Protein AF-A0ABD3MZR3-F1 (afdb_monomer_lite)

Radius of gyration: 29.48 Å; chains: 1; bounding box: 71×52×97 Å

Secondary structure (DSSP, 8-state):
------------------HHHHHHHHHHTTSTTTHHHHHHHHHHHHHHHHTTS-HHHHHHHHHHHHHHHHHHHHHTS--S----PPPSS-GGGHHHHHHHHTTTTS-HHHHTHHHHHHHHHHHTSTTGGG-EEEE-SSTT-EEEE---GGGSHHHHHHHHHHHHHH------PPPPPHHHHHHHHHHHHHHHS-TTSPPPHHHHHHHHHHHHHHHS---HHHHTT-BHHHHHHHHHHHHHHT--SEEEEEEEEE-GGGTT-EEEEEEEEESS-TT---HHHHHHHHHHHHHHTT--SSBSSB-TTSPBPPTHHHHHHHHHHHHHHHHH-TTS-TT--HHHHS-TTTTTS-S--HHHHHHHHHHHTSS------HHHHHHHHHHGGGGT-SS----

Organism: NCBI:txid382360

pLDDT: mean 78.85, std 20.81, range [27.86, 97.56]

Structure (mmCIF, N/CA/C/O backbone):
data_AF-A0ABD3MZR3-F1
#
_entry.id   AF-A0ABD3MZR3-F1
#
loop_
_atom_site.group_PDB
_atom_site.id
_atom_site.type_symbol
_atom_site.label_atom_id
_atom_site.label_alt_id
_atom_site.label_comp_id
_atom_site.label_asym_id
_atom_site.label_entity_id
_atom_site.label_seq_id
_atom_site.pdbx_PDB_ins_code
_atom_site.Cartn_x
_atom_site.Cartn_y
_atom_site.Cartn_z
_atom_site.occupancy
_atom_site.B_iso_or_equiv
_atom_site.auth_seq_id
_atom_site.auth_comp_id
_atom_site.auth_asym_id
_atom_site.auth_atom_id
_atom_site.pdbx_PDB_model_num
ATOM 1 N N . MET A 1 1 ? 30.426 20.493 36.966 1.00 38.94 1 MET A N 1
ATOM 2 C CA . MET A 1 1 ? 30.096 19.085 37.278 1.00 38.94 1 MET A CA 1
ATOM 3 C C . MET A 1 1 ? 28.948 18.629 36.376 1.00 38.94 1 MET A C 1
ATOM 5 O O . MET A 1 1 ? 27.801 18.913 36.680 1.00 38.94 1 MET A O 1
ATOM 9 N N . LYS A 1 2 ? 29.268 18.035 35.220 1.00 31.31 2 LYS A N 1
ATOM 10 C CA . LYS A 1 2 ? 28.549 16.939 34.537 1.00 31.31 2 LYS A CA 1
ATOM 11 C C . LYS A 1 2 ? 29.206 16.741 33.170 1.00 31.31 2 LYS A C 1
ATOM 13 O O . LYS A 1 2 ? 29.160 17.595 32.293 1.00 31.31 2 LYS A O 1
ATOM 18 N N . SER A 1 3 ? 29.921 15.631 33.099 1.00 27.86 3 SER A N 1
ATOM 19 C CA . SER A 1 3 ? 30.694 15.096 31.989 1.00 27.86 3 SER A CA 1
ATOM 20 C C . SER A 1 3 ? 29.793 14.713 30.819 1.00 27.86 3 SER A C 1
ATOM 22 O O . SER A 1 3 ? 28.937 13.840 30.956 1.00 27.86 3 SER A O 1
ATOM 24 N N . VAL A 1 4 ? 30.030 15.324 29.661 1.00 31.91 4 VAL A N 1
ATOM 25 C CA . VAL A 1 4 ? 29.550 14.821 28.374 1.00 31.91 4 VAL A CA 1
ATOM 26 C C . VAL A 1 4 ? 30.506 13.711 27.938 1.00 31.91 4 VAL A C 1
ATOM 28 O O . VAL A 1 4 ? 31.688 13.958 27.697 1.00 31.91 4 VAL A O 1
ATOM 31 N N . LEU A 1 5 ? 29.996 12.482 27.887 1.00 31.44 5 LEU A N 1
ATOM 32 C CA . LEU A 1 5 ? 30.649 11.326 27.278 1.00 31.44 5 LEU A CA 1
ATOM 33 C C . LEU A 1 5 ? 30.913 11.624 25.793 1.00 31.44 5 LEU A C 1
ATOM 35 O O . LEU A 1 5 ? 29.996 11.588 24.977 1.00 31.44 5 LEU A O 1
ATOM 39 N N . LYS A 1 6 ? 32.168 11.921 25.441 1.00 31.16 6 LYS A N 1
ATOM 40 C CA . LYS A 1 6 ? 32.649 11.860 24.056 1.00 31.16 6 LYS A CA 1
ATOM 41 C C . LYS A 1 6 ? 32.972 10.402 23.734 1.00 31.16 6 LYS A C 1
ATOM 43 O O . LYS A 1 6 ? 33.924 9.845 24.277 1.00 31.16 6 LYS A O 1
ATOM 48 N N . LEU A 1 7 ? 32.162 9.785 22.879 1.00 30.44 7 LEU A N 1
ATOM 49 C CA . LEU A 1 7 ? 32.506 8.516 22.236 1.00 30.44 7 LEU A CA 1
ATOM 50 C C . LEU A 1 7 ? 33.638 8.754 21.220 1.00 30.44 7 LEU A C 1
ATOM 52 O O . LEU A 1 7 ? 33.660 9.813 20.591 1.00 30.44 7 LEU A O 1
ATOM 56 N N . PRO A 1 8 ? 34.576 7.806 21.052 1.00 30.14 8 PRO A N 1
ATOM 57 C CA . PRO A 1 8 ? 35.672 7.957 20.108 1.00 30.14 8 PRO A CA 1
ATOM 58 C C . PRO A 1 8 ? 35.149 7.831 18.674 1.00 30.14 8 PRO A C 1
ATOM 60 O O . PRO A 1 8 ? 34.525 6.829 18.315 1.00 30.14 8 PRO A O 1
ATOM 63 N N . GLU A 1 9 ? 35.435 8.838 17.851 1.00 31.89 9 GLU A N 1
ATOM 64 C CA . GLU A 1 9 ? 35.336 8.753 16.397 1.00 31.89 9 GLU A CA 1
ATOM 65 C C . GLU A 1 9 ? 36.264 7.630 15.920 1.00 31.89 9 GLU A C 1
ATOM 67 O O . GLU A 1 9 ? 37.482 7.775 15.849 1.00 31.89 9 GLU A O 1
ATOM 72 N N . ARG A 1 10 ? 35.692 6.458 15.635 1.00 31.27 10 ARG A N 1
ATOM 73 C CA . ARG A 1 10 ? 36.367 5.453 14.818 1.00 31.27 10 ARG A CA 1
ATOM 74 C C . ARG A 1 10 ? 36.241 5.902 13.371 1.00 31.27 10 ARG A C 1
ATOM 76 O O . ARG A 1 10 ? 35.232 5.627 12.725 1.00 31.27 10 ARG A O 1
ATOM 83 N N . GLU A 1 11 ? 37.272 6.575 12.874 1.00 29.17 11 GLU A N 1
ATOM 84 C CA . GLU A 1 11 ? 37.533 6.644 11.440 1.00 29.17 11 GLU A CA 1
ATOM 85 C C . GLU A 1 11 ? 37.614 5.211 10.900 1.00 29.17 11 GLU A C 1
ATOM 87 O O . GLU A 1 11 ? 38.564 4.468 11.151 1.00 29.17 11 GLU A O 1
ATOM 92 N N . ILE A 1 12 ? 36.579 4.798 10.171 1.00 29.03 12 ILE A N 1
ATOM 93 C CA . ILE A 1 12 ? 36.645 3.618 9.319 1.00 29.03 12 ILE A CA 1
ATOM 94 C C . ILE A 1 12 ? 37.467 4.046 8.107 1.00 29.03 12 ILE A C 1
ATOM 96 O O . ILE A 1 12 ? 36.936 4.563 7.124 1.00 29.03 12 ILE A O 1
ATOM 100 N N . THR A 1 13 ? 38.780 3.860 8.186 1.00 29.67 13 THR A N 1
ATOM 101 C CA . THR A 1 13 ? 39.648 3.922 7.015 1.00 29.67 13 THR A CA 1
ATOM 102 C C . THR A 1 13 ? 39.290 2.749 6.107 1.00 29.67 13 THR A C 1
ATOM 104 O O . THR A 1 13 ? 39.721 1.613 6.295 1.00 29.67 13 THR A O 1
ATOM 107 N N . PHE A 1 14 ? 38.452 3.016 5.103 1.00 30.95 14 PHE A N 1
ATOM 108 C CA . PHE A 1 14 ? 38.360 2.155 3.932 1.00 30.95 14 PHE A CA 1
ATOM 109 C C . PHE A 1 14 ? 39.732 2.178 3.262 1.00 30.95 14 PHE A C 1
ATOM 111 O O . PHE A 1 14 ? 40.082 3.145 2.587 1.00 30.95 14 PHE A O 1
ATOM 118 N N . ALA A 1 15 ? 40.526 1.128 3.471 1.00 38.84 15 ALA A N 1
ATOM 119 C CA . ALA A 1 15 ? 41.708 0.889 2.663 1.00 38.84 15 ALA A CA 1
ATOM 120 C C . ALA A 1 15 ? 41.258 0.859 1.196 1.00 38.84 15 ALA A C 1
ATOM 122 O O . ALA A 1 15 ? 40.541 -0.049 0.767 1.00 38.84 15 ALA A O 1
ATOM 123 N N . ALA A 1 16 ? 41.613 1.905 0.451 1.00 42.56 16 ALA A N 1
ATOM 124 C CA . ALA A 1 16 ? 41.339 2.001 -0.966 1.00 42.56 16 ALA A CA 1
ATOM 125 C C . ALA A 1 16 ? 42.045 0.830 -1.657 1.00 42.56 16 ALA A C 1
ATOM 127 O O . ALA A 1 16 ? 43.273 0.787 -1.729 1.00 42.56 16 ALA A O 1
ATOM 128 N N . LEU A 1 17 ? 41.263 -0.136 -2.145 1.00 43.53 17 LEU A N 1
ATOM 129 C CA . LEU A 1 17 ? 41.754 -1.116 -3.107 1.00 43.53 17 LEU A CA 1
ATOM 130 C C . LEU A 1 17 ? 42.390 -0.334 -4.252 1.00 43.53 17 LEU A C 1
ATOM 132 O O . LEU A 1 17 ? 41.741 0.535 -4.842 1.00 43.53 17 LEU A O 1
ATOM 136 N N . SER A 1 18 ? 43.662 -0.608 -4.539 1.00 55.41 18 SER A N 1
ATOM 137 C CA . SER A 1 18 ? 44.364 0.135 -5.577 1.00 55.41 18 SER A CA 1
ATOM 138 C C . SER A 1 18 ? 43.636 -0.046 -6.909 1.00 55.41 18 SER A C 1
ATOM 140 O O . SER A 1 18 ? 43.084 -1.112 -7.205 1.00 55.41 18 SER A O 1
ATOM 142 N N . SER A 1 19 ? 43.634 0.995 -7.739 1.00 54.09 19 SER A N 1
ATOM 143 C CA . SER A 1 19 ? 42.983 0.996 -9.054 1.00 54.09 19 SER A CA 1
ATOM 144 C C . SER A 1 19 ? 43.406 -0.207 -9.916 1.00 54.09 19 SER A C 1
ATOM 146 O O . SER A 1 19 ? 42.615 -0.715 -10.707 1.00 54.09 19 SER A O 1
ATOM 148 N N . ALA A 1 20 ? 44.622 -0.720 -9.694 1.00 46.69 20 ALA A N 1
ATOM 149 C CA . ALA A 1 20 ? 45.171 -1.911 -10.334 1.00 46.69 20 ALA A CA 1
ATOM 150 C C . ALA A 1 20 ? 44.585 -3.236 -9.800 1.00 46.69 20 ALA A C 1
ATOM 152 O O . ALA A 1 20 ? 44.373 -4.166 -10.576 1.00 46.69 20 ALA A O 1
ATOM 153 N N . GLN A 1 21 ? 44.260 -3.334 -8.506 1.00 45.34 21 GLN A N 1
ATOM 154 C CA . GLN A 1 21 ? 43.597 -4.511 -7.928 1.00 45.34 21 GLN A CA 1
ATOM 155 C C . GLN A 1 21 ? 42.130 -4.615 -8.375 1.00 45.34 21 GLN A C 1
ATOM 157 O O . GLN A 1 21 ? 41.660 -5.710 -8.677 1.00 45.34 21 GLN A O 1
ATOM 162 N N . ILE A 1 22 ? 41.426 -3.483 -8.510 1.00 52.81 22 ILE A N 1
ATOM 163 C CA . ILE A 1 22 ? 40.059 -3.431 -9.064 1.00 52.81 22 ILE A CA 1
ATOM 164 C C . ILE A 1 22 ? 40.059 -3.750 -10.566 1.00 52.81 22 ILE A C 1
ATOM 166 O O . ILE A 1 22 ? 39.143 -4.414 -11.051 1.00 52.81 22 ILE A O 1
ATOM 170 N N . ALA A 1 23 ? 41.080 -3.308 -11.306 1.00 49.41 23 ALA A N 1
ATOM 171 C CA . ALA A 1 23 ? 41.239 -3.639 -12.719 1.00 49.41 23 ALA A CA 1
ATOM 172 C C . ALA A 1 23 ? 41.513 -5.140 -12.923 1.00 49.41 23 ALA A C 1
ATOM 174 O O . ALA A 1 23 ? 40.814 -5.777 -13.703 1.00 49.41 23 ALA A O 1
ATOM 175 N N . ASN A 1 24 ? 42.426 -5.743 -12.155 1.00 42.84 24 ASN A N 1
ATOM 176 C CA . ASN A 1 24 ? 42.763 -7.164 -12.305 1.00 42.84 24 ASN A CA 1
ATOM 177 C C . ASN A 1 24 ? 41.646 -8.123 -11.847 1.00 42.84 24 ASN A C 1
ATOM 179 O O . ASN A 1 24 ? 41.460 -9.173 -12.459 1.00 42.84 24 ASN A O 1
ATOM 183 N N . LEU A 1 25 ? 40.831 -7.754 -10.850 1.00 41.62 25 LEU A N 1
ATOM 184 C CA . LEU A 1 25 ? 39.627 -8.519 -10.479 1.00 41.62 25 LEU A CA 1
ATOM 185 C C . LEU A 1 25 ? 38.495 -8.405 -11.517 1.00 41.62 25 LEU A C 1
ATOM 187 O O . LEU A 1 25 ? 37.731 -9.356 -11.691 1.00 41.62 25 LEU A O 1
ATOM 191 N N . LYS A 1 26 ? 38.395 -7.272 -12.230 1.00 46.84 26 LYS A N 1
ATOM 192 C CA . LYS A 1 26 ? 37.429 -7.077 -13.327 1.00 46.84 26 LYS A CA 1
ATOM 193 C C . LYS A 1 26 ? 37.782 -7.888 -14.572 1.00 46.84 26 LYS A C 1
ATOM 195 O O . LYS A 1 26 ? 36.867 -8.357 -15.239 1.00 46.84 26 LYS A O 1
ATOM 200 N N . THR A 1 27 ? 39.066 -8.072 -14.866 1.00 47.47 27 THR A N 1
ATOM 201 C CA . THR A 1 27 ? 39.501 -8.786 -16.075 1.00 47.47 27 THR A CA 1
ATOM 202 C C . THR A 1 27 ? 39.532 -10.304 -15.861 1.00 47.47 27 THR A C 1
ATOM 204 O O . THR A 1 27 ? 39.077 -11.053 -16.717 1.00 47.47 27 THR A O 1
ATOM 207 N N . PHE A 1 28 ? 39.963 -10.790 -14.689 1.00 37.84 28 PHE A N 1
ATOM 208 C CA . PHE A 1 28 ? 40.235 -12.224 -14.499 1.00 37.84 28 PHE A CA 1
ATOM 209 C C . PHE A 1 28 ? 39.012 -13.079 -14.103 1.00 37.84 28 PHE A C 1
ATOM 211 O O . PHE A 1 28 ? 38.971 -14.272 -14.393 1.00 37.84 28 PHE A O 1
ATOM 218 N N . VAL A 1 29 ? 37.977 -12.497 -13.480 1.00 40.91 29 VAL A N 1
ATOM 219 C CA . VAL A 1 29 ? 36.759 -13.240 -13.067 1.00 40.91 29 VAL A CA 1
ATOM 220 C C . VAL A 1 29 ? 35.638 -13.167 -14.120 1.00 40.91 29 VAL A C 1
ATOM 222 O O . VAL A 1 29 ? 34.704 -13.970 -14.096 1.00 40.91 29 VAL A O 1
ATOM 225 N N . VAL A 1 30 ? 35.717 -12.235 -15.078 1.00 47.81 30 VAL A N 1
ATOM 226 C CA . VAL A 1 30 ? 34.634 -11.974 -16.045 1.00 47.81 30 VAL A CA 1
ATOM 227 C C . VAL A 1 30 ? 34.758 -12.792 -17.336 1.00 47.81 30 VAL A C 1
ATOM 229 O O . VAL A 1 30 ? 33.729 -13.117 -17.927 1.00 47.81 30 VAL A O 1
ATOM 232 N N . GLU A 1 31 ? 35.959 -13.186 -17.765 1.00 44.66 31 GLU A N 1
ATOM 233 C CA . GLU A 1 31 ? 36.128 -13.761 -19.110 1.00 44.66 31 GLU A CA 1
ATOM 234 C C . GLU A 1 31 ? 36.007 -15.290 -19.204 1.00 44.66 31 GLU A C 1
ATOM 236 O O . GLU A 1 31 ? 35.483 -15.780 -20.200 1.00 44.66 31 GLU A O 1
ATOM 241 N N . ILE A 1 32 ? 36.378 -16.070 -18.183 1.00 40.66 32 ILE A N 1
ATOM 242 C CA . ILE A 1 32 ? 36.594 -17.521 -18.392 1.00 40.66 32 ILE A CA 1
ATOM 243 C C . ILE A 1 32 ? 35.403 -18.411 -17.962 1.00 40.66 32 ILE A C 1
ATOM 245 O O . ILE A 1 32 ? 35.314 -19.564 -18.371 1.00 40.66 32 ILE A O 1
ATOM 249 N N . LEU A 1 33 ? 34.408 -17.887 -17.231 1.00 40.59 33 LEU A N 1
ATOM 250 C CA . LEU A 1 33 ? 33.231 -18.671 -16.783 1.00 40.59 33 LEU A CA 1
ATOM 251 C C . LEU A 1 33 ? 31.856 -18.086 -17.173 1.00 40.59 33 LEU A C 1
ATOM 253 O O . LEU A 1 33 ? 30.820 -18.650 -16.812 1.00 40.59 33 LEU A O 1
ATOM 257 N N . ILE A 1 34 ? 31.808 -16.961 -17.901 1.00 51.69 34 ILE A N 1
ATOM 258 C CA . ILE A 1 34 ? 30.565 -16.193 -18.142 1.00 51.69 34 ILE A CA 1
ATOM 259 C C . ILE A 1 34 ? 30.177 -16.099 -19.629 1.00 51.69 34 ILE A C 1
ATOM 261 O O . ILE A 1 34 ? 29.008 -15.847 -19.922 1.00 51.69 34 ILE A O 1
ATOM 265 N N . ALA A 1 35 ? 31.089 -16.353 -20.572 1.00 51.12 35 ALA A N 1
ATOM 266 C CA . ALA A 1 35 ? 30.840 -16.175 -22.009 1.00 51.12 35 ALA A CA 1
ATOM 267 C C . ALA A 1 35 ? 29.551 -16.863 -22.535 1.00 51.12 35 ALA A C 1
ATOM 269 O O . ALA A 1 35 ? 28.677 -16.142 -23.028 1.00 51.12 35 ALA A O 1
ATOM 270 N N . PRO A 1 36 ? 29.311 -18.177 -22.315 1.00 52.88 36 PRO A N 1
ATOM 271 C CA . PRO A 1 36 ? 28.084 -18.824 -22.803 1.00 52.88 36 PRO A CA 1
ATOM 272 C C . PRO A 1 36 ? 26.815 -18.320 -22.093 1.00 52.88 36 PRO A C 1
ATOM 274 O O . PRO A 1 36 ? 25.725 -18.314 -22.663 1.00 52.88 36 PRO A O 1
ATOM 277 N N . ARG A 1 37 ? 26.934 -17.829 -20.849 1.00 68.94 37 ARG A N 1
ATOM 278 C CA . ARG A 1 37 ? 25.805 -17.231 -20.114 1.00 68.94 37 ARG A CA 1
ATOM 279 C C . ARG A 1 37 ? 25.458 -15.836 -20.627 1.00 68.94 37 ARG A C 1
ATOM 281 O O . ARG A 1 37 ? 24.291 -15.458 -20.584 1.00 68.94 37 ARG A O 1
ATOM 288 N N . ARG A 1 38 ? 26.435 -15.060 -21.101 1.00 74.38 38 ARG A N 1
ATOM 289 C CA . ARG A 1 38 ? 26.198 -13.710 -21.630 1.00 74.38 38 ARG A CA 1
ATOM 290 C C . ARG A 1 38 ? 25.457 -13.758 -22.961 1.00 74.38 38 ARG A C 1
ATOM 292 O O . ARG A 1 38 ? 24.487 -13.025 -23.122 1.00 74.38 38 ARG A O 1
ATOM 299 N N . GLU A 1 39 ? 25.873 -14.631 -23.872 1.00 81.50 39 GLU A N 1
ATOM 300 C CA . GLU A 1 39 ? 25.205 -14.824 -25.165 1.00 81.50 39 GLU A CA 1
ATOM 301 C C . GLU A 1 39 ? 23.755 -15.271 -24.981 1.00 81.50 39 GLU A C 1
ATOM 303 O O . GLU A 1 39 ? 22.849 -14.671 -25.556 1.00 81.50 39 GLU A O 1
ATOM 308 N N . ALA A 1 40 ? 23.510 -16.230 -24.082 1.00 83.69 40 ALA A N 1
ATOM 309 C CA . ALA A 1 40 ? 22.157 -16.659 -23.740 1.00 83.69 40 ALA A CA 1
ATOM 310 C C . ALA A 1 40 ? 21.282 -15.502 -23.215 1.00 83.69 40 ALA A C 1
ATOM 312 O O . ALA A 1 40 ? 20.105 -15.407 -23.562 1.00 83.69 40 ALA A O 1
ATOM 313 N N . LEU A 1 41 ? 21.846 -14.590 -22.411 1.00 87.44 41 LEU A N 1
ATOM 314 C CA . LEU A 1 41 ? 21.129 -13.411 -21.912 1.00 87.44 41 LEU A CA 1
ATOM 315 C C . LEU A 1 41 ? 20.867 -12.374 -23.011 1.00 87.44 41 LEU A C 1
ATOM 317 O O . LEU A 1 41 ? 19.798 -11.771 -23.013 1.00 87.44 41 LEU A O 1
ATOM 321 N N . VAL A 1 42 ? 21.798 -12.185 -23.950 1.00 88.44 42 VAL A N 1
ATOM 322 C CA . VAL A 1 42 ? 21.608 -11.308 -25.119 1.00 88.44 42 VAL A CA 1
ATOM 323 C C . VAL A 1 42 ? 20.508 -11.856 -26.021 1.00 88.44 42 VAL A C 1
ATOM 325 O O . VAL A 1 42 ? 19.565 -11.135 -26.340 1.00 88.44 42 VAL A O 1
ATOM 328 N N . ILE A 1 43 ? 20.581 -13.144 -26.371 1.00 87.31 43 ILE A N 1
ATOM 329 C CA . ILE A 1 43 ? 19.541 -13.830 -27.146 1.00 87.31 43 ILE A CA 1
ATOM 330 C C . ILE A 1 43 ? 18.202 -13.680 -26.432 1.00 87.31 43 ILE A C 1
ATOM 332 O O . ILE A 1 43 ? 17.202 -13.330 -27.058 1.00 87.31 43 ILE A O 1
ATOM 336 N N . ARG A 1 44 ? 18.176 -13.874 -25.107 1.00 90.25 44 ARG A N 1
ATOM 337 C CA . ARG A 1 44 ? 16.937 -13.730 -24.352 1.00 90.25 44 ARG A CA 1
ATOM 338 C C . ARG A 1 44 ? 16.398 -12.305 -24.359 1.00 90.25 44 ARG A C 1
ATOM 340 O O . ARG A 1 44 ? 15.200 -12.139 -24.541 1.00 90.25 44 ARG A O 1
ATOM 347 N N . ALA A 1 45 ? 17.242 -11.294 -24.186 1.00 91.12 45 ALA A N 1
ATOM 348 C CA . ALA A 1 45 ? 16.805 -9.902 -24.230 1.00 91.12 45 ALA A CA 1
ATOM 349 C C . ALA A 1 45 ? 16.209 -9.542 -25.598 1.00 91.12 45 ALA A C 1
ATOM 351 O O . ALA A 1 45 ? 15.180 -8.878 -25.672 1.00 91.12 45 ALA A O 1
ATOM 352 N N . THR A 1 46 ? 16.811 -10.040 -26.677 1.00 90.69 46 THR A N 1
ATOM 353 C CA . THR A 1 46 ? 16.303 -9.860 -28.038 1.00 90.69 46 THR A CA 1
ATOM 354 C C . THR A 1 46 ? 14.965 -10.572 -28.250 1.00 90.69 46 THR A C 1
ATOM 356 O O . THR A 1 46 ? 14.040 -9.978 -28.797 1.00 90.69 46 THR A O 1
ATOM 359 N N . LEU A 1 47 ? 14.821 -11.815 -27.777 1.00 88.75 47 LEU A N 1
ATOM 360 C CA . LEU A 1 47 ? 13.546 -12.540 -27.828 1.00 88.75 47 LEU A CA 1
ATOM 361 C C . LEU A 1 47 ? 12.454 -11.826 -27.027 1.00 88.75 47 LEU A C 1
ATOM 363 O O . LEU A 1 47 ? 11.344 -11.668 -27.524 1.00 88.75 47 LEU A O 1
ATOM 367 N N . ASP A 1 48 ? 12.779 -11.343 -25.828 1.00 90.50 48 ASP A N 1
ATOM 368 C CA . ASP A 1 48 ? 11.854 -10.564 -25.008 1.00 90.50 48 ASP A CA 1
ATOM 369 C C . ASP A 1 48 ? 11.472 -9.249 -25.714 1.00 90.50 48 ASP A C 1
ATOM 371 O O . ASP A 1 48 ? 10.319 -8.847 -25.656 1.00 90.50 48 ASP A O 1
ATOM 375 N N . ALA A 1 49 ? 12.378 -8.597 -26.449 1.00 90.19 49 ALA A N 1
ATOM 376 C CA . ALA A 1 49 ? 12.018 -7.435 -27.264 1.00 90.19 49 ALA A CA 1
ATOM 377 C C . ALA A 1 49 ? 11.059 -7.794 -28.413 1.00 90.19 49 ALA A C 1
ATOM 379 O O . ALA A 1 49 ? 10.134 -7.038 -28.688 1.00 90.19 49 ALA A O 1
ATOM 380 N N . PHE A 1 50 ? 11.215 -8.956 -29.055 1.00 84.25 50 PHE A N 1
ATOM 381 C CA . PHE A 1 50 ? 10.265 -9.417 -30.075 1.00 84.25 50 PHE A CA 1
ATOM 382 C C . PHE A 1 50 ? 8.902 -9.800 -29.492 1.00 84.25 50 PHE A C 1
ATOM 384 O O . PHE A 1 50 ? 7.870 -9.546 -30.112 1.00 84.25 50 PHE A O 1
ATOM 391 N N . TRP A 1 51 ? 8.883 -10.361 -28.283 1.00 82.88 51 TRP A N 1
ATOM 392 C CA . TRP A 1 51 ? 7.662 -10.738 -27.567 1.00 82.88 51 TRP A CA 1
ATOM 393 C C . TRP A 1 51 ? 6.858 -9.549 -27.035 1.00 82.88 51 TRP A C 1
ATOM 395 O O . TRP A 1 51 ? 5.811 -9.746 -26.422 1.00 82.88 51 TRP A O 1
ATOM 405 N N . SER A 1 52 ? 7.283 -8.310 -27.301 1.00 85.19 52 SER A N 1
ATOM 406 C CA . SER A 1 52 ? 6.426 -7.137 -27.106 1.00 85.19 52 SER A CA 1
ATOM 407 C C . SER A 1 52 ? 5.295 -7.033 -28.134 1.00 85.19 52 SER A C 1
ATOM 409 O O . SER A 1 52 ? 4.434 -6.167 -27.994 1.00 85.19 52 SER A O 1
ATOM 411 N N . HIS A 1 53 ? 5.311 -7.858 -29.184 1.00 82.94 53 HIS A N 1
ATOM 412 C CA . HIS A 1 53 ? 4.330 -7.855 -30.265 1.00 82.94 53 HIS A CA 1
ATOM 413 C C . HIS A 1 53 ? 3.669 -9.229 -30.425 1.00 82.94 53 HIS A C 1
ATOM 415 O O . HIS A 1 53 ? 4.271 -10.266 -30.146 1.00 82.94 53 HIS A O 1
ATOM 421 N N . ALA A 1 54 ? 2.427 -9.239 -30.915 1.00 83.31 54 ALA A N 1
ATOM 422 C CA . ALA A 1 54 ? 1.738 -10.476 -31.262 1.00 83.31 54 ALA A CA 1
ATOM 423 C C . ALA A 1 54 ? 2.448 -11.191 -32.425 1.00 83.31 54 ALA A C 1
ATOM 425 O O . ALA A 1 54 ? 2.982 -10.552 -33.337 1.00 83.31 54 ALA A O 1
ATOM 426 N N . SER A 1 55 ? 2.414 -12.526 -32.429 1.00 82.25 55 SER A N 1
ATOM 427 C CA . SER A 1 55 ? 3.044 -13.350 -33.472 1.00 82.25 55 SER A CA 1
ATOM 428 C C . SER A 1 55 ? 2.520 -13.030 -34.876 1.00 82.25 55 SER A C 1
ATOM 430 O O . SER A 1 55 ? 3.298 -12.995 -35.829 1.00 82.25 55 SER A O 1
ATOM 432 N N . SER A 1 56 ? 1.226 -12.723 -35.002 1.00 85.81 56 SER A N 1
ATOM 433 C CA . SER A 1 56 ? 0.597 -12.278 -36.250 1.00 85.81 56 SER A CA 1
ATOM 434 C C . SER A 1 56 ? 1.166 -10.949 -36.751 1.00 85.81 56 SER A C 1
ATOM 436 O O . SER A 1 56 ? 1.465 -10.820 -37.936 1.00 85.81 56 SER A O 1
ATOM 438 N N . THR A 1 57 ? 1.389 -9.980 -35.858 1.00 85.19 57 THR A N 1
ATOM 439 C CA . THR A 1 57 ? 2.005 -8.688 -36.194 1.00 85.19 57 THR A CA 1
ATOM 440 C C . THR A 1 57 ? 3.432 -8.877 -36.700 1.00 85.19 57 THR A C 1
ATOM 442 O O . THR A 1 57 ? 3.801 -8.314 -37.729 1.00 85.19 57 THR A O 1
ATOM 445 N N . VAL A 1 58 ? 4.225 -9.719 -36.028 1.00 83.50 58 VAL A N 1
ATOM 446 C CA . VAL A 1 58 ? 5.591 -10.044 -36.472 1.00 83.50 58 VAL A CA 1
ATOM 447 C C . VAL A 1 58 ? 5.567 -10.715 -37.849 1.00 83.50 58 VAL A C 1
ATOM 449 O O . VAL A 1 58 ? 6.328 -10.325 -38.732 1.00 83.50 58 VAL A O 1
ATOM 452 N N . HIS A 1 59 ? 4.664 -11.674 -38.071 1.00 84.56 59 HIS A N 1
ATOM 453 C CA . HIS A 1 59 ? 4.517 -12.354 -39.359 1.00 84.56 59 HIS A CA 1
ATOM 454 C C . HIS A 1 59 ? 4.123 -11.396 -40.495 1.00 84.56 59 HIS A C 1
ATOM 456 O O . HIS A 1 59 ? 4.683 -11.472 -41.592 1.00 84.56 59 HIS A O 1
ATOM 462 N N . SER A 1 60 ? 3.205 -10.464 -40.224 1.00 91.31 60 SER A N 1
ATOM 463 C CA . SER A 1 60 ? 2.812 -9.422 -41.175 1.00 91.31 60 SER A CA 1
ATOM 464 C C . SER A 1 60 ? 4.002 -8.539 -41.544 1.00 91.31 60 SER A C 1
ATOM 466 O O . SER A 1 60 ? 4.270 -8.355 -42.725 1.00 91.31 60 SER A O 1
ATOM 468 N N . HIS A 1 61 ? 4.778 -8.062 -40.564 1.00 88.56 61 HIS A N 1
ATOM 469 C CA . HIS A 1 61 ? 5.967 -7.249 -40.838 1.00 88.56 61 HIS A CA 1
ATOM 470 C C . HIS A 1 61 ? 7.028 -7.999 -41.648 1.00 88.56 61 HIS A C 1
ATOM 472 O O . HIS A 1 61 ? 7.609 -7.422 -42.560 1.00 88.56 61 HIS A O 1
ATOM 478 N N . VAL A 1 62 ? 7.271 -9.283 -41.364 1.00 88.69 62 VAL A N 1
ATOM 479 C CA . VAL A 1 62 ? 8.205 -10.101 -42.159 1.00 88.69 62 VAL A CA 1
ATOM 480 C C . VAL A 1 62 ? 7.730 -10.226 -43.608 1.00 88.69 62 VAL A C 1
ATOM 482 O O . VAL A 1 62 ? 8.545 -10.171 -44.529 1.00 88.69 62 VAL A O 1
ATOM 485 N N . SER A 1 63 ? 6.422 -10.380 -43.817 1.00 93.38 63 SER A N 1
ATOM 486 C CA . SER A 1 63 ? 5.832 -10.452 -45.157 1.00 93.38 63 SER A CA 1
ATOM 487 C C . SER A 1 63 ? 5.997 -9.131 -45.914 1.00 93.38 63 SER A C 1
ATOM 489 O O . SER A 1 63 ? 6.455 -9.148 -47.054 1.00 93.38 63 SER A O 1
ATOM 491 N N . GLU A 1 64 ? 5.747 -7.999 -45.252 1.00 95.38 64 GLU A N 1
ATOM 492 C CA . GLU A 1 64 ? 5.954 -6.659 -45.818 1.00 95.38 64 GLU A CA 1
ATOM 493 C C . GLU A 1 64 ? 7.426 -6.375 -46.139 1.00 95.38 64 GLU A C 1
ATOM 495 O O . GLU A 1 64 ? 7.741 -5.885 -47.216 1.00 95.38 64 GLU A O 1
ATOM 500 N N . VAL A 1 65 ? 8.363 -6.742 -45.259 1.00 91.94 65 VAL A N 1
ATOM 501 C CA . VAL A 1 65 ? 9.803 -6.566 -45.523 1.00 91.94 65 VAL A CA 1
ATOM 502 C C . VAL A 1 65 ? 10.240 -7.376 -46.747 1.00 91.94 65 VAL A C 1
ATOM 504 O O . VAL A 1 65 ? 10.986 -6.876 -47.588 1.00 91.94 65 VAL A O 1
ATOM 507 N N . ARG A 1 66 ? 9.746 -8.613 -46.897 1.00 93.31 66 ARG A N 1
ATOM 508 C CA . ARG A 1 66 ? 10.008 -9.432 -48.093 1.00 93.31 66 ARG A CA 1
ATOM 509 C C . ARG A 1 66 ? 9.404 -8.814 -49.350 1.00 93.31 66 ARG A C 1
ATOM 511 O O . ARG A 1 66 ? 10.022 -8.891 -50.409 1.00 93.31 66 ARG A O 1
ATOM 518 N N . PHE A 1 67 ? 8.212 -8.233 -49.242 1.00 96.06 67 PHE A N 1
ATOM 519 C CA . PHE A 1 67 ? 7.577 -7.518 -50.342 1.00 96.06 67 PHE A CA 1
ATOM 520 C C . PHE A 1 67 ? 8.397 -6.288 -50.753 1.00 96.06 67 PHE A C 1
ATOM 522 O O . PHE A 1 67 ? 8.739 -6.169 -51.925 1.00 96.06 67 PHE A O 1
ATOM 529 N N . LEU A 1 68 ? 8.798 -5.444 -49.795 1.00 95.38 68 LEU A N 1
ATOM 530 C CA . LEU A 1 68 ? 9.633 -4.262 -50.033 1.00 95.38 68 LEU A CA 1
ATOM 531 C C . LEU A 1 68 ? 10.967 -4.616 -50.695 1.00 95.38 68 LEU A C 1
ATOM 533 O O . LEU A 1 68 ? 11.356 -3.942 -51.641 1.00 95.38 68 LEU A O 1
ATOM 537 N N . SER A 1 69 ? 11.629 -5.688 -50.250 1.00 93.81 69 SER A N 1
ATOM 538 C CA . SER A 1 69 ? 12.871 -6.171 -50.871 1.00 93.81 69 SER A CA 1
ATOM 539 C C . SER A 1 69 ? 12.654 -6.538 -52.340 1.00 93.81 69 SER A C 1
ATOM 541 O O . SER A 1 69 ? 13.339 -6.010 -53.206 1.00 93.81 69 SER A O 1
ATOM 543 N N . ARG A 1 70 ? 11.644 -7.368 -52.641 1.00 95.69 70 ARG A N 1
ATOM 544 C CA . ARG A 1 70 ? 11.328 -7.768 -54.026 1.00 95.69 70 ARG A CA 1
ATOM 545 C C . ARG A 1 70 ? 10.940 -6.579 -54.901 1.00 95.69 70 ARG A C 1
ATOM 547 O O . ARG A 1 70 ? 11.262 -6.547 -56.085 1.00 95.69 70 ARG A O 1
ATOM 554 N N . TYR A 1 71 ? 10.206 -5.630 -54.330 1.00 96.00 71 TYR A N 1
ATOM 555 C CA . TYR A 1 71 ? 9.745 -4.447 -55.042 1.00 96.00 71 TYR A CA 1
ATOM 556 C C . TYR A 1 71 ? 10.902 -3.486 -55.340 1.00 96.00 71 TYR A C 1
ATOM 558 O O . TYR A 1 71 ? 11.027 -3.025 -56.473 1.00 96.00 71 TYR A O 1
ATOM 566 N N . GLY A 1 72 ? 11.788 -3.253 -54.368 1.00 95.50 72 GLY A N 1
ATOM 567 C CA . GLY A 1 72 ? 13.027 -2.499 -54.561 1.00 95.50 72 GLY A CA 1
ATOM 568 C C . GLY A 1 72 ? 13.902 -3.107 -55.657 1.00 95.50 72 GLY A C 1
ATOM 569 O O . GLY A 1 72 ? 14.274 -2.406 -56.598 1.00 95.50 72 GLY A O 1
ATOM 570 N N . ASP A 1 73 ? 14.103 -4.430 -55.621 1.00 95.62 73 ASP A N 1
ATOM 571 C CA . ASP A 1 73 ? 14.851 -5.161 -56.653 1.00 95.62 73 ASP A CA 1
ATOM 572 C C . ASP A 1 73 ? 14.246 -4.950 -58.051 1.00 95.62 73 ASP A C 1
ATOM 574 O O . ASP A 1 73 ? 14.969 -4.709 -59.018 1.00 95.62 73 ASP A O 1
ATOM 578 N N . SER A 1 74 ? 12.912 -4.979 -58.166 1.00 96.38 74 SER A N 1
ATOM 579 C CA . SER A 1 74 ? 12.216 -4.765 -59.444 1.00 96.38 74 SER A CA 1
ATOM 580 C C . SER A 1 74 ? 12.343 -3.340 -59.990 1.00 96.38 74 SER A C 1
ATOM 582 O O . SER A 1 74 ? 12.291 -3.139 -61.202 1.00 96.38 74 SER A O 1
ATOM 584 N N . LEU A 1 75 ? 12.523 -2.356 -59.107 1.00 96.25 75 LEU A N 1
ATOM 585 C CA . LEU A 1 75 ? 12.671 -0.944 -59.458 1.00 96.25 75 LEU A CA 1
ATOM 586 C C . LEU A 1 75 ? 14.137 -0.488 -59.509 1.00 96.25 75 LEU A C 1
ATOM 588 O O . LEU A 1 75 ? 14.400 0.672 -59.824 1.00 96.25 75 LEU A O 1
ATOM 592 N N . GLY A 1 76 ? 15.086 -1.381 -59.221 1.00 95.75 76 GLY A N 1
ATOM 593 C CA . GLY A 1 76 ? 16.517 -1.090 -59.260 1.00 95.75 76 GLY A CA 1
ATOM 594 C C . GLY A 1 76 ? 17.010 -0.183 -58.130 1.00 95.75 76 GLY A C 1
ATOM 595 O O . GLY A 1 76 ? 18.000 0.523 -58.321 1.00 95.75 76 GLY A O 1
ATOM 596 N N . PHE A 1 77 ? 16.350 -0.175 -56.966 1.00 93.75 77 PHE A N 1
ATOM 597 C CA . PHE A 1 77 ? 16.837 0.537 -55.780 1.00 93.75 77 PHE A CA 1
ATOM 598 C C . PHE A 1 77 ? 16.653 -0.277 -54.497 1.00 93.75 77 PHE A C 1
ATOM 600 O O . PHE A 1 77 ? 15.726 -1.071 -54.370 1.00 93.75 77 PHE A O 1
ATOM 607 N N . ASP A 1 78 ? 17.516 -0.042 -53.510 1.00 90.75 78 ASP A N 1
ATOM 608 C CA . ASP A 1 78 ? 17.381 -0.668 -52.196 1.00 90.75 78 ASP A CA 1
ATOM 609 C C . ASP A 1 78 ? 16.300 0.051 -51.377 1.00 90.75 78 ASP A C 1
ATOM 611 O O . ASP A 1 78 ? 16.465 1.198 -50.953 1.00 90.75 78 ASP A O 1
ATOM 615 N N . ALA A 1 79 ? 15.154 -0.608 -51.203 1.00 91.44 79 ALA A N 1
ATOM 616 C CA . ALA A 1 79 ? 14.028 -0.069 -50.446 1.00 91.44 79 ALA A CA 1
ATOM 617 C C . ALA A 1 79 ? 14.249 -0.122 -48.925 1.00 91.44 79 ALA A C 1
ATOM 619 O O . ALA A 1 79 ? 13.495 0.501 -48.172 1.00 91.44 79 ALA A O 1
ATOM 620 N N . ILE A 1 80 ? 15.245 -0.880 -48.456 1.00 89.25 80 ILE A N 1
ATOM 621 C CA . ILE A 1 80 ? 15.501 -1.101 -47.037 1.00 89.25 80 ILE A CA 1
ATOM 622 C C . ILE A 1 80 ? 16.705 -0.239 -46.634 1.00 89.25 80 ILE A C 1
ATOM 624 O O . ILE A 1 80 ? 17.726 -0.232 -47.316 1.00 89.25 80 ILE A O 1
ATOM 628 N N . PRO A 1 81 ? 16.633 0.519 -45.525 1.00 88.19 81 PRO A N 1
ATOM 629 C CA . PRO A 1 81 ? 17.806 1.235 -45.043 1.00 88.19 81 PRO A CA 1
ATOM 630 C C . PRO A 1 81 ? 18.905 0.232 -44.685 1.00 88.19 81 PRO A C 1
ATOM 632 O O . PRO A 1 81 ? 18.611 -0.857 -44.194 1.00 88.19 81 PRO A O 1
ATOM 635 N N . SER A 1 82 ? 20.172 0.621 -44.844 1.00 83.44 82 SER A N 1
ATOM 636 C CA . SER A 1 82 ? 21.291 -0.193 -44.363 1.00 83.44 82 SER A CA 1
ATOM 637 C C . SER A 1 82 ? 21.079 -0.541 -42.888 1.00 83.44 82 SER A C 1
ATOM 639 O O . SER A 1 82 ? 21.158 0.317 -42.008 1.00 83.44 82 SER A O 1
ATOM 641 N N . LEU A 1 83 ? 20.782 -1.815 -42.620 1.00 78.00 83 LEU A N 1
ATOM 642 C CA . LEU A 1 83 ? 20.603 -2.337 -41.263 1.00 78.00 83 LEU A CA 1
ATOM 643 C C . LEU A 1 83 ? 21.954 -2.466 -40.533 1.00 78.00 83 LEU A C 1
ATOM 645 O O . LEU A 1 83 ? 21.979 -2.687 -39.322 1.00 78.00 83 LEU A O 1
ATOM 649 N N . GLY A 1 84 ? 23.053 -2.281 -41.280 1.00 59.78 84 GLY A N 1
ATOM 650 C CA . GLY A 1 84 ? 24.442 -2.336 -40.839 1.00 59.78 84 GLY A CA 1
ATOM 651 C C . GLY A 1 84 ? 24.857 -3.697 -40.270 1.00 59.78 84 GLY A C 1
ATOM 652 O O . GLY A 1 84 ? 24.045 -4.602 -40.083 1.00 59.78 84 GLY A O 1
ATOM 653 N N . PRO A 1 85 ? 26.128 -3.842 -39.883 1.00 63.47 85 PRO A N 1
ATOM 654 C CA . PRO A 1 85 ? 26.424 -4.227 -38.521 1.00 63.47 85 PRO A CA 1
ATOM 655 C C . PRO A 1 85 ? 26.188 -3.005 -37.621 1.00 63.47 85 PRO A C 1
ATOM 657 O O . PRO A 1 85 ? 26.781 -1.944 -37.828 1.00 63.47 85 PRO A O 1
ATOM 660 N N . PHE A 1 86 ? 25.328 -3.135 -36.608 1.00 61.38 86 PHE A N 1
ATOM 661 C CA . PHE A 1 86 ? 25.312 -2.154 -35.522 1.00 61.38 86 PHE A CA 1
ATOM 662 C C . PHE A 1 86 ? 26.733 -2.035 -34.949 1.00 61.38 86 PHE A C 1
ATOM 664 O O . PHE A 1 86 ? 27.431 -3.052 -34.866 1.00 61.38 86 PHE A O 1
ATOM 671 N N . PRO A 1 87 ? 27.186 -0.835 -34.544 1.00 65.38 87 PRO A N 1
ATOM 672 C CA . PRO A 1 87 ? 28.495 -0.714 -33.924 1.00 65.38 87 PRO A CA 1
ATOM 673 C C . PRO A 1 87 ? 28.568 -1.668 -32.725 1.00 65.38 87 PRO A C 1
ATOM 675 O O . PRO A 1 87 ? 27.587 -1.821 -31.997 1.00 65.38 87 PRO A O 1
ATOM 678 N N . LEU A 1 88 ? 29.721 -2.301 -32.498 1.00 62.16 88 LEU A N 1
ATOM 679 C CA . LEU A 1 88 ? 29.906 -3.325 -31.454 1.00 62.16 88 LEU A CA 1
ATOM 680 C C . LEU A 1 88 ? 29.752 -2.793 -30.010 1.00 62.16 88 LEU A C 1
ATOM 682 O O . LEU A 1 88 ? 30.006 -3.518 -29.046 1.00 62.16 88 LEU A O 1
ATOM 686 N N . TYR A 1 89 ? 29.334 -1.539 -29.828 1.00 62.56 89 TYR A N 1
ATOM 687 C CA . TYR A 1 89 ? 29.074 -0.961 -28.519 1.00 62.56 89 TYR A CA 1
ATOM 688 C C . TYR A 1 89 ? 27.685 -1.336 -27.989 1.00 62.56 89 TYR A C 1
ATOM 690 O O . TYR A 1 89 ? 26.784 -1.799 -28.689 1.00 62.56 89 TYR A O 1
ATOM 698 N N . HIS A 1 90 ? 27.508 -1.121 -26.690 1.00 66.31 90 HIS A N 1
ATOM 699 C CA . HIS A 1 90 ? 26.300 -1.446 -25.940 1.00 66.31 90 HIS A CA 1
ATOM 700 C C . HIS A 1 90 ? 25.158 -0.460 -26.211 1.00 66.31 90 HIS A C 1
ATOM 702 O O . HIS A 1 90 ? 24.770 0.327 -25.348 1.00 66.31 90 HIS A O 1
ATOM 708 N N . HIS A 1 91 ? 24.622 -0.492 -27.426 1.00 69.69 91 HIS A N 1
ATOM 709 C CA . HIS A 1 91 ? 23.534 0.381 -27.843 1.00 69.69 91 HIS A CA 1
ATOM 710 C C . HIS A 1 91 ? 22.172 -0.096 -27.328 1.00 69.69 91 HIS A C 1
ATOM 712 O O . HIS A 1 91 ? 21.967 -1.266 -27.001 1.00 69.69 91 HIS A O 1
ATOM 718 N N . GLY A 1 92 ? 21.237 0.849 -27.221 1.00 81.75 92 GLY A N 1
ATOM 719 C CA . GLY A 1 92 ? 19.826 0.558 -26.969 1.00 81.75 92 GLY A CA 1
ATOM 720 C C . GLY A 1 92 ? 19.504 -0.046 -25.602 1.00 81.75 92 GLY A C 1
ATOM 721 O O . GLY A 1 92 ? 18.414 -0.554 -25.425 1.00 81.75 92 GLY A O 1
ATOM 722 N N . GLY A 1 93 ? 20.405 -0.028 -24.620 1.00 89.00 93 GLY A N 1
ATOM 723 C CA . GLY A 1 93 ? 20.085 -0.534 -23.280 1.00 89.00 93 GLY A CA 1
ATOM 724 C C . GLY A 1 93 ? 20.310 -2.038 -23.078 1.00 89.00 93 GLY A C 1
ATOM 725 O O . GLY A 1 93 ? 19.865 -2.595 -22.074 1.00 89.00 93 GLY A O 1
ATOM 726 N N . MET A 1 94 ? 21.011 -2.712 -24.000 1.00 90.31 94 MET A N 1
ATOM 727 C CA . MET A 1 94 ? 21.275 -4.158 -23.930 1.00 90.31 94 MET A CA 1
ATOM 728 C C . MET A 1 94 ? 21.967 -4.581 -22.622 1.00 90.31 94 MET A C 1
ATOM 730 O O . MET A 1 94 ? 21.579 -5.570 -22.005 1.00 90.31 94 MET A O 1
ATOM 734 N N . LEU A 1 95 ? 22.956 -3.822 -22.138 1.00 90.12 95 LEU A N 1
ATOM 735 C CA . LEU A 1 95 ? 23.608 -4.132 -20.858 1.00 90.12 95 LEU A CA 1
ATOM 736 C C . LEU A 1 95 ? 22.627 -4.072 -19.688 1.00 90.12 95 LEU A C 1
ATOM 738 O O . LEU A 1 95 ? 22.620 -4.948 -18.825 1.00 90.12 95 LEU A O 1
ATOM 742 N N . GLN A 1 96 ? 21.780 -3.049 -19.667 1.00 92.25 96 GLN A N 1
ATOM 743 C CA . GLN A 1 96 ? 20.774 -2.864 -18.634 1.00 92.25 96 GLN A CA 1
ATOM 744 C C . GLN A 1 96 ? 19.721 -3.978 -18.691 1.00 92.25 96 GLN A C 1
ATOM 746 O O . GLN A 1 96 ? 19.243 -4.422 -17.645 1.00 92.25 96 GLN A O 1
ATOM 751 N N . ALA A 1 97 ? 19.404 -4.479 -19.889 1.00 92.12 97 ALA A N 1
ATOM 752 C CA . ALA A 1 97 ? 18.520 -5.623 -20.079 1.00 92.12 97 ALA A CA 1
ATOM 753 C C . ALA A 1 97 ? 19.144 -6.902 -19.508 1.00 92.12 97 ALA A C 1
ATOM 755 O O . ALA A 1 97 ? 18.502 -7.599 -18.727 1.00 92.12 97 ALA A O 1
ATOM 756 N N . ILE A 1 98 ? 20.425 -7.159 -19.789 1.00 91.38 98 ILE A N 1
ATOM 757 C CA . ILE A 1 98 ? 21.174 -8.292 -19.220 1.00 91.38 98 ILE A CA 1
ATOM 758 C C . ILE A 1 98 ? 21.192 -8.229 -17.683 1.00 91.38 98 ILE A C 1
ATOM 760 O O . ILE A 1 98 ? 20.976 -9.247 -17.022 1.00 91.38 98 ILE A O 1
ATOM 764 N N . ILE A 1 99 ? 21.406 -7.044 -17.095 1.00 91.50 99 ILE A N 1
ATOM 765 C CA . ILE A 1 99 ? 21.381 -6.855 -15.632 1.00 91.50 99 ILE A CA 1
ATOM 766 C C . ILE A 1 99 ? 19.999 -7.196 -15.060 1.00 91.50 99 ILE A C 1
ATOM 768 O O . ILE A 1 99 ? 19.914 -7.871 -14.031 1.00 91.50 99 ILE A O 1
ATOM 772 N N . LEU A 1 100 ? 18.921 -6.767 -15.725 1.00 92.25 100 LEU A N 1
ATOM 773 C CA . LEU A 1 100 ? 17.552 -7.098 -15.328 1.00 92.25 100 LEU A CA 1
ATOM 774 C C . LEU A 1 100 ? 17.296 -8.607 -15.426 1.00 92.25 100 LEU A C 1
ATOM 776 O O . LEU A 1 100 ? 16.810 -9.207 -14.469 1.00 92.25 100 LEU A O 1
ATOM 780 N N . LEU A 1 101 ? 17.688 -9.233 -16.539 1.00 91.12 101 LEU A N 1
ATOM 781 C CA . LEU A 1 101 ? 17.517 -10.666 -16.784 1.00 91.12 101 LEU A CA 1
ATOM 782 C C . LEU A 1 101 ? 18.282 -11.543 -15.794 1.00 91.12 101 LEU A C 1
ATOM 784 O O . LEU A 1 101 ? 17.811 -12.619 -15.435 1.00 91.12 101 LEU A O 1
ATOM 788 N N . LYS A 1 102 ? 19.422 -11.075 -15.281 1.00 89.69 102 LYS A N 1
ATOM 789 C CA . LYS A 1 102 ? 20.146 -11.773 -14.210 1.00 89.69 102 LYS A CA 1
ATOM 790 C C . LYS A 1 102 ? 19.327 -11.870 -12.913 1.00 89.69 102 LYS A C 1
ATOM 792 O O . LYS A 1 102 ? 19.586 -12.753 -12.102 1.00 89.69 102 LYS A O 1
ATOM 797 N N . LYS A 1 103 ? 18.324 -11.003 -12.727 1.00 84.31 103 LYS A N 1
ATOM 798 C CA . LYS A 1 103 ? 17.334 -11.080 -11.640 1.00 84.31 103 LYS A CA 1
ATOM 799 C C . LYS A 1 103 ? 15.991 -11.679 -12.079 1.00 84.31 103 LYS A C 1
ATOM 801 O O . LYS A 1 103 ? 15.009 -11.517 -11.366 1.00 84.31 103 LYS A O 1
ATOM 806 N N . ALA A 1 104 ? 15.909 -12.391 -13.202 1.00 75.38 104 ALA A N 1
ATOM 807 C CA . ALA A 1 104 ? 14.641 -12.952 -13.686 1.00 75.38 104 ALA A CA 1
ATOM 808 C C . ALA A 1 104 ? 14.044 -14.073 -12.800 1.00 75.38 104 ALA A C 1
ATOM 810 O O . ALA A 1 104 ? 12.993 -14.605 -13.135 1.00 75.38 104 ALA A O 1
ATOM 811 N N . THR A 1 105 ? 14.679 -14.430 -11.677 1.00 82.12 105 THR A N 1
ATOM 812 C CA . THR A 1 105 ? 14.130 -15.357 -10.672 1.00 82.12 105 THR A CA 1
ATOM 813 C C . THR A 1 105 ? 13.087 -14.719 -9.750 1.00 82.12 105 THR A C 1
ATOM 815 O O . THR A 1 105 ? 12.429 -15.436 -9.003 1.00 82.12 105 THR A O 1
ATOM 818 N N . VAL A 1 106 ? 12.931 -13.389 -9.768 1.00 85.94 106 VAL A N 1
ATOM 819 C CA . VAL A 1 106 ? 11.915 -12.672 -8.975 1.00 85.94 106 VAL A CA 1
ATOM 820 C C . VAL A 1 106 ? 10.766 -12.180 -9.852 1.00 85.94 106 VAL A C 1
ATOM 822 O O . VAL A 1 106 ? 10.922 -12.062 -11.061 1.00 85.94 106 VAL A O 1
ATOM 825 N N . GLN A 1 107 ? 9.633 -11.807 -9.251 1.00 84.50 107 GLN A N 1
ATOM 826 C CA . GLN A 1 107 ? 8.531 -11.158 -9.971 1.00 84.50 107 GLN A CA 1
ATOM 827 C C . GLN A 1 107 ? 8.993 -9.897 -10.715 1.00 84.50 107 GLN A C 1
ATOM 829 O O . GLN A 1 107 ? 9.834 -9.129 -10.223 1.00 84.50 107 GLN A O 1
ATOM 834 N N . TYR A 1 108 ? 8.387 -9.636 -11.876 1.00 88.31 108 TYR A N 1
ATOM 835 C CA . TYR A 1 108 ? 8.754 -8.510 -12.730 1.00 88.31 108 TYR A CA 1
ATOM 836 C C . TYR A 1 108 ? 8.662 -7.156 -12.005 1.00 88.31 108 TYR A C 1
ATOM 838 O O . TYR A 1 108 ? 9.565 -6.323 -12.129 1.00 88.31 108 TYR A O 1
ATOM 846 N N . GLY A 1 109 ? 7.641 -6.954 -11.160 1.00 84.62 109 GLY A N 1
ATOM 847 C CA . GLY A 1 109 ? 7.492 -5.748 -10.337 1.00 84.62 109 GLY A CA 1
ATOM 848 C C . GLY A 1 109 ? 8.694 -5.453 -9.424 1.00 84.62 109 GLY A C 1
ATOM 849 O O . GLY A 1 109 ? 8.993 -4.286 -9.144 1.00 84.62 109 GLY A O 1
ATOM 850 N N . THR A 1 110 ? 9.428 -6.489 -9.013 1.00 85.75 110 THR A N 1
ATOM 851 C CA . THR A 1 110 ? 10.674 -6.368 -8.247 1.00 85.75 110 THR A CA 1
ATOM 852 C C . THR A 1 110 ? 11.879 -6.201 -9.166 1.00 85.75 110 THR A C 1
ATOM 854 O O . THR A 1 110 ? 12.692 -5.305 -8.930 1.00 85.75 110 THR A O 1
ATOM 857 N N . ALA A 1 111 ? 11.981 -6.995 -10.236 1.00 88.12 111 ALA A N 1
ATOM 858 C CA . ALA A 1 111 ? 13.080 -6.899 -11.198 1.00 88.12 111 ALA A CA 1
ATOM 859 C C . ALA A 1 111 ? 13.170 -5.498 -11.833 1.00 88.12 111 ALA A C 1
ATOM 861 O O . ALA A 1 111 ? 14.253 -4.911 -11.892 1.00 88.12 111 ALA A O 1
ATOM 862 N N . ARG A 1 112 ? 12.030 -4.893 -12.199 1.00 89.19 112 ARG A N 1
ATOM 863 C CA . ARG A 1 112 ? 11.967 -3.556 -12.816 1.00 89.19 112 ARG A CA 1
ATOM 864 C C . ARG A 1 112 ? 12.492 -2.427 -11.926 1.00 89.19 112 ARG A C 1
ATOM 866 O O . ARG A 1 112 ? 12.791 -1.355 -12.442 1.00 89.19 112 ARG A O 1
ATOM 873 N N . LYS A 1 113 ? 12.639 -2.630 -10.606 1.00 89.88 113 LYS A N 1
ATOM 874 C CA . LYS A 1 113 ? 13.266 -1.628 -9.719 1.00 89.88 113 LYS A CA 1
ATOM 875 C C . LYS A 1 113 ? 14.698 -1.312 -10.159 1.00 89.88 113 LYS A C 1
ATOM 877 O O . LYS A 1 113 ? 15.135 -0.182 -9.982 1.00 89.88 113 LYS A O 1
ATOM 882 N N . ILE A 1 114 ? 15.379 -2.267 -10.805 1.00 90.81 114 ILE A N 1
ATOM 883 C CA . ILE A 1 114 ? 16.685 -2.048 -11.442 1.00 90.81 114 ILE A CA 1
ATOM 884 C C . ILE A 1 114 ? 16.620 -0.895 -12.444 1.00 90.81 114 ILE A C 1
ATOM 886 O O . ILE A 1 114 ? 17.511 -0.052 -12.427 1.00 90.81 114 ILE A O 1
ATOM 890 N N . ARG A 1 115 ? 15.573 -0.824 -13.279 1.00 90.50 115 ARG A N 1
ATOM 891 C CA . ARG A 1 115 ? 15.399 0.279 -14.234 1.00 90.50 115 ARG A CA 1
ATOM 892 C C . ARG A 1 115 ? 15.380 1.611 -13.495 1.00 90.50 115 ARG A C 1
ATOM 894 O O . ARG A 1 115 ? 16.176 2.476 -13.818 1.00 90.50 115 ARG A O 1
ATOM 901 N N . ALA A 1 116 ? 14.546 1.741 -12.462 1.00 88.50 116 ALA A N 1
ATOM 902 C CA . ALA A 1 116 ? 14.458 2.972 -11.677 1.00 88.50 116 ALA A CA 1
ATOM 903 C C . ALA A 1 116 ? 15.807 3.364 -11.048 1.00 88.50 116 ALA A C 1
ATOM 905 O O . ALA A 1 116 ? 16.182 4.532 -11.082 1.00 88.50 116 ALA A O 1
ATOM 906 N N . THR A 1 117 ? 16.559 2.396 -10.513 1.00 92.12 117 THR A N 1
ATOM 907 C CA . THR A 1 117 ? 17.906 2.641 -9.978 1.00 92.12 117 THR A CA 1
ATOM 908 C C . THR A 1 117 ? 18.871 3.116 -11.062 1.00 92.12 117 THR A C 1
ATOM 910 O O . THR A 1 117 ? 19.567 4.103 -10.859 1.00 92.12 117 THR A O 1
ATOM 913 N N . LEU A 1 118 ? 18.905 2.447 -12.216 1.00 91.94 118 LEU A N 1
ATOM 914 C CA . LEU A 1 118 ? 19.802 2.808 -13.312 1.00 91.94 118 LEU A CA 1
ATOM 915 C C . LEU A 1 118 ? 19.430 4.159 -13.943 1.00 91.94 118 LEU A C 1
ATOM 917 O O . LEU A 1 118 ? 20.329 4.903 -14.313 1.00 91.94 118 LEU A O 1
ATOM 921 N N . THR A 1 119 ? 18.142 4.511 -14.006 1.00 90.56 119 THR A N 1
ATOM 922 C CA . THR A 1 119 ? 17.687 5.842 -14.436 1.00 90.56 119 THR A CA 1
ATOM 923 C C . THR A 1 119 ? 18.201 6.919 -13.487 1.00 90.56 119 THR A C 1
ATOM 925 O O . THR A 1 119 ? 18.768 7.901 -13.945 1.00 90.56 119 THR A O 1
ATOM 928 N N . ARG A 1 120 ? 18.099 6.718 -12.165 1.00 91.62 120 ARG A N 1
ATOM 929 C CA . ARG A 1 120 ? 18.658 7.674 -11.191 1.00 91.62 120 ARG A CA 1
ATOM 930 C C . ARG A 1 120 ? 20.176 7.788 -11.282 1.00 91.62 120 ARG A C 1
ATOM 932 O O . ARG A 1 120 ? 20.703 8.887 -11.192 1.00 91.62 120 ARG A O 1
ATOM 939 N N . LEU A 1 121 ? 20.878 6.675 -11.496 1.00 92.56 121 LEU A N 1
ATOM 940 C CA . LEU A 1 121 ? 22.328 6.701 -11.704 1.00 92.56 121 LEU A CA 1
ATOM 941 C C . LEU A 1 121 ? 22.709 7.464 -12.978 1.00 92.56 121 LEU A C 1
ATOM 943 O O . LEU A 1 121 ? 23.686 8.203 -12.957 1.00 92.56 121 LEU A O 1
ATOM 947 N N . TRP A 1 122 ? 21.932 7.318 -14.055 1.00 91.56 122 TRP A N 1
ATOM 948 C CA . TRP A 1 122 ? 22.102 8.107 -15.273 1.00 91.56 122 TRP A CA 1
ATOM 949 C C . TRP A 1 122 ? 21.885 9.600 -15.008 1.00 91.56 122 TRP A C 1
ATOM 951 O O . TRP A 1 122 ? 22.745 10.401 -15.350 1.00 91.56 122 TRP A O 1
ATOM 961 N N . GLU A 1 123 ? 20.792 9.974 -14.339 1.00 88.56 123 GLU A N 1
ATOM 962 C CA . GLU A 1 123 ? 20.494 11.373 -13.990 1.00 88.56 123 GLU A CA 1
ATOM 963 C C . GLU A 1 123 ? 21.594 12.023 -13.132 1.00 88.56 123 GLU A C 1
ATOM 965 O O . GLU A 1 123 ? 21.816 13.226 -13.229 1.00 88.56 123 GLU A O 1
ATOM 970 N N . CYS A 1 124 ? 22.301 11.244 -12.306 1.00 92.44 124 CYS A N 1
ATOM 971 C CA . CYS A 1 124 ? 23.433 11.723 -11.507 1.00 92.44 124 CYS A CA 1
ATOM 972 C C . CYS A 1 124 ? 24.787 11.689 -12.240 1.00 92.44 124 CYS A C 1
ATOM 974 O O . CYS A 1 124 ? 25.785 12.145 -11.681 1.00 92.44 124 CYS A O 1
ATOM 976 N N . SER A 1 125 ? 24.855 11.116 -13.442 1.00 90.50 125 SER A N 1
ATOM 977 C CA . SER A 1 125 ? 26.099 10.993 -14.208 1.00 90.50 125 SER A CA 1
ATOM 978 C C . SER A 1 125 ? 26.399 12.263 -15.021 1.00 90.50 125 SER A C 1
ATOM 980 O O . SER A 1 125 ? 25.463 12.964 -15.417 1.00 90.50 125 SER A O 1
ATOM 982 N N . PRO A 1 126 ? 27.679 12.562 -15.325 1.00 90.00 126 PRO A N 1
ATOM 983 C CA . PRO A 1 126 ? 28.038 13.645 -16.243 1.00 90.00 126 PRO A CA 1
ATOM 984 C C . PRO A 1 126 ? 27.350 13.520 -17.609 1.00 90.00 126 PRO A C 1
ATOM 986 O O . PRO A 1 126 ? 26.967 14.523 -18.206 1.00 90.00 126 PRO A O 1
ATOM 989 N N . GLU A 1 127 ? 27.142 12.289 -18.081 1.00 86.50 127 GLU A N 1
ATOM 990 C CA . GLU A 1 127 ? 26.443 11.993 -19.327 1.00 86.50 127 GLU A CA 1
ATOM 991 C C . GLU A 1 127 ? 24.967 12.400 -19.266 1.00 86.50 127 GLU A C 1
ATOM 993 O O . GLU A 1 127 ? 24.463 12.991 -20.219 1.00 86.50 127 GLU A O 1
ATOM 998 N N . GLY A 1 128 ? 24.288 12.164 -18.140 1.00 85.19 128 GLY A N 1
ATOM 999 C CA . GLY A 1 128 ? 22.916 12.636 -17.922 1.00 85.19 128 GLY A CA 1
ATOM 1000 C C . GLY A 1 128 ? 22.809 14.160 -17.857 1.00 85.19 128 GLY A C 1
ATOM 1001 O O . GLY A 1 128 ? 21.815 14.727 -18.301 1.00 85.19 128 GLY A O 1
ATOM 1002 N N . GLY A 1 129 ? 23.864 14.844 -17.406 1.00 84.88 129 GLY A N 1
ATOM 1003 C CA . GLY A 1 129 ? 23.956 16.306 -17.460 1.00 84.88 129 GLY A CA 1
ATOM 1004 C C . GLY A 1 129 ? 23.989 16.884 -18.882 1.00 84.88 129 GLY A C 1
ATOM 1005 O O . GLY A 1 129 ? 23.724 18.071 -19.057 1.00 84.88 129 GLY A O 1
ATOM 1006 N N . SER A 1 130 ? 24.284 16.060 -19.896 1.00 86.44 130 SER A N 1
ATOM 1007 C CA . SER A 1 130 ? 24.253 16.455 -21.313 1.00 86.44 130 SER A CA 1
ATOM 1008 C C . SER A 1 130 ? 22.880 16.297 -21.978 1.00 86.44 130 SER A C 1
ATOM 1010 O O . SER A 1 130 ? 22.734 16.607 -23.163 1.00 86.44 130 SER A O 1
ATOM 1012 N N . ASP A 1 131 ? 21.876 15.813 -21.240 1.00 87.56 131 ASP A N 1
ATOM 1013 C CA . ASP A 1 131 ? 20.520 15.652 -21.755 1.00 87.56 131 ASP A CA 1
ATOM 1014 C C . ASP A 1 131 ? 19.869 17.021 -22.019 1.00 87.56 131 ASP A C 1
ATOM 1016 O O . ASP A 1 131 ? 19.977 17.964 -21.231 1.00 87.56 131 ASP A O 1
ATOM 1020 N N . ILE A 1 132 ? 19.173 17.142 -23.152 1.00 85.31 132 ILE A N 1
ATOM 1021 C CA . ILE A 1 132 ? 18.571 18.411 -23.569 1.00 85.31 132 ILE A CA 1
ATOM 1022 C C . ILE A 1 132 ? 17.176 18.520 -22.962 1.00 85.31 132 ILE A C 1
ATOM 1024 O O . ILE A 1 132 ? 16.284 17.720 -23.248 1.00 85.31 132 ILE A O 1
ATOM 1028 N N . VAL A 1 133 ? 16.970 19.556 -22.154 1.00 84.00 133 VAL A N 1
ATOM 1029 C CA . VAL A 1 133 ? 15.675 19.862 -21.548 1.00 84.00 133 VAL A CA 1
ATOM 1030 C C . VAL A 1 133 ? 14.928 20.876 -22.415 1.00 84.00 133 VAL A C 1
ATOM 1032 O O . VAL A 1 133 ? 15.308 22.040 -22.512 1.00 84.00 133 VAL A O 1
ATOM 1035 N N . MET A 1 134 ? 13.841 20.436 -23.042 1.00 80.12 134 MET A N 1
ATOM 1036 C CA . MET A 1 134 ? 12.940 21.269 -23.834 1.00 80.12 134 MET A CA 1
ATOM 1037 C C . MET A 1 134 ? 11.759 21.699 -22.959 1.00 80.12 134 MET A C 1
ATOM 1039 O O . MET A 1 134 ? 10.815 20.940 -22.728 1.00 80.12 134 MET A O 1
ATOM 1043 N N . SER A 1 135 ? 11.808 22.930 -22.453 1.00 76.94 135 SER A N 1
ATOM 1044 C CA . SER A 1 135 ? 10.697 23.515 -21.700 1.00 76.94 135 SER A CA 1
ATOM 1045 C C . SER A 1 135 ? 9.697 24.156 -22.663 1.00 76.94 135 SER A C 1
ATOM 1047 O O . SER A 1 135 ? 10.016 25.142 -23.326 1.00 76.94 135 SER A O 1
ATOM 1049 N N . ALA A 1 136 ? 8.481 23.612 -22.757 1.00 69.06 136 ALA A N 1
ATOM 1050 C CA . ALA A 1 136 ? 7.388 24.312 -23.420 1.00 69.06 136 ALA A CA 1
ATOM 1051 C C . ALA A 1 136 ? 6.791 25.338 -22.444 1.00 69.06 136 ALA A C 1
ATOM 1053 O O . ALA A 1 136 ? 6.456 24.984 -21.318 1.00 69.06 136 ALA A O 1
ATOM 1054 N N . ALA A 1 137 ? 6.559 26.580 -22.884 1.00 57.62 137 ALA A N 1
ATOM 1055 C CA . ALA A 1 137 ? 5.934 27.644 -22.077 1.00 57.62 137 ALA A CA 1
ATOM 1056 C C . ALA A 1 137 ? 4.497 27.324 -21.584 1.00 57.62 137 ALA A C 1
ATOM 1058 O O . ALA A 1 137 ? 3.870 28.127 -20.897 1.00 57.62 137 ALA A O 1
ATOM 1059 N N . SER A 1 138 ? 3.952 26.152 -21.930 1.00 55.44 138 SER A N 1
ATOM 1060 C CA . SER A 1 138 ? 2.647 25.679 -21.475 1.00 55.44 138 SER A CA 1
ATOM 1061 C C . SER A 1 138 ? 2.743 24.906 -20.153 1.00 55.44 138 SER A C 1
ATOM 1063 O O . SER A 1 138 ? 3.731 24.238 -19.859 1.00 55.44 138 SER A O 1
ATOM 1065 N N . ARG A 1 139 ? 1.643 24.890 -19.393 1.00 53.09 139 ARG A N 1
ATOM 1066 C CA . ARG A 1 139 ? 1.475 24.185 -18.104 1.00 53.09 139 ARG A CA 1
ATOM 1067 C C . ARG A 1 139 ? 1.673 22.652 -18.155 1.00 53.09 139 ARG A C 1
ATOM 1069 O O . ARG A 1 139 ? 1.468 21.996 -17.137 1.00 53.09 139 ARG A O 1
ATOM 1076 N N . LYS A 1 140 ? 1.980 22.065 -19.322 1.00 55.56 140 LYS A N 1
ATOM 1077 C CA . LYS A 1 140 ? 1.851 20.625 -19.614 1.00 55.56 140 LYS A CA 1
ATOM 1078 C C . LYS A 1 140 ? 3.065 19.937 -20.256 1.00 55.56 140 LYS A C 1
ATOM 1080 O O . LYS A 1 140 ? 2.884 18.865 -20.824 1.00 55.56 140 LYS A O 1
ATOM 1085 N N . GLY A 1 141 ? 4.294 20.436 -20.130 1.00 57.16 141 GLY A N 1
ATOM 1086 C CA . GLY A 1 141 ? 5.410 19.531 -20.427 1.00 57.16 141 GLY A CA 1
ATOM 1087 C C . GLY A 1 141 ? 6.783 20.156 -20.519 1.00 57.16 141 GLY A C 1
ATOM 1088 O O . GLY A 1 141 ? 7.084 20.889 -21.454 1.00 57.16 141 GLY A O 1
ATOM 1089 N N . CYS A 1 142 ? 7.631 19.772 -19.576 1.00 71.06 142 CYS A N 1
ATOM 1090 C CA . CYS A 1 142 ? 9.064 19.715 -19.784 1.00 71.06 142 CYS A CA 1
ATOM 1091 C C . CYS A 1 142 ? 9.359 18.378 -20.488 1.00 71.06 142 CYS A C 1
ATOM 1093 O O . CYS A 1 142 ? 9.032 17.324 -19.937 1.00 71.06 142 CYS A O 1
ATOM 1095 N N . PHE A 1 143 ? 9.897 18.408 -21.707 1.00 80.94 143 PHE A N 1
ATOM 1096 C CA . PHE A 1 143 ? 10.355 17.212 -22.416 1.00 80.94 143 PHE A CA 1
ATOM 1097 C C . PHE A 1 143 ? 11.866 17.090 -22.253 1.00 80.94 143 PHE A C 1
ATOM 1099 O O . PHE A 1 143 ? 12.581 18.078 -22.379 1.00 80.94 143 PHE A O 1
ATOM 1106 N N . ILE A 1 144 ? 12.359 15.884 -21.985 1.00 81.69 144 ILE A N 1
ATOM 1107 C CA . ILE A 1 144 ? 13.795 15.628 -21.853 1.00 81.69 144 ILE A CA 1
ATOM 1108 C C . ILE A 1 144 ? 14.210 14.751 -23.030 1.00 81.69 144 ILE A C 1
ATOM 1110 O O . ILE A 1 144 ? 13.817 13.588 -23.118 1.00 81.69 144 ILE A O 1
ATOM 1114 N N . ALA A 1 145 ? 14.991 15.317 -23.945 1.00 87.19 145 ALA A N 1
ATOM 1115 C CA . ALA A 1 145 ? 15.684 14.558 -24.971 1.00 87.19 145 ALA A CA 1
ATOM 1116 C C . ALA A 1 145 ? 16.937 13.948 -24.330 1.00 87.19 145 ALA A C 1
ATOM 1118 O O . ALA A 1 145 ? 17.985 14.587 -24.233 1.00 87.19 145 ALA A O 1
ATOM 1119 N N . THR A 1 146 ? 16.780 12.719 -23.838 1.00 88.00 146 THR A N 1
ATOM 1120 C CA . THR A 1 146 ? 17.826 11.986 -23.123 1.00 88.00 146 THR A CA 1
ATOM 1121 C C . THR A 1 146 ? 18.592 11.035 -24.034 1.00 88.00 146 THR A C 1
ATOM 1123 O O . THR A 1 146 ? 18.022 10.415 -24.936 1.00 88.00 146 THR A O 1
ATOM 1126 N N . ARG A 1 147 ? 19.889 10.870 -23.766 1.00 88.62 147 ARG A N 1
ATOM 1127 C CA . ARG A 1 147 ? 20.717 9.816 -24.376 1.00 88.62 147 ARG A CA 1
ATOM 1128 C C . ARG A 1 147 ? 20.720 8.521 -23.559 1.00 88.62 147 ARG A C 1
ATOM 1130 O O . ARG A 1 147 ? 21.469 7.598 -23.885 1.00 88.62 147 ARG A O 1
ATOM 1137 N N . SER A 1 148 ? 19.885 8.437 -22.520 1.00 89.62 148 SER A N 1
ATOM 1138 C CA . SER A 1 148 ? 19.807 7.274 -21.644 1.00 89.62 148 SER A CA 1
ATOM 1139 C C . SER A 1 148 ? 19.476 5.994 -22.425 1.00 89.62 148 SER A C 1
ATOM 1141 O O . SER A 1 148 ? 18.441 5.925 -23.095 1.00 89.62 148 SER A O 1
ATOM 1143 N N . PRO A 1 149 ? 20.282 4.923 -22.292 1.00 89.75 149 PRO A N 1
ATOM 1144 C CA . PRO A 1 149 ? 20.004 3.639 -22.936 1.00 89.75 149 PRO A CA 1
ATOM 1145 C C . PRO A 1 149 ? 18.655 3.019 -22.526 1.00 89.75 149 PRO A C 1
ATOM 1147 O O . PRO A 1 149 ? 18.063 2.261 -23.298 1.00 89.75 149 PRO A O 1
ATOM 1150 N N . LEU A 1 150 ? 18.169 3.349 -21.322 1.00 90.44 150 LEU A N 1
ATOM 1151 C CA . LEU A 1 150 ? 16.921 2.840 -20.735 1.00 90.44 150 LEU A CA 1
ATOM 1152 C C . LEU A 1 150 ? 15.659 3.437 -21.366 1.00 90.44 150 LEU A C 1
ATOM 1154 O O . LEU A 1 150 ? 14.592 2.835 -21.267 1.00 90.44 150 LEU A O 1
ATOM 1158 N N . GLU A 1 151 ? 15.779 4.602 -22.000 1.00 90.00 151 GLU A N 1
ATOM 1159 C CA . GLU A 1 151 ? 14.672 5.282 -22.684 1.00 90.00 151 GLU A CA 1
ATOM 1160 C C . GLU A 1 151 ? 14.684 5.021 -24.198 1.00 90.00 151 GLU A C 1
ATOM 1162 O O . GLU A 1 151 ? 13.888 5.574 -24.953 1.00 90.00 151 GLU A O 1
ATOM 1167 N N . SER A 1 152 ? 15.565 4.130 -24.663 1.00 90.62 152 SER A N 1
ATOM 1168 C CA . SER A 1 152 ? 15.579 3.711 -26.060 1.00 90.62 152 SER A CA 1
ATOM 1169 C C . SER A 1 152 ? 14.328 2.903 -26.428 1.00 90.62 152 SER A C 1
ATOM 1171 O O . SER A 1 152 ? 13.764 2.155 -25.621 1.00 90.62 152 SER A O 1
ATOM 1173 N N . ARG A 1 153 ? 13.924 2.993 -27.701 1.00 90.12 153 ARG A N 1
ATOM 1174 C CA . ARG A 1 153 ? 12.771 2.251 -28.237 1.00 90.12 153 ARG A CA 1
ATOM 1175 C C . ARG A 1 153 ? 12.908 0.739 -28.039 1.00 90.12 153 ARG A C 1
ATOM 1177 O O . ARG A 1 153 ? 11.943 0.093 -27.636 1.00 90.12 153 ARG A O 1
ATOM 1184 N N . TRP A 1 154 ? 14.103 0.195 -28.275 1.00 92.12 154 TRP A N 1
ATOM 1185 C CA . TRP A 1 154 ? 14.382 -1.228 -28.072 1.00 92.12 154 TRP A CA 1
ATOM 1186 C C . TRP A 1 154 ? 14.218 -1.629 -26.604 1.00 92.12 154 TRP A C 1
ATOM 1188 O O . TRP A 1 154 ? 13.570 -2.631 -26.315 1.00 92.12 154 TRP A O 1
ATOM 1198 N N . TYR A 1 155 ? 14.730 -0.829 -25.659 1.00 92.94 155 TYR A N 1
ATOM 1199 C CA . TYR A 1 155 ? 14.593 -1.144 -24.236 1.00 92.94 155 TYR A CA 1
ATOM 1200 C C . TYR A 1 155 ? 13.130 -1.094 -23.783 1.00 92.94 155 TYR A C 1
ATOM 1202 O O . TYR A 1 155 ? 12.703 -1.906 -22.960 1.00 92.94 155 TYR A O 1
ATOM 1210 N N . GLY A 1 156 ? 12.340 -0.178 -24.352 1.00 92.06 156 GLY A N 1
ATOM 1211 C CA . GLY A 1 156 ? 10.889 -0.138 -24.175 1.00 92.06 156 GLY A CA 1
ATOM 1212 C C . GLY A 1 156 ? 10.207 -1.435 -24.622 1.00 92.06 156 GLY A C 1
ATOM 1213 O O . GLY A 1 156 ? 9.437 -2.009 -23.853 1.00 92.06 156 GLY A O 1
ATOM 1214 N N . GLN A 1 157 ? 10.540 -1.940 -25.814 1.00 92.62 157 GLN A N 1
ATOM 1215 C CA . GLN A 1 157 ? 10.042 -3.229 -26.315 1.00 92.62 157 GLN A CA 1
ATOM 1216 C C . GLN A 1 157 ? 10.481 -4.391 -25.415 1.00 92.62 157 GLN A C 1
ATOM 1218 O O . GLN A 1 157 ? 9.642 -5.155 -24.944 1.00 92.62 157 GLN A O 1
ATOM 1223 N N . PHE A 1 158 ? 11.769 -4.468 -25.070 1.00 93.62 158 PHE A N 1
ATOM 1224 C CA . PHE A 1 158 ? 12.297 -5.456 -24.125 1.00 93.62 158 PHE A CA 1
ATOM 1225 C C . PHE A 1 158 ? 11.519 -5.460 -22.800 1.00 93.62 158 PHE A C 1
ATOM 1227 O O . PHE A 1 158 ? 11.098 -6.513 -22.331 1.00 93.62 158 PHE A O 1
ATOM 1234 N N . THR A 1 159 ? 11.282 -4.279 -22.221 1.00 92.44 159 THR A N 1
ATOM 1235 C CA . THR A 1 159 ? 10.539 -4.086 -20.964 1.00 92.44 159 THR A CA 1
ATOM 1236 C C . THR A 1 159 ? 9.110 -4.641 -21.055 1.00 92.44 159 THR A C 1
ATOM 1238 O O . THR A 1 159 ? 8.610 -5.230 -20.096 1.00 92.44 159 THR A O 1
ATOM 1241 N N . LEU A 1 160 ? 8.446 -4.472 -22.201 1.00 89.88 160 LEU A N 1
ATOM 1242 C CA . LEU A 1 160 ? 7.101 -4.998 -22.431 1.00 89.88 160 LEU A CA 1
ATOM 1243 C C . LEU A 1 160 ? 7.102 -6.522 -22.549 1.00 89.88 160 LEU A C 1
ATOM 1245 O O . LEU A 1 160 ? 6.340 -7.181 -21.844 1.00 89.88 160 LEU A O 1
ATOM 1249 N N . GLY A 1 161 ? 7.965 -7.101 -23.384 1.00 90.44 161 GLY A N 1
ATOM 1250 C CA . GLY A 1 161 ? 7.943 -8.550 -23.566 1.00 90.44 161 GLY A CA 1
ATOM 1251 C C . GLY A 1 161 ? 8.518 -9.323 -22.379 1.00 90.44 161 GLY A C 1
ATOM 1252 O O . GLY A 1 161 ? 7.994 -10.385 -22.046 1.00 90.44 161 GLY A O 1
ATOM 1253 N N . VAL A 1 162 ? 9.491 -8.774 -21.637 1.00 90.56 162 VAL A N 1
ATOM 1254 C CA . VAL A 1 162 ? 9.922 -9.380 -20.364 1.00 90.56 162 VAL A CA 1
ATOM 1255 C C . VAL A 1 162 ? 8.791 -9.353 -19.331 1.00 90.56 162 VAL A C 1
ATOM 1257 O O . VAL A 1 162 ? 8.607 -10.339 -18.619 1.00 90.56 162 VAL A O 1
ATOM 1260 N N . SER A 1 163 ? 7.988 -8.281 -19.293 1.00 88.94 163 SER A N 1
ATOM 1261 C CA . SER A 1 163 ? 6.797 -8.194 -18.439 1.00 88.94 163 SER A CA 1
ATOM 1262 C C . SER A 1 163 ? 5.739 -9.225 -18.831 1.00 88.94 163 SER A C 1
ATOM 1264 O O . SER A 1 163 ? 5.182 -9.876 -17.952 1.00 88.94 163 SER A O 1
ATOM 1266 N N . ALA A 1 164 ? 5.465 -9.384 -20.129 1.00 85.25 164 ALA A N 1
ATOM 1267 C CA . ALA A 1 164 ? 4.481 -10.345 -20.631 1.00 85.25 164 ALA A CA 1
ATOM 1268 C C . ALA A 1 164 ? 4.879 -11.792 -20.301 1.00 85.25 164 ALA A C 1
ATOM 1270 O O . ALA A 1 164 ? 4.058 -12.603 -19.889 1.00 85.25 164 ALA A O 1
ATOM 1271 N N . ARG A 1 165 ? 6.168 -12.095 -20.433 1.00 87.31 165 ARG A N 1
ATOM 1272 C CA . ARG A 1 165 ? 6.753 -13.417 -20.214 1.00 87.31 165 ARG A CA 1
ATOM 1273 C C . ARG A 1 165 ? 6.900 -13.812 -18.754 1.00 87.31 165 ARG A C 1
ATOM 1275 O O . ARG A 1 165 ? 6.620 -14.951 -18.406 1.00 87.31 165 ARG A O 1
ATOM 1282 N N . MET A 1 166 ? 7.454 -12.924 -17.928 1.00 85.69 166 MET A N 1
ATOM 1283 C CA . MET A 1 166 ? 7.631 -13.208 -16.501 1.00 85.69 166 MET A CA 1
ATOM 1284 C C . MET A 1 166 ? 6.279 -13.251 -15.789 1.00 85.69 166 MET A C 1
ATOM 1286 O O . MET A 1 166 ? 6.158 -13.901 -14.754 1.00 85.69 166 MET A O 1
ATOM 1290 N N . GLY A 1 167 ? 5.285 -12.556 -16.348 1.00 75.75 167 GLY A N 1
ATOM 1291 C CA . GLY A 1 167 ? 4.027 -12.296 -15.681 1.00 75.75 167 GLY A CA 1
ATOM 1292 C C . GLY A 1 167 ? 4.214 -11.379 -14.472 1.00 75.75 167 GLY A C 1
ATOM 1293 O O . GLY A 1 167 ? 5.313 -11.167 -13.947 1.00 75.75 167 GLY A O 1
ATOM 1294 N N . ASP A 1 168 ? 3.102 -10.823 -14.014 1.00 72.62 168 ASP A N 1
ATOM 1295 C CA . ASP A 1 168 ? 3.009 -10.212 -12.695 1.00 72.62 168 ASP A CA 1
ATOM 1296 C C . ASP A 1 168 ? 1.809 -10.866 -12.015 1.00 72.62 168 ASP A C 1
ATOM 1298 O O . ASP A 1 168 ? 0.660 -10.524 -12.296 1.00 72.62 168 ASP A O 1
ATOM 1302 N N . ILE A 1 169 ? 2.064 -11.892 -11.196 1.00 65.31 169 ILE A N 1
ATOM 1303 C CA . ILE A 1 169 ? 1.006 -12.522 -10.403 1.00 65.31 169 ILE A CA 1
ATOM 1304 C C . ILE A 1 169 ? 0.716 -11.573 -9.248 1.00 65.31 169 ILE A C 1
ATOM 1306 O O . ILE A 1 169 ? 1.414 -11.562 -8.232 1.00 65.31 169 ILE A O 1
ATOM 1310 N N . VAL A 1 170 ? -0.306 -10.744 -9.430 1.00 64.75 170 VAL A N 1
ATOM 1311 C CA . VAL A 1 170 ? -0.807 -9.872 -8.375 1.00 64.75 170 VAL A CA 1
ATOM 1312 C C . VAL A 1 170 ? -1.832 -10.664 -7.568 1.00 64.75 170 VAL A C 1
ATOM 1314 O O . VAL A 1 170 ? -3.019 -10.630 -7.879 1.00 64.75 170 VAL A O 1
ATOM 1317 N N . SER A 1 171 ? -1.370 -11.367 -6.532 1.00 68.81 171 SER A N 1
ATOM 1318 C CA . SER A 1 171 ? -2.274 -11.798 -5.462 1.00 68.81 171 SER A CA 1
ATOM 1319 C C . SER A 1 171 ? -2.633 -10.563 -4.638 1.00 68.81 171 SER A C 1
ATOM 1321 O O . SER A 1 171 ? -1.739 -9.863 -4.153 1.00 68.81 171 SER A O 1
ATOM 1323 N N . GLN A 1 172 ? -3.916 -10.219 -4.583 1.00 72.62 172 GLN A N 1
ATOM 1324 C CA . GLN A 1 172 ? -4.402 -9.090 -3.794 1.00 72.62 172 GLN A CA 1
ATOM 1325 C C . GLN A 1 172 ? -5.075 -9.619 -2.545 1.00 72.62 172 GLN A C 1
ATOM 1327 O O . GLN A 1 172 ? -5.879 -10.542 -2.640 1.00 72.62 172 GLN A O 1
ATOM 1332 N N . ASP A 1 173 ? -4.804 -8.961 -1.422 1.00 84.94 173 ASP A N 1
ATOM 1333 C CA . ASP A 1 173 ? -5.558 -9.173 -0.196 1.00 84.94 173 ASP A CA 1
ATOM 1334 C C . ASP A 1 173 ? -7.064 -9.001 -0.482 1.00 84.94 173 ASP A C 1
ATOM 1336 O O . ASP A 1 173 ? -7.484 -8.008 -1.097 1.00 84.94 173 ASP A O 1
ATOM 1340 N N . ARG A 1 174 ? -7.878 -9.957 -0.033 1.00 87.50 174 ARG A N 1
ATOM 1341 C CA . ARG A 1 174 ? -9.335 -9.867 -0.045 1.00 87.50 174 ARG A CA 1
ATOM 1342 C C . ARG A 1 174 ? -9.764 -8.701 0.838 1.00 87.50 174 ARG A C 1
ATOM 1344 O O . ARG A 1 174 ? -9.308 -8.541 1.966 1.00 87.50 174 ARG A O 1
ATOM 1351 N N . ALA A 1 175 ? -10.660 -7.870 0.318 1.00 89.75 175 ALA A N 1
ATOM 1352 C CA . ALA A 1 175 ? -11.268 -6.808 1.106 1.00 89.75 175 ALA A CA 1
ATOM 1353 C C . ALA A 1 175 ? -12.257 -7.403 2.114 1.00 89.75 175 ALA A C 1
ATOM 1355 O O . ALA A 1 175 ? -12.994 -8.335 1.780 1.00 89.75 175 ALA A O 1
ATOM 1356 N N . TYR A 1 176 ? -12.334 -6.829 3.313 1.00 9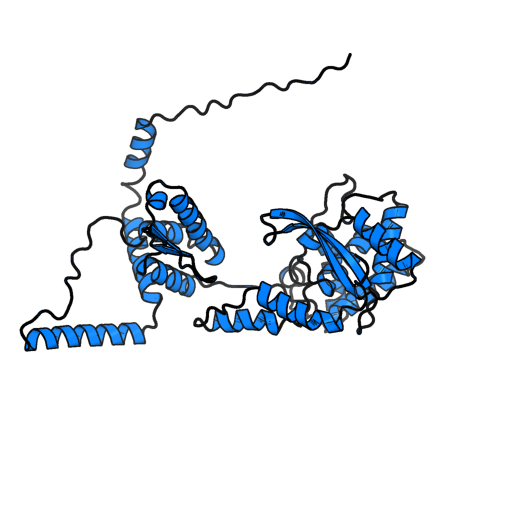0.25 176 TYR A N 1
ATOM 1357 C CA . TYR A 1 176 ? -13.408 -7.155 4.238 1.00 90.25 176 TYR A CA 1
ATOM 1358 C C . TYR A 1 176 ? -14.731 -6.717 3.622 1.00 90.25 176 TYR A C 1
ATOM 1360 O O . TYR A 1 176 ? -14.938 -5.546 3.279 1.00 90.25 176 TYR A O 1
ATOM 1368 N N . THR A 1 177 ? -15.642 -7.673 3.463 1.00 90.56 177 THR A N 1
ATOM 1369 C CA . THR A 1 177 ? -17.017 -7.323 3.147 1.00 90.56 177 THR A CA 1
ATOM 1370 C C . THR A 1 177 ? -17.623 -6.643 4.361 1.00 90.56 177 THR A C 1
ATOM 1372 O O . THR A 1 177 ? -17.239 -6.871 5.510 1.00 90.56 177 THR A O 1
ATOM 1375 N N . PHE A 1 178 ? -18.606 -5.797 4.106 1.00 89.62 1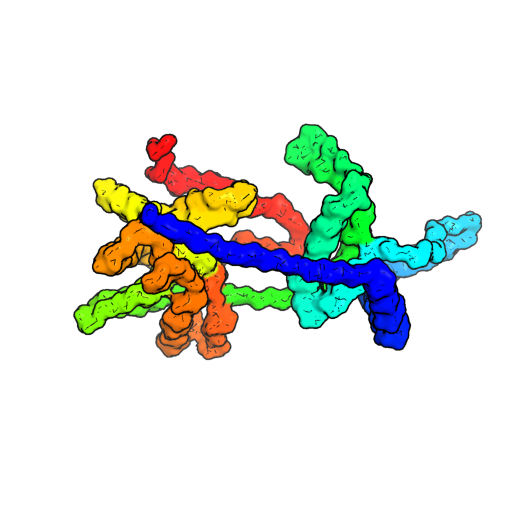78 PHE A N 1
ATOM 1376 C CA . PHE A 1 178 ? -19.302 -5.102 5.170 1.00 89.62 178 PHE A CA 1
ATOM 1377 C C . PHE A 1 178 ? -19.929 -6.065 6.205 1.00 89.62 178 PHE A C 1
ATOM 1379 O O . PHE A 1 178 ? -19.897 -5.797 7.403 1.00 89.62 178 PHE A O 1
ATOM 1386 N N . GLN A 1 179 ? -20.428 -7.218 5.750 1.00 92.50 179 GLN A N 1
ATOM 1387 C CA . GLN A 1 179 ? -20.977 -8.268 6.612 1.00 92.50 179 GLN A CA 1
ATOM 1388 C C . GLN A 1 179 ? -19.908 -8.870 7.534 1.00 92.50 179 GLN A C 1
ATOM 1390 O O . GLN A 1 179 ? -20.170 -9.054 8.718 1.00 92.50 179 GLN A O 1
ATOM 1395 N N . ILE A 1 180 ? -18.695 -9.107 7.017 1.00 94.12 180 ILE A N 1
ATOM 1396 C CA . ILE A 1 180 ? -17.557 -9.573 7.822 1.00 94.12 180 ILE A CA 1
ATOM 1397 C C . ILE A 1 180 ? -17.194 -8.528 8.881 1.00 94.12 180 ILE A C 1
ATOM 1399 O O . ILE A 1 180 ? -17.025 -8.880 10.042 1.00 94.12 180 ILE A O 1
ATOM 1403 N N . ILE A 1 181 ? -17.136 -7.240 8.516 1.00 94.25 181 ILE A N 1
ATOM 1404 C CA . ILE A 1 181 ? -16.858 -6.161 9.482 1.00 94.25 181 ILE A CA 1
ATOM 1405 C C . ILE A 1 181 ? -17.907 -6.159 10.601 1.00 94.25 181 ILE A C 1
ATOM 1407 O O . ILE A 1 181 ? -17.544 -6.040 11.765 1.00 94.25 181 ILE A O 1
ATOM 1411 N N . HIS A 1 182 ? -19.190 -6.324 10.274 1.00 94.38 182 HIS A N 1
ATOM 1412 C CA . HIS A 1 182 ? -20.244 -6.408 11.287 1.00 94.38 182 HIS A CA 1
ATOM 1413 C C . HIS A 1 182 ? -20.089 -7.603 12.217 1.00 94.38 182 HIS A C 1
ATOM 1415 O O . HIS A 1 182 ? -20.211 -7.428 13.425 1.00 94.38 182 HIS A O 1
ATOM 1421 N N . ALA A 1 183 ? -19.801 -8.784 11.669 1.00 95.31 183 ALA A N 1
ATOM 1422 C CA . ALA A 1 183 ? -19.589 -9.982 12.470 1.00 95.31 183 ALA A CA 1
ATOM 1423 C C . ALA A 1 183 ? -18.401 -9.803 13.431 1.00 95.31 183 ALA A C 1
ATOM 1425 O O . ALA A 1 183 ? -18.537 -10.053 14.622 1.00 95.31 183 ALA A O 1
ATOM 1426 N N . LEU A 1 184 ? -17.278 -9.260 12.945 1.00 95.44 184 LEU A N 1
ATOM 1427 C CA . LEU A 1 184 ? -16.113 -8.952 13.781 1.00 95.44 184 LEU A CA 1
ATOM 1428 C C . LEU A 1 184 ? -16.437 -7.930 14.877 1.00 95.44 184 LEU A C 1
ATOM 1430 O O . LEU A 1 184 ? -16.054 -8.110 16.030 1.00 95.44 184 LEU A O 1
ATOM 1434 N N . LEU A 1 185 ? -17.144 -6.850 14.530 1.00 95.81 185 LEU A N 1
ATOM 1435 C CA . LEU A 1 185 ? -17.517 -5.818 15.497 1.00 95.81 185 LEU A CA 1
ATOM 1436 C C . LEU A 1 185 ? -18.489 -6.331 16.548 1.00 95.81 185 LEU A C 1
ATOM 1438 O O . LEU A 1 185 ? -18.395 -5.901 17.691 1.00 95.81 185 LEU A O 1
ATOM 1442 N N . GLN A 1 186 ? -19.393 -7.239 16.186 1.00 95.62 186 GLN A N 1
ATOM 1443 C CA . GLN A 1 186 ? -20.278 -7.871 17.151 1.00 95.62 186 GLN A CA 1
ATOM 1444 C C . GLN A 1 186 ? -19.471 -8.672 18.178 1.00 95.62 186 GLN A C 1
ATOM 1446 O O . GLN A 1 186 ? -19.681 -8.479 19.372 1.00 95.62 186 GLN A O 1
ATOM 1451 N N . THR A 1 187 ? -18.493 -9.471 17.741 1.00 95.12 187 THR A N 1
ATOM 1452 C CA . THR A 1 187 ? -17.610 -10.209 18.656 1.00 95.12 187 THR A CA 1
ATOM 1453 C C . THR A 1 187 ? -16.849 -9.266 19.592 1.00 95.12 187 THR A C 1
ATOM 1455 O O . THR A 1 187 ? -16.799 -9.493 20.799 1.00 95.12 187 THR A O 1
ATOM 1458 N N . TYR A 1 188 ? -16.303 -8.160 19.073 1.00 96.12 188 TYR A N 1
ATOM 1459 C CA . TYR A 1 188 ? -15.640 -7.158 19.916 1.00 96.12 188 TYR A CA 1
ATOM 1460 C C . TYR A 1 188 ? -16.607 -6.456 20.882 1.00 96.12 188 TYR A C 1
ATOM 1462 O O . TYR A 1 188 ? -16.238 -6.166 22.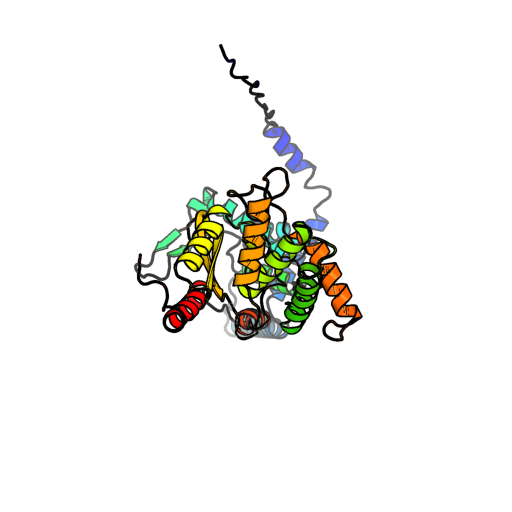017 1.00 96.12 188 TYR A O 1
ATOM 1470 N N . GLU A 1 189 ? -17.838 -6.173 20.464 1.00 95.75 189 GLU A N 1
ATOM 1471 C CA . GLU A 1 189 ? -18.854 -5.546 21.313 1.00 95.75 189 GLU A CA 1
ATOM 1472 C C . GLU A 1 189 ? -19.300 -6.491 22.442 1.00 95.75 189 GLU A C 1
ATOM 1474 O O . GLU A 1 189 ? -19.471 -6.054 23.578 1.00 95.75 189 GLU A O 1
ATOM 1479 N N . GLU A 1 190 ? -19.436 -7.789 22.166 1.00 94.31 190 GLU A N 1
ATOM 1480 C CA . GLU A 1 190 ? -19.728 -8.819 23.170 1.00 94.31 190 GLU A CA 1
ATOM 1481 C C . GLU A 1 190 ? -18.592 -8.945 24.193 1.00 94.31 190 GLU A C 1
ATOM 1483 O O . GLU A 1 190 ? -18.844 -8.978 25.398 1.00 94.31 190 GLU A O 1
ATOM 1488 N N . GLU A 1 191 ? -17.335 -8.935 23.738 1.00 94.00 191 GLU A N 1
ATOM 1489 C CA . GLU A 1 191 ? -16.175 -8.935 24.633 1.00 94.00 191 GLU A CA 1
ATOM 1490 C C . GLU A 1 191 ? -16.070 -7.659 25.474 1.00 94.00 191 GLU A C 1
ATOM 1492 O O . GLU A 1 191 ? -15.652 -7.725 26.627 1.00 94.00 191 GLU A O 1
ATOM 1497 N N . TRP A 1 192 ? -16.442 -6.503 24.919 1.00 94.44 192 TRP A N 1
ATOM 1498 C CA . TRP A 1 192 ? -16.424 -5.229 25.642 1.00 94.44 192 TRP A CA 1
ATOM 1499 C C . TRP A 1 192 ? -17.504 -5.171 26.723 1.00 94.44 192 TRP A C 1
ATOM 1501 O O . TRP A 1 192 ? -17.262 -4.680 27.822 1.00 94.44 192 TRP A O 1
ATOM 1511 N N . ASN A 1 193 ? -18.697 -5.678 26.413 1.00 94.19 193 ASN A N 1
ATOM 1512 C CA . ASN A 1 193 ? -19.832 -5.670 27.330 1.00 94.19 193 ASN A CA 1
ATOM 1513 C C . ASN A 1 193 ? -19.777 -6.796 28.370 1.00 94.19 193 ASN A C 1
ATOM 1515 O O . ASN A 1 193 ? -20.659 -6.860 29.225 1.00 94.19 193 ASN A O 1
ATOM 1519 N N . ASN A 1 194 ? -18.774 -7.677 28.319 1.00 92.75 194 ASN A N 1
ATOM 1520 C CA . ASN A 1 194 ? -18.619 -8.742 29.297 1.00 92.75 194 ASN A CA 1
ATOM 1521 C C . ASN A 1 194 ? -18.169 -8.165 30.658 1.00 92.75 194 ASN A C 1
ATOM 1523 O O . ASN A 1 194 ? -17.024 -7.729 30.793 1.00 92.75 194 ASN A O 1
ATOM 1527 N N . PRO A 1 195 ? -19.028 -8.189 31.696 1.00 79.62 195 PRO A N 1
ATOM 1528 C CA . PRO A 1 195 ? -18.718 -7.574 32.985 1.00 79.62 195 PRO A CA 1
ATOM 1529 C C . PRO A 1 195 ? -17.657 -8.344 33.782 1.00 79.62 195 PRO A C 1
ATOM 1531 O O . PRO A 1 195 ? -17.066 -7.790 34.706 1.00 79.62 195 PRO A O 1
ATOM 1534 N N . GLU A 1 196 ? -17.409 -9.615 33.454 1.00 83.38 196 GLU A N 1
ATOM 1535 C CA . GLU A 1 196 ? -16.470 -10.467 34.190 1.00 83.38 196 GLU A CA 1
ATOM 1536 C C . GLU A 1 196 ? -15.013 -10.249 33.763 1.00 83.38 196 GLU A C 1
ATOM 1538 O O . GLU A 1 196 ? -14.089 -10.673 34.462 1.00 83.38 196 GLU A O 1
ATOM 1543 N N . LYS A 1 197 ? -14.781 -9.598 32.615 1.00 81.44 197 LYS A N 1
ATOM 1544 C CA . LYS A 1 197 ? -13.444 -9.454 32.041 1.00 81.44 197 LYS A CA 1
ATOM 1545 C C . LYS A 1 197 ? -13.282 -8.128 31.314 1.00 81.44 197 LYS A C 1
ATOM 1547 O O . LYS A 1 197 ? -13.819 -7.935 30.231 1.00 81.44 197 LYS A O 1
ATOM 1552 N N . GLU A 1 198 ? -12.440 -7.258 31.864 1.00 85.69 198 GLU A N 1
ATOM 1553 C CA . GLU A 1 198 ? -12.015 -6.046 31.168 1.00 85.69 198 GLU A CA 1
ATOM 1554 C C . GLU A 1 198 ? -11.297 -6.411 29.856 1.00 85.69 198 GLU A C 1
ATOM 1556 O O . GLU A 1 198 ? -10.379 -7.244 29.835 1.00 85.69 198 GLU A O 1
ATOM 1561 N N . MET A 1 199 ? -11.721 -5.797 28.748 1.00 91.62 199 MET A N 1
ATOM 1562 C CA . MET A 1 199 ? -11.109 -6.030 27.443 1.00 91.62 199 MET A CA 1
ATOM 1563 C C . MET A 1 199 ? -9.635 -5.585 27.467 1.00 91.62 199 MET A C 1
ATOM 1565 O O . MET A 1 199 ? -9.343 -4.414 27.724 1.00 91.62 199 MET A O 1
ATOM 1569 N N . PRO A 1 200 ? -8.674 -6.466 27.126 1.00 93.12 200 PRO A N 1
ATOM 1570 C CA . PRO A 1 200 ? -7.274 -6.073 27.045 1.00 93.12 200 PRO A CA 1
ATOM 1571 C C . PRO A 1 200 ? -7.067 -4.955 26.016 1.00 93.12 200 PRO A C 1
ATOM 1573 O O . PRO A 1 200 ? -7.560 -5.051 24.892 1.00 93.12 200 PRO A O 1
ATOM 1576 N N . LEU A 1 201 ? -6.236 -3.952 26.334 1.00 92.94 201 LEU A N 1
ATOM 1577 C CA . LEU A 1 201 ? -5.944 -2.829 25.425 1.00 92.94 201 LEU A CA 1
ATOM 1578 C C . LEU A 1 201 ? -5.518 -3.294 24.023 1.00 92.94 201 LEU A C 1
ATOM 1580 O O . LEU A 1 201 ? -5.883 -2.676 23.030 1.00 92.94 201 LEU A O 1
ATOM 1584 N N . LYS A 1 202 ? -4.776 -4.405 23.920 1.00 94.56 202 LYS A N 1
ATOM 1585 C CA . LYS A 1 202 ? -4.358 -4.965 22.625 1.00 94.56 202 LYS A CA 1
ATOM 1586 C C . LYS A 1 202 ? -5.554 -5.304 21.723 1.00 94.56 202 LYS A C 1
ATOM 1588 O O . LYS A 1 202 ? -5.480 -5.050 20.522 1.00 94.56 202 LYS A O 1
ATOM 1593 N N . LYS A 1 203 ? -6.640 -5.840 22.283 1.00 95.50 203 LYS A N 1
ATOM 1594 C CA . LYS A 1 203 ? -7.866 -6.157 21.539 1.00 95.50 203 LYS A CA 1
ATOM 1595 C C . LYS A 1 203 ? -8.606 -4.896 21.115 1.00 95.50 203 LYS A C 1
ATOM 1597 O O . LYS A 1 203 ? -8.948 -4.753 19.948 1.00 95.50 203 LYS A O 1
ATOM 1602 N N . LEU A 1 204 ? -8.724 -3.924 22.021 1.00 95.88 204 LEU A N 1
ATOM 1603 C CA . LEU A 1 204 ? -9.309 -2.617 21.715 1.00 95.88 204 LEU A CA 1
ATOM 1604 C C . LEU A 1 204 ? -8.541 -1.897 20.593 1.00 95.88 204 LEU A C 1
ATOM 1606 O O . LEU A 1 204 ? -9.142 -1.399 19.645 1.00 95.88 204 LEU A O 1
ATOM 1610 N N . CYS A 1 205 ? -7.205 -1.911 20.642 1.00 96.06 205 CYS A N 1
ATOM 1611 C CA . CYS A 1 205 ? -6.355 -1.423 19.555 1.00 96.06 205 CYS A CA 1
ATOM 1612 C C . CYS A 1 205 ? -6.589 -2.184 18.241 1.00 96.06 205 CYS A C 1
ATOM 1614 O O . CYS A 1 205 ? -6.534 -1.569 17.181 1.00 96.06 205 CYS A O 1
ATOM 1616 N N . SER A 1 206 ? -6.836 -3.496 18.290 1.00 96.31 206 SER A N 1
ATOM 1617 C CA . SER A 1 206 ? -7.090 -4.319 17.098 1.00 96.31 206 SER A CA 1
ATOM 1618 C C . SER A 1 206 ? -8.443 -3.978 16.465 1.00 96.31 206 SER A C 1
ATOM 1620 O O . SER A 1 206 ? -8.510 -3.745 15.257 1.00 96.31 206 SER A O 1
ATOM 1622 N N . CYS A 1 207 ? -9.486 -3.802 17.284 1.00 96.56 207 CYS A N 1
ATOM 1623 C CA . CYS A 1 207 ? -10.789 -3.294 16.853 1.00 96.56 207 CYS A CA 1
ATOM 1624 C C . CYS A 1 207 ? -10.670 -1.894 16.225 1.00 96.56 207 CYS A C 1
ATOM 1626 O O . CYS A 1 207 ? -11.127 -1.665 15.102 1.00 96.56 207 CYS A O 1
ATOM 1628 N N . MET A 1 208 ? -9.969 -0.965 16.883 1.00 96.56 208 MET A N 1
ATOM 1629 C CA . MET A 1 208 ? -9.741 0.371 16.324 1.00 96.56 208 MET A CA 1
ATOM 1630 C C . MET A 1 208 ? -8.924 0.330 15.038 1.00 96.56 208 MET A C 1
ATOM 1632 O O . MET A 1 208 ? -9.244 1.036 14.087 1.00 96.56 208 MET A O 1
ATOM 1636 N N . PHE A 1 209 ? -7.904 -0.521 14.955 1.00 96.12 209 PHE A N 1
ATOM 1637 C CA . PHE A 1 209 ? -7.144 -0.709 13.727 1.00 96.12 209 PHE A CA 1
ATOM 1638 C C . PHE A 1 209 ? -8.036 -1.179 12.568 1.00 96.12 209 PHE A C 1
ATOM 1640 O O . PHE A 1 209 ? -7.958 -0.629 11.463 1.00 96.12 209 PHE A O 1
ATOM 1647 N N . LEU A 1 210 ? -8.916 -2.152 12.818 1.00 95.19 210 LEU A N 1
ATOM 1648 C CA . LEU A 1 210 ? -9.897 -2.641 11.851 1.00 95.19 210 LEU A CA 1
ATOM 1649 C C . LEU A 1 210 ? -10.848 -1.521 11.404 1.00 95.19 210 LEU A C 1
ATOM 1651 O O . LEU A 1 210 ? -11.016 -1.300 10.205 1.00 95.19 210 LEU A O 1
ATOM 1655 N N . LEU A 1 211 ? -11.429 -0.779 12.347 1.00 95.19 211 LEU A N 1
ATOM 1656 C CA . LEU A 1 211 ? -12.368 0.308 12.065 1.00 95.19 211 LEU A CA 1
ATOM 1657 C C . LEU A 1 211 ? -11.725 1.443 11.270 1.00 95.19 211 LEU A C 1
ATOM 1659 O O . LEU A 1 211 ? -12.264 1.882 10.259 1.00 95.19 211 LEU A O 1
ATOM 1663 N N . VAL A 1 212 ? -10.553 1.901 11.696 1.00 94.62 212 VAL A N 1
ATOM 1664 C CA . VAL A 1 212 ? -9.845 3.026 11.081 1.00 94.62 212 VAL A CA 1
ATOM 1665 C C . VAL A 1 212 ? -9.353 2.654 9.681 1.00 94.62 212 VAL A C 1
ATOM 1667 O O . VAL A 1 212 ? -9.499 3.437 8.738 1.00 94.62 212 VAL A O 1
ATOM 1670 N N . SER A 1 213 ? -8.819 1.440 9.505 1.00 93.25 213 SER A N 1
ATOM 1671 C CA . SER A 1 213 ? -8.427 0.951 8.178 1.00 93.25 213 SER A CA 1
ATOM 1672 C C . SER A 1 213 ? -9.631 0.792 7.246 1.00 93.25 213 SER A C 1
ATOM 1674 O O . SER A 1 213 ? -9.514 1.105 6.057 1.00 93.25 213 SER A O 1
ATOM 1676 N N . SER A 1 214 ? -10.787 0.381 7.781 1.00 92.06 214 SER A N 1
ATOM 1677 C CA . SER A 1 214 ? -11.966 0.085 6.966 1.00 92.06 214 SER A CA 1
ATOM 1678 C C . SER A 1 214 ? -12.842 1.281 6.638 1.00 92.06 214 SER A C 1
ATOM 1680 O O . SER A 1 214 ? -13.245 1.466 5.492 1.00 92.06 214 SER A O 1
ATOM 1682 N N . LEU A 1 215 ? -13.094 2.142 7.616 1.00 91.69 215 LEU A N 1
ATOM 1683 C CA . LEU A 1 215 ? -13.927 3.328 7.444 1.00 91.69 215 LEU A CA 1
ATOM 1684 C C . LEU A 1 215 ? -13.120 4.524 6.931 1.00 91.69 215 LEU A C 1
ATOM 1686 O O . LEU A 1 215 ? -13.636 5.323 6.155 1.00 91.69 215 LEU A O 1
ATOM 1690 N N . GLY A 1 216 ? -11.842 4.626 7.309 1.00 89.19 216 GLY A N 1
ATOM 1691 C CA . GLY A 1 216 ? -10.941 5.680 6.836 1.00 89.19 216 GLY A CA 1
ATOM 1692 C C . GLY A 1 216 ? -10.232 5.362 5.514 1.00 89.19 216 GLY A C 1
ATOM 1693 O O . GLY A 1 216 ? -9.586 6.237 4.939 1.00 89.19 216 GLY A O 1
ATOM 1694 N N . GLY A 1 217 ? -10.301 4.116 5.023 1.00 88.00 217 GLY A N 1
ATOM 1695 C CA . GLY A 1 217 ? -9.625 3.679 3.790 1.00 88.00 217 GLY A CA 1
ATOM 1696 C C . GLY A 1 217 ? -8.089 3.731 3.856 1.00 88.00 217 GLY A C 1
ATOM 1697 O O . GLY A 1 217 ? -7.399 3.723 2.823 1.00 88.00 217 GLY A O 1
ATOM 1698 N N . MET A 1 218 ? -7.543 3.805 5.068 1.00 86.88 218 MET A N 1
ATOM 1699 C CA . MET A 1 218 ? -6.114 3.930 5.333 1.00 86.88 218 MET A CA 1
ATOM 1700 C C . MET A 1 218 ? -5.368 2.626 5.049 1.00 86.88 218 MET A C 1
ATOM 1702 O O . MET A 1 218 ? -5.913 1.526 5.119 1.00 86.88 218 MET A O 1
ATOM 1706 N N . ARG A 1 219 ? -4.080 2.728 4.711 1.00 86.44 219 ARG A N 1
ATOM 1707 C CA . ARG A 1 219 ? -3.177 1.567 4.717 1.00 86.44 219 ARG A CA 1
ATOM 1708 C C . ARG A 1 219 ? -2.838 1.203 6.152 1.00 86.44 219 ARG A C 1
ATOM 1710 O O . ARG A 1 219 ? -2.685 2.091 6.982 1.00 86.44 219 ARG A O 1
ATOM 1717 N N . GLY A 1 220 ? -2.579 -0.075 6.415 1.00 87.06 220 GLY A N 1
ATOM 1718 C CA . GLY A 1 220 ? -2.248 -0.533 7.769 1.00 87.06 220 GLY A CA 1
ATOM 1719 C C . GLY A 1 220 ? -1.113 0.251 8.451 1.00 87.06 220 GLY A C 1
ATOM 1720 O O . GLY A 1 220 ? -1.178 0.523 9.643 1.00 87.06 220 GLY A O 1
ATOM 1721 N N . PHE A 1 221 ? -0.090 0.699 7.712 1.00 88.62 221 PHE A N 1
ATOM 1722 C CA . PHE A 1 221 ? 0.973 1.522 8.308 1.00 88.62 221 PHE A CA 1
ATOM 1723 C C . PHE A 1 221 ? 0.555 2.973 8.593 1.00 88.62 221 PHE A C 1
ATOM 1725 O O . PHE A 1 221 ? 1.131 3.575 9.489 1.00 88.62 221 PHE A O 1
ATOM 1732 N N . GLU A 1 222 ? -0.409 3.526 7.847 1.00 90.94 222 GLU A N 1
ATOM 1733 C CA . GLU A 1 222 ? -0.926 4.891 8.039 1.00 90.94 222 GLU A CA 1
ATOM 1734 C C . GLU A 1 222 ? -1.743 4.959 9.334 1.00 90.94 222 GLU A C 1
ATOM 1736 O O . GLU A 1 222 ? -1.590 5.905 10.096 1.00 90.94 222 GLU A O 1
ATOM 1741 N N . VAL A 1 223 ? -2.512 3.906 9.639 1.00 93.62 223 VAL A N 1
ATOM 1742 C CA . VAL A 1 223 ? -3.262 3.785 10.904 1.00 93.62 223 VAL A CA 1
ATOM 1743 C C . VAL A 1 223 ? -2.335 3.824 12.118 1.00 93.62 223 VAL A C 1
ATOM 1745 O O . VAL A 1 223 ? -2.637 4.457 13.118 1.00 93.62 223 VAL A O 1
ATOM 1748 N N . MET A 1 224 ? -1.161 3.193 12.030 1.00 94.94 224 MET A N 1
ATOM 1749 C CA . MET A 1 224 ? -0.185 3.217 13.126 1.00 94.94 224 MET A CA 1
ATOM 1750 C C . MET A 1 224 ? 0.406 4.616 13.366 1.00 94.94 224 MET A C 1
ATOM 1752 O O . MET A 1 224 ? 1.072 4.822 14.376 1.00 94.94 224 MET A O 1
ATOM 1756 N N . TRP A 1 225 ? 0.242 5.561 12.433 1.00 94.12 225 TRP A N 1
ATOM 1757 C CA . TRP A 1 225 ? 0.818 6.908 12.511 1.00 94.12 225 TRP A CA 1
ATOM 1758 C C . TRP A 1 225 ? -0.142 7.942 13.108 1.00 94.12 225 TRP A C 1
ATOM 1760 O O . TRP A 1 225 ? -0.038 9.138 12.833 1.00 94.12 225 TRP A O 1
ATOM 1770 N N . THR A 1 226 ? -1.080 7.484 13.922 1.00 95.88 226 THR A N 1
ATOM 1771 C CA . THR A 1 226 ? -2.034 8.352 14.601 1.00 95.88 226 THR A CA 1
ATOM 1772 C C . THR A 1 226 ? -1.406 9.024 15.806 1.00 95.88 226 THR A C 1
ATOM 1774 O O . THR A 1 226 ? -0.894 8.353 16.706 1.00 95.88 226 THR A O 1
ATOM 1777 N N . ASP A 1 227 ? -1.464 10.353 15.801 1.00 95.69 227 ASP A N 1
ATOM 1778 C CA . ASP A 1 227 ? -1.063 11.190 16.926 1.00 95.69 227 ASP A CA 1
ATOM 1779 C C . ASP A 1 227 ? -2.179 11.231 17.971 1.00 95.69 227 ASP A C 1
ATOM 1781 O O . ASP A 1 227 ? -3.314 11.607 17.671 1.00 95.69 227 ASP A O 1
ATOM 1785 N N . LEU A 1 228 ? -1.864 10.805 19.193 1.00 96.31 228 LEU A N 1
ATOM 1786 C CA . LEU A 1 228 ? -2.840 10.696 20.271 1.00 96.31 228 LEU A CA 1
ATOM 1787 C C . LEU A 1 228 ? -3.291 12.072 20.761 1.00 96.31 228 LEU A C 1
ATOM 1789 O O . LEU A 1 228 ? -4.475 12.256 21.026 1.00 96.31 228 LEU A O 1
ATOM 1793 N N . ALA A 1 229 ? -2.377 13.040 20.846 1.00 94.69 229 ALA A N 1
ATOM 1794 C CA . ALA A 1 229 ? -2.700 14.380 21.327 1.00 94.69 229 ALA A CA 1
ATOM 1795 C C . ALA A 1 229 ? -3.688 15.088 20.385 1.00 94.69 229 ALA A C 1
ATOM 1797 O O . ALA A 1 229 ? -4.707 15.605 20.841 1.00 94.69 229 ALA A O 1
ATOM 1798 N N . ALA A 1 230 ? -3.441 15.044 19.072 1.00 94.12 230 ALA A N 1
ATOM 1799 C CA . ALA A 1 230 ? -4.362 15.582 18.076 1.00 94.12 230 ALA A CA 1
ATOM 1800 C C . ALA A 1 230 ? -5.716 14.854 18.066 1.00 94.12 230 ALA A C 1
ATOM 1802 O O . ALA A 1 230 ? -6.747 15.501 17.898 1.00 94.12 230 ALA A O 1
ATOM 1803 N N . LEU A 1 231 ? -5.731 13.529 18.267 1.00 96.19 231 LEU A N 1
ATOM 1804 C CA . LEU A 1 231 ? -6.975 12.752 18.287 1.00 96.19 231 LEU A CA 1
ATOM 1805 C C . LEU A 1 231 ? -7.821 13.119 19.508 1.00 96.19 231 LEU A C 1
ATOM 1807 O O . LEU A 1 231 ? -9.031 13.274 19.397 1.00 96.19 231 LEU A O 1
ATOM 1811 N N . ARG A 1 232 ? -7.173 13.277 20.665 1.00 96.25 232 ARG A N 1
ATOM 1812 C CA . ARG A 1 232 ? -7.823 13.715 21.901 1.00 96.25 232 ARG A CA 1
ATOM 1813 C C . ARG A 1 232 ? -8.405 15.110 21.771 1.00 96.25 232 ARG A C 1
ATOM 1815 O O . ARG A 1 232 ? -9.555 15.301 22.129 1.00 96.25 232 ARG A O 1
ATOM 1822 N N . TYR A 1 233 ? -7.632 16.042 21.220 1.00 94.31 233 TYR A N 1
ATOM 1823 C CA . TYR A 1 233 ? -8.090 17.408 20.997 1.00 94.31 233 TYR A CA 1
ATOM 1824 C C . TYR A 1 233 ? -9.357 17.460 20.132 1.00 94.31 233 TYR A C 1
ATOM 1826 O O . TYR A 1 233 ? -10.310 18.147 20.485 1.00 94.31 233 TYR A O 1
ATOM 1834 N N . ASP A 1 234 ? -9.386 16.717 19.020 1.00 92.75 234 ASP A N 1
ATOM 1835 C CA . ASP A 1 234 ? -10.563 16.665 18.144 1.00 92.75 234 ASP A CA 1
ATOM 1836 C C . ASP A 1 234 ? -11.763 16.004 18.838 1.00 92.75 234 ASP A C 1
ATOM 1838 O O . ASP A 1 234 ? -12.877 16.517 18.757 1.00 92.75 234 ASP A O 1
ATOM 1842 N N . LEU A 1 235 ? -11.535 14.915 19.579 1.00 93.81 235 LEU A N 1
ATOM 1843 C CA . LEU A 1 235 ? -12.595 14.222 20.308 1.00 93.81 235 LEU A CA 1
ATOM 1844 C C . LEU A 1 235 ? -13.207 15.097 21.414 1.00 93.81 235 LEU A C 1
ATOM 1846 O O . LEU A 1 235 ? -14.428 15.227 21.462 1.00 93.81 235 LEU A O 1
ATOM 1850 N N . GLU A 1 236 ? -12.374 15.722 22.252 1.00 93.88 236 GLU A N 1
ATOM 1851 C CA . GLU A 1 236 ? -12.797 16.645 23.318 1.00 93.88 236 GLU A CA 1
ATOM 1852 C C . GLU A 1 236 ? -13.589 17.823 22.717 1.00 93.88 236 GLU A C 1
ATOM 1854 O O . GLU A 1 236 ? -14.679 18.148 23.181 1.00 93.88 236 GLU A O 1
ATOM 1859 N N . TYR A 1 237 ? -13.120 18.390 21.598 1.00 92.12 237 TYR A N 1
ATOM 1860 C CA . TYR A 1 237 ? -13.832 19.449 20.879 1.00 92.12 237 TYR A CA 1
ATOM 1861 C C . TYR A 1 237 ? -15.210 19.006 20.353 1.00 92.12 237 TYR A C 1
ATOM 1863 O O . TYR A 1 237 ? -16.190 19.753 20.440 1.00 92.12 237 TYR A O 1
ATOM 1871 N N . CYS A 1 238 ? -15.314 17.792 19.804 1.00 91.75 238 CYS A N 1
ATOM 1872 C CA . CYS A 1 238 ? -16.591 17.236 19.356 1.00 91.75 238 CYS A CA 1
ATOM 1873 C C . CYS A 1 238 ? -17.566 17.005 20.520 1.00 91.75 238 CYS A C 1
ATOM 1875 O O . CYS A 1 238 ? -18.766 17.253 20.365 1.00 91.75 238 CYS A O 1
ATOM 1877 N N . GLU A 1 239 ? -17.066 16.555 21.672 1.00 93.00 239 GLU A N 1
ATOM 1878 C CA . GLU A 1 239 ? -17.855 16.341 22.888 1.00 93.00 239 GLU A CA 1
ATOM 1879 C C . GLU A 1 239 ? -18.365 17.659 23.483 1.00 93.00 239 GLU A C 1
ATOM 1881 O O . GLU A 1 239 ? -19.558 17.757 23.777 1.00 93.00 239 GLU A O 1
ATOM 1886 N N . ASP A 1 240 ? -17.519 18.689 23.561 1.00 93.88 240 ASP A N 1
ATOM 1887 C CA . ASP A 1 240 ? -17.878 20.019 24.077 1.00 93.88 240 ASP A CA 1
ATOM 1888 C C . ASP A 1 240 ? -19.013 20.676 23.277 1.00 93.88 240 ASP A C 1
ATOM 1890 O O . ASP A 1 240 ? -19.870 21.374 23.824 1.00 93.88 240 ASP A O 1
ATOM 1894 N N . ILE A 1 241 ? -19.047 20.434 21.965 1.00 92.88 241 ILE A N 1
ATOM 1895 C CA . ILE A 1 241 ? -20.092 20.941 21.063 1.00 92.88 241 ILE A CA 1
ATOM 1896 C C . ILE A 1 241 ? -21.317 20.008 21.034 1.00 92.88 241 ILE A C 1
ATOM 1898 O O . ILE A 1 241 ? -22.375 20.379 20.522 1.00 92.88 241 ILE A O 1
ATOM 1902 N N . GLY A 1 242 ? -21.204 18.791 21.575 1.00 92.44 242 GLY A N 1
ATOM 1903 C CA . GLY A 1 242 ? -22.239 17.760 21.495 1.00 92.44 242 GLY A CA 1
ATOM 1904 C C . GLY A 1 242 ? -22.438 17.208 20.078 1.00 92.44 242 GLY A C 1
ATOM 1905 O O . GLY A 1 242 ? -23.519 16.715 19.749 1.00 92.44 242 GLY A O 1
ATOM 1906 N N . ASN A 1 243 ? -21.421 17.303 19.214 1.00 91.44 243 ASN A N 1
ATOM 1907 C CA . ASN A 1 243 ? -21.486 16.859 17.826 1.00 91.44 243 ASN A CA 1
ATOM 1908 C C . ASN A 1 243 ? -20.767 15.518 17.629 1.00 91.44 243 ASN A C 1
ATOM 1910 O O . ASN A 1 243 ? -19.558 15.467 17.435 1.00 91.44 243 ASN A O 1
ATOM 1914 N N . THR A 1 244 ? -21.538 14.432 17.571 1.00 92.31 244 THR A N 1
ATOM 1915 C CA . THR A 1 244 ? -21.030 13.064 17.359 1.00 92.31 244 THR A CA 1
ATOM 1916 C C . THR A 1 244 ? -21.122 12.593 15.901 1.00 92.31 244 THR A C 1
ATOM 1918 O O . THR A 1 244 ? -21.025 11.398 15.609 1.00 92.31 244 THR A O 1
ATOM 1921 N N . SER A 1 245 ? -21.336 13.513 14.950 1.00 91.12 245 SER A N 1
ATOM 1922 C CA . SER A 1 245 ? -21.546 13.165 13.535 1.00 91.12 245 SER A CA 1
ATOM 1923 C C . SER A 1 245 ? -20.287 12.655 12.831 1.00 91.12 245 SER A C 1
ATOM 1925 O O . SER A 1 245 ? -20.390 11.835 11.915 1.00 91.12 245 SER A O 1
ATOM 1927 N N . ALA A 1 246 ? -19.104 13.096 13.259 1.00 91.19 246 ALA A N 1
ATOM 1928 C CA . ALA A 1 246 ? -17.819 12.707 12.697 1.00 91.19 246 ALA A CA 1
ATOM 1929 C C . ALA A 1 246 ? -16.705 12.803 13.745 1.00 91.19 246 ALA A C 1
ATOM 1931 O O . ALA A 1 246 ? -16.830 13.540 14.714 1.00 91.19 246 ALA A O 1
ATOM 1932 N N . VAL A 1 247 ? -15.624 12.063 13.509 1.00 92.62 247 VAL A N 1
ATOM 1933 C CA . VAL A 1 247 ? -14.338 12.206 14.198 1.00 92.62 247 VAL A CA 1
ATOM 1934 C C . VAL A 1 247 ? -13.277 12.468 13.142 1.00 92.62 247 VAL A C 1
ATOM 1936 O O . VAL A 1 247 ? -13.209 11.756 12.134 1.00 92.62 247 VAL A O 1
ATOM 1939 N N . SER A 1 248 ? -12.428 13.460 13.363 1.00 92.94 248 SER A N 1
ATOM 1940 C CA . SER A 1 248 ? -11.284 13.741 12.510 1.00 92.94 248 SER A CA 1
ATOM 1941 C C . SER A 1 248 ? -10.079 12.931 12.984 1.00 92.94 248 SER A C 1
ATOM 1943 O O . SER A 1 248 ? -9.442 13.227 13.988 1.00 92.94 248 SER A O 1
ATOM 1945 N N . TRP A 1 249 ? -9.729 11.890 12.236 1.00 94.75 249 TRP A N 1
ATOM 1946 C CA . TRP A 1 249 ? -8.633 10.999 12.591 1.00 94.75 249 TRP A CA 1
ATOM 1947 C C . TRP A 1 249 ? -7.275 11.565 12.139 1.00 94.75 249 TRP A C 1
ATOM 1949 O O . TRP A 1 249 ? -7.057 11.693 10.927 1.00 94.75 249 TRP A O 1
ATOM 1959 N N . PRO A 1 250 ? -6.339 11.888 13.052 1.00 94.81 250 PRO A N 1
ATOM 1960 C CA . PRO A 1 250 ? -5.048 12.456 12.685 1.00 94.81 250 PRO A CA 1
ATOM 1961 C C . PRO A 1 250 ? -4.090 11.389 12.152 1.00 94.81 250 PRO A C 1
ATOM 1963 O O . PRO A 1 250 ? -3.993 10.274 12.672 1.00 94.81 250 PRO A O 1
ATOM 1966 N N . ILE A 1 251 ? -3.322 11.756 11.130 1.00 92.50 251 ILE A N 1
ATOM 1967 C CA . ILE A 1 251 ? -2.247 10.945 10.561 1.00 92.50 251 ILE A CA 1
ATOM 1968 C C . ILE A 1 251 ? -1.014 11.815 10.387 1.00 92.50 251 ILE A C 1
ATOM 1970 O O . ILE A 1 251 ? -1.012 12.770 9.606 1.00 92.50 251 ILE A O 1
ATOM 1974 N N . MET A 1 252 ? 0.062 11.420 11.055 1.00 91.12 252 MET A N 1
ATOM 1975 C CA . MET A 1 252 ? 1.366 12.058 10.949 1.00 91.12 252 MET A CA 1
ATOM 1976 C C . MET A 1 252 ? 2.242 11.316 9.952 1.00 91.12 252 MET A C 1
ATOM 1978 O O . MET A 1 252 ? 2.339 10.096 9.975 1.00 91.12 252 MET A O 1
ATOM 1982 N N . GLY A 1 253 ? 2.946 12.018 9.073 1.00 87.25 253 GLY A N 1
ATOM 1983 C CA . GLY A 1 253 ? 3.882 11.328 8.194 1.00 87.25 253 GLY A CA 1
ATOM 1984 C C . GLY A 1 253 ? 4.522 12.193 7.133 1.00 87.25 253 GLY A C 1
ATOM 1985 O O . GLY A 1 253 ? 4.205 13.367 6.964 1.00 87.25 253 GLY A O 1
ATOM 1986 N N . HIS A 1 254 ? 5.435 11.569 6.394 1.00 82.62 254 HIS A N 1
ATOM 1987 C CA . HIS A 1 254 ? 6.034 12.162 5.208 1.00 82.62 254 HIS A CA 1
ATOM 1988 C C . HIS A 1 254 ? 5.143 11.877 4.004 1.00 82.62 254 HIS A C 1
ATOM 1990 O O . HIS A 1 254 ? 5.127 10.769 3.455 1.00 82.62 254 HIS A O 1
ATOM 1996 N N . PHE A 1 255 ? 4.387 12.885 3.582 1.00 77.88 255 PHE A N 1
ATOM 1997 C CA . PHE A 1 255 ? 3.447 12.732 2.481 1.00 77.88 255 PHE A CA 1
ATOM 1998 C C . PHE A 1 255 ? 4.094 13.100 1.149 1.00 77.88 255 PHE A C 1
ATOM 2000 O O . PHE A 1 255 ? 4.688 14.164 0.976 1.00 77.88 255 PHE A O 1
ATOM 2007 N N . LYS A 1 256 ? 3.917 12.220 0.157 1.00 73.25 256 LYS A N 1
ATOM 2008 C CA . LYS A 1 256 ? 4.476 12.397 -1.195 1.00 73.25 256 LYS A CA 1
ATOM 2009 C C . LYS A 1 256 ? 4.042 13.704 -1.862 1.00 73.25 256 LYS A C 1
ATOM 2011 O O . LYS A 1 256 ? 4.798 14.255 -2.646 1.00 73.25 256 LYS A O 1
ATOM 2016 N N . ALA A 1 257 ? 2.835 14.181 -1.560 1.00 70.31 257 ALA A N 1
ATOM 2017 C CA . ALA A 1 257 ? 2.283 15.402 -2.143 1.00 70.31 257 ALA A CA 1
ATOM 2018 C C . ALA A 1 257 ? 2.930 16.692 -1.602 1.00 70.31 257 ALA A C 1
ATOM 2020 O O . ALA A 1 257 ? 2.769 17.736 -2.220 1.00 70.31 257 ALA A O 1
ATOM 2021 N N . HIS A 1 258 ? 3.653 16.621 -0.479 1.00 72.75 258 HIS A N 1
ATOM 2022 C CA . HIS A 1 258 ? 4.211 17.786 0.221 1.00 72.75 258 HIS A CA 1
ATOM 2023 C C . HIS A 1 258 ? 5.736 17.706 0.280 1.00 72.75 258 HIS A C 1
ATOM 2025 O O . HIS A 1 258 ? 6.346 18.036 1.289 1.00 72.75 258 HIS A O 1
ATOM 2031 N N . ASN A 1 259 ? 6.357 17.198 -0.791 1.00 74.31 259 ASN A N 1
ATOM 2032 C CA . ASN A 1 259 ? 7.811 17.031 -0.911 1.00 74.31 259 ASN A CA 1
ATOM 2033 C C . ASN A 1 259 ? 8.448 16.236 0.243 1.00 74.31 259 ASN A C 1
ATOM 2035 O O . ASN A 1 259 ? 9.623 16.412 0.548 1.00 74.31 259 ASN A O 1
ATOM 2039 N N . GLY A 1 260 ? 7.676 15.354 0.886 1.00 72.38 260 GLY A N 1
ATOM 2040 C CA . GLY A 1 260 ? 8.151 14.599 2.038 1.00 72.38 260 GLY A CA 1
ATOM 2041 C C . GLY A 1 260 ? 8.330 15.444 3.298 1.00 72.38 260 GLY A C 1
ATOM 2042 O O . GLY A 1 260 ? 9.069 15.024 4.177 1.00 72.38 260 GLY A O 1
ATOM 2043 N N . LEU A 1 261 ? 7.671 16.598 3.427 1.00 75.31 261 LEU A N 1
ATOM 2044 C CA . LEU A 1 261 ? 7.566 17.283 4.714 1.00 75.31 261 LEU A CA 1
ATOM 2045 C C . LEU A 1 261 ? 6.751 16.437 5.696 1.00 75.31 261 LEU A C 1
ATOM 2047 O O . LEU A 1 261 ? 5.816 15.731 5.301 1.00 75.31 261 LEU A O 1
ATOM 2051 N N . LEU A 1 262 ? 7.144 16.495 6.969 1.00 78.06 262 LEU A N 1
ATOM 2052 C CA . LEU A 1 262 ? 6.360 15.924 8.053 1.00 78.06 262 LEU A CA 1
ATOM 2053 C C . LEU A 1 262 ? 5.126 16.810 8.240 1.00 78.06 262 LEU A C 1
ATOM 2055 O O . LEU A 1 262 ? 5.249 17.985 8.581 1.00 78.06 262 LEU A O 1
ATOM 2059 N N . CYS A 1 263 ? 3.948 16.260 7.971 1.00 82.12 263 CYS A N 1
ATOM 2060 C CA . CYS A 1 263 ? 2.681 16.967 8.120 1.00 82.12 263 CYS A CA 1
ATOM 2061 C C . CYS A 1 263 ? 1.679 16.104 8.887 1.00 82.12 263 CYS A C 1
ATOM 2063 O O . CYS A 1 263 ? 1.824 14.880 8.941 1.00 82.12 263 CYS A O 1
ATOM 2065 N N . CYS A 1 264 ? 0.660 16.763 9.437 1.00 86.06 264 CYS A N 1
ATOM 2066 C CA . CYS A 1 264 ? -0.535 16.126 9.975 1.00 86.06 264 CYS A CA 1
ATOM 2067 C C . CYS A 1 264 ? -1.675 16.260 8.959 1.00 86.06 264 CYS A C 1
ATOM 2069 O O . CYS A 1 264 ? -1.932 17.365 8.477 1.00 86.06 264 CYS A O 1
ATOM 2071 N N . TYR A 1 265 ? -2.362 15.162 8.646 1.00 87.56 265 TYR A N 1
ATOM 2072 C CA . TYR A 1 265 ? -3.664 15.204 7.980 1.00 87.56 265 TYR A CA 1
ATOM 2073 C C . TYR A 1 265 ? -4.746 14.707 8.909 1.00 87.56 265 TYR A C 1
ATOM 2075 O O . TYR A 1 265 ? -4.599 13.658 9.525 1.00 87.56 265 TYR A O 1
ATOM 2083 N N . MET A 1 266 ? -5.862 15.422 8.906 1.00 89.38 266 MET A N 1
ATOM 2084 C CA . MET A 1 266 ? -7.084 15.005 9.569 1.00 89.38 266 MET A CA 1
ATOM 2085 C C . MET A 1 266 ? -7.980 14.314 8.535 1.00 89.38 266 MET A C 1
ATOM 2087 O O . MET A 1 266 ? -8.380 14.937 7.546 1.00 89.38 266 MET A O 1
ATOM 2091 N N . ILE A 1 267 ? -8.257 13.021 8.718 1.00 90.56 267 ILE A N 1
ATOM 2092 C CA . ILE A 1 267 ? -9.204 12.269 7.886 1.00 90.56 267 ILE A CA 1
ATOM 2093 C C . ILE A 1 267 ? -10.555 12.231 8.602 1.00 90.56 267 ILE A C 1
ATOM 2095 O O . ILE A 1 267 ? -10.657 11.567 9.630 1.00 90.56 267 ILE A O 1
ATOM 2099 N N . PRO A 1 268 ? -11.605 12.882 8.074 1.00 92.38 268 PRO A N 1
ATOM 2100 C CA . PRO A 1 268 ? -12.926 12.800 8.679 1.00 92.38 268 PRO A CA 1
ATOM 2101 C C . PRO A 1 268 ? -13.509 11.396 8.482 1.00 92.38 268 PRO A C 1
ATOM 2103 O O . PRO A 1 268 ? -13.603 10.903 7.355 1.00 92.38 268 PRO A O 1
ATOM 2106 N N . ILE A 1 269 ? -13.920 10.764 9.577 1.00 92.62 269 ILE A N 1
ATOM 2107 C CA . ILE A 1 269 ? -14.618 9.478 9.604 1.00 92.62 269 ILE A CA 1
ATOM 2108 C C . ILE A 1 269 ? -15.992 9.708 10.232 1.00 92.62 269 ILE A C 1
ATOM 2110 O O . ILE A 1 269 ? -16.105 10.354 11.270 1.00 92.62 269 ILE A O 1
ATOM 2114 N N . ALA A 1 270 ? -17.050 9.195 9.601 1.00 93.19 270 ALA A N 1
ATOM 2115 C CA . ALA A 1 270 ? -18.410 9.339 10.117 1.00 93.19 270 ALA A CA 1
ATOM 2116 C C . ALA A 1 270 ? -18.540 8.682 11.500 1.00 93.19 270 ALA A C 1
ATOM 2118 O O . ALA A 1 270 ? -18.199 7.512 11.667 1.00 93.19 270 ALA A O 1
ATOM 2119 N N . GLY A 1 271 ? -19.073 9.420 12.473 1.00 92.00 271 GLY A N 1
ATOM 2120 C CA . GLY A 1 271 ? -19.214 8.970 13.855 1.00 92.00 271 GLY A CA 1
ATOM 2121 C C . GLY A 1 271 ? -20.220 7.831 14.000 1.00 92.00 271 GLY A C 1
ATOM 2122 O O . GLY A 1 271 ? -19.996 6.889 14.761 1.00 92.00 271 GLY A O 1
ATOM 2123 N N . LYS A 1 272 ? -21.277 7.848 13.183 1.00 95.56 272 LYS A N 1
ATOM 2124 C CA . LYS A 1 272 ? -22.142 6.697 12.927 1.00 95.56 272 LYS A CA 1
ATOM 2125 C C . LYS A 1 272 ? -22.309 6.525 11.425 1.00 95.56 272 LYS A C 1
ATOM 2127 O O . LYS A 1 272 ? -22.770 7.427 10.732 1.00 95.56 272 LYS A O 1
ATOM 2132 N N . THR A 1 273 ? -21.931 5.364 10.914 1.00 92.06 273 THR A N 1
ATOM 2133 C CA . THR A 1 273 ? -22.125 5.042 9.495 1.00 92.06 273 THR A CA 1
ATOM 2134 C C . THR A 1 273 ? -23.605 4.755 9.207 1.00 92.06 273 THR A C 1
ATOM 2136 O O . THR A 1 273 ? -24.347 4.347 10.103 1.00 92.06 273 THR A O 1
ATOM 2139 N N . ASN A 1 274 ? -24.037 4.872 7.943 1.00 87.38 274 ASN A N 1
ATOM 2140 C CA . ASN A 1 274 ? -25.394 4.476 7.498 1.00 87.38 274 ASN A CA 1
ATOM 2141 C C . ASN A 1 274 ? -25.743 3.022 7.831 1.00 87.38 274 ASN A C 1
ATOM 2143 O O . ASN A 1 274 ? -26.897 2.615 7.861 1.00 87.38 274 ASN A O 1
ATOM 2147 N N . LEU A 1 275 ? -24.699 2.248 8.057 1.00 85.06 275 LEU A N 1
ATOM 2148 C CA . LEU A 1 275 ? -24.710 0.838 8.325 1.00 85.06 275 LEU A CA 1
ATOM 2149 C C . LEU A 1 275 ? -24.780 0.515 9.828 1.00 85.06 275 LEU A C 1
ATOM 2151 O O . LEU A 1 275 ? -24.807 -0.644 10.223 1.00 85.06 275 LEU A O 1
ATOM 2155 N N . GLY A 1 276 ? -24.834 1.545 10.674 1.00 91.31 276 GLY A N 1
ATOM 2156 C CA . GLY A 1 276 ? -25.005 1.410 12.115 1.00 91.31 276 GLY A CA 1
ATOM 2157 C C . GLY A 1 276 ? -23.704 1.263 12.901 1.00 91.31 276 GLY A C 1
ATOM 2158 O O . GLY A 1 276 ? -23.766 1.287 14.126 1.00 91.31 276 GLY A O 1
ATOM 2159 N N . ILE A 1 277 ? -22.539 1.182 12.245 1.00 93.88 277 ILE A N 1
ATOM 2160 C CA . ILE A 1 277 ? -21.240 1.158 12.937 1.00 93.88 277 ILE A CA 1
ATOM 2161 C C . ILE A 1 277 ? -21.030 2.489 13.655 1.00 93.88 277 ILE A C 1
ATOM 2163 O O . ILE A 1 277 ? -21.010 3.541 13.009 1.00 93.88 277 ILE A O 1
ATOM 2167 N N . LYS A 1 278 ? -20.857 2.424 14.975 1.00 95.50 278 LYS A N 1
ATOM 2168 C CA . LYS A 1 278 ? -20.708 3.572 15.872 1.00 95.50 278 LYS A CA 1
ATOM 2169 C C . LYS A 1 278 ? -19.234 3.898 16.128 1.00 95.50 278 LYS A C 1
ATOM 2171 O O . LYS A 1 278 ? -18.693 3.637 17.198 1.00 95.50 278 LYS A O 1
ATOM 2176 N N . PHE A 1 279 ? -18.566 4.436 15.117 1.00 96.19 279 PHE A N 1
ATOM 2177 C CA . PHE A 1 279 ? -17.141 4.760 15.179 1.00 96.19 279 PHE A CA 1
ATOM 2178 C C . PHE A 1 279 ? -16.784 5.769 16.285 1.00 96.19 279 PHE A C 1
ATOM 2180 O O . PHE A 1 279 ? -15.738 5.634 16.920 1.00 96.19 279 PHE A O 1
ATOM 2187 N N . PHE A 1 280 ? -17.653 6.754 16.538 1.00 96.50 280 PHE A N 1
ATOM 2188 C CA . PHE A 1 280 ? -17.433 7.765 17.577 1.00 96.50 280 PHE A CA 1
ATOM 2189 C C . PHE A 1 280 ? -17.343 7.116 18.964 1.00 96.50 280 PHE A C 1
ATOM 2191 O O . PHE A 1 280 ? -16.351 7.304 19.661 1.00 96.50 280 PHE A O 1
ATOM 2198 N N . GLU A 1 281 ? -18.314 6.262 19.314 1.00 96.56 281 GLU A N 1
ATOM 2199 C CA . GLU A 1 281 ? -18.343 5.546 20.600 1.00 96.56 281 GLU A CA 1
ATOM 2200 C C . GLU A 1 281 ? -17.092 4.671 20.791 1.00 96.56 281 GLU A C 1
ATOM 2202 O O . GLU A 1 281 ? -16.468 4.689 21.850 1.00 96.56 281 GLU A O 1
ATOM 2207 N N . TRP A 1 282 ? -16.665 3.946 19.752 1.00 97.56 282 TRP A N 1
ATOM 2208 C CA . TRP A 1 282 ? -15.427 3.160 19.803 1.00 97.56 282 TRP A CA 1
ATOM 2209 C C . TRP A 1 282 ? -14.178 4.028 19.988 1.00 97.56 282 TRP A C 1
ATOM 2211 O O . TRP A 1 282 ? -13.273 3.651 20.734 1.00 97.56 282 TRP A O 1
ATOM 2221 N N . THR A 1 283 ? -14.145 5.211 19.372 1.00 97.19 283 THR A N 1
ATOM 2222 C CA . THR A 1 283 ? -13.044 6.165 19.556 1.00 97.19 283 THR A CA 1
ATOM 2223 C C . THR A 1 283 ? -13.003 6.705 20.985 1.00 97.19 283 THR A C 1
ATOM 2225 O O . THR A 1 283 ? -11.922 6.763 21.569 1.00 97.19 283 THR A O 1
ATOM 2228 N N . GLN A 1 284 ? -14.159 7.016 21.582 1.00 96.94 284 GLN A N 1
ATOM 2229 C CA . GLN A 1 284 ? -14.251 7.422 22.990 1.00 96.94 284 GLN A CA 1
ATOM 2230 C C . GLN A 1 284 ? -13.725 6.332 23.922 1.00 96.94 284 GLN A C 1
ATOM 2232 O O . GLN A 1 284 ? -12.879 6.603 24.772 1.00 96.94 284 GLN A O 1
ATOM 2237 N N . ARG A 1 285 ? -14.160 5.079 23.722 1.00 96.31 285 ARG A N 1
ATOM 2238 C CA . ARG A 1 285 ? -13.670 3.921 24.492 1.00 96.31 285 ARG A CA 1
ATOM 2239 C C . ARG A 1 285 ? -12.153 3.779 24.371 1.00 96.31 285 ARG A C 1
ATOM 2241 O O . ARG A 1 285 ? -11.463 3.604 25.371 1.00 96.31 285 ARG A O 1
ATOM 2248 N N . PHE A 1 286 ? -11.625 3.893 23.154 1.00 97.00 286 PHE A N 1
ATOM 2249 C CA . PHE A 1 286 ? -10.196 3.786 22.876 1.00 97.00 286 PHE A CA 1
ATOM 2250 C C . PHE A 1 286 ? -9.365 4.871 23.562 1.00 97.00 286 PHE A C 1
ATOM 2252 O O . PHE A 1 286 ? -8.397 4.559 24.255 1.00 97.00 286 PHE A O 1
ATOM 2259 N N . VAL A 1 287 ? -9.751 6.135 23.397 1.00 96.94 287 VAL A N 1
ATOM 2260 C CA . VAL A 1 287 ? -9.060 7.268 24.017 1.00 96.94 287 VAL A CA 1
ATOM 2261 C C . VAL A 1 287 ? -9.184 7.216 25.540 1.00 96.94 287 VAL A C 1
ATOM 2263 O O . VAL A 1 287 ? -8.184 7.400 26.232 1.00 96.94 287 VAL A O 1
ATOM 2266 N N . GLY A 1 288 ? -10.369 6.897 26.064 1.00 95.75 288 GLY A N 1
ATOM 2267 C CA . GLY A 1 288 ? -10.611 6.753 27.499 1.00 95.75 288 GLY A CA 1
ATOM 2268 C C . GLY A 1 288 ? -9.745 5.665 28.136 1.00 95.75 288 GLY A C 1
ATOM 2269 O O . GLY A 1 288 ? -9.136 5.899 29.179 1.00 95.75 288 GLY A O 1
ATOM 2270 N N . GLN A 1 289 ? -9.603 4.510 27.475 1.00 94.81 289 GLN A N 1
ATOM 2271 C CA . GLN A 1 289 ? -8.747 3.418 27.949 1.00 94.81 289 GLN A CA 1
ATOM 2272 C C . GLN A 1 289 ? -7.254 3.772 27.891 1.00 94.81 289 GLN A C 1
ATOM 2274 O O . GLN A 1 289 ? -6.469 3.339 28.732 1.00 94.81 289 GLN A O 1
ATOM 2279 N N . LEU A 1 290 ? -6.822 4.562 26.905 1.00 95.44 290 LEU A N 1
ATOM 2280 C CA . LEU A 1 290 ? -5.448 5.068 26.873 1.00 95.44 290 LEU A CA 1
ATOM 2281 C C . LEU A 1 290 ? -5.205 6.079 28.002 1.00 95.44 290 LEU A C 1
ATOM 2283 O O . LEU A 1 290 ? -4.184 5.994 28.690 1.00 95.44 290 LEU A O 1
ATOM 2287 N N . ALA A 1 291 ? -6.161 6.979 28.236 1.00 94.81 291 ALA A N 1
ATOM 2288 C CA . ALA A 1 291 ? -6.090 7.979 29.292 1.00 94.81 291 ALA A CA 1
ATOM 2289 C C . ALA A 1 291 ? -6.080 7.349 30.696 1.00 94.81 291 ALA A C 1
ATOM 2291 O O . ALA A 1 291 ? -5.294 7.781 31.540 1.00 94.81 291 ALA A O 1
ATOM 2292 N N . SER A 1 292 ? -6.864 6.290 30.940 1.00 94.12 292 SER A N 1
ATOM 2293 C CA . SER A 1 292 ? -6.861 5.562 32.222 1.00 94.12 292 SER A CA 1
ATOM 2294 C C . SER A 1 292 ? -5.510 4.900 32.526 1.00 94.12 292 SER A C 1
ATOM 2296 O O . SER A 1 292 ? -5.123 4.775 33.686 1.00 94.12 292 SER A O 1
ATOM 2298 N N . MET A 1 293 ? -4.739 4.562 31.488 1.00 92.06 293 MET A N 1
ATOM 2299 C CA . MET A 1 293 ? -3.359 4.074 31.596 1.00 92.06 293 MET A CA 1
ATOM 2300 C C . MET A 1 293 ? -2.309 5.197 31.662 1.00 92.06 293 MET A C 1
ATOM 2302 O O . MET A 1 293 ? -1.111 4.922 31.573 1.00 92.06 293 MET A O 1
ATOM 2306 N N . GLY A 1 294 ? -2.732 6.460 31.774 1.00 93.62 294 GLY A N 1
ATOM 2307 C CA . GLY A 1 294 ? -1.853 7.630 31.820 1.00 93.62 294 GLY A CA 1
ATOM 2308 C C . GLY A 1 294 ? -1.223 8.002 30.474 1.00 93.62 294 GLY A C 1
ATOM 2309 O O . GLY A 1 294 ? -0.261 8.767 30.445 1.00 93.62 294 GLY A O 1
ATOM 2310 N N . ARG A 1 295 ? -1.728 7.467 29.353 1.00 94.00 295 ARG A N 1
ATOM 2311 C CA . ARG A 1 295 ? -1.238 7.789 28.004 1.00 94.00 295 ARG A CA 1
ATOM 2312 C C . ARG A 1 295 ? -2.048 8.948 27.440 1.00 94.00 295 ARG A C 1
ATOM 2314 O O . ARG A 1 295 ? -3.220 8.789 27.110 1.00 94.00 295 ARG A O 1
ATOM 2321 N N . VAL A 1 296 ? -1.410 10.108 27.334 1.00 92.94 296 VAL A N 1
ATOM 2322 C CA . VAL A 1 296 ? -2.065 11.370 26.955 1.00 92.94 296 VAL A CA 1
ATOM 2323 C C . VAL A 1 296 ? -1.546 11.960 25.648 1.00 92.94 296 VAL A C 1
ATOM 2325 O O . VAL A 1 296 ? -2.276 12.718 25.012 1.00 92.94 296 VAL A O 1
ATOM 2328 N N . ASP A 1 297 ? -0.325 11.606 25.251 1.00 94.19 297 ASP A N 1
ATOM 2329 C CA . ASP A 1 297 ? 0.394 12.108 24.084 1.00 94.19 297 ASP A CA 1
ATOM 2330 C C . ASP A 1 297 ? 1.167 10.982 23.365 1.00 94.19 297 ASP A C 1
ATOM 2332 O O . ASP A 1 297 ? 1.133 9.812 23.760 1.00 94.19 297 ASP A O 1
ATOM 2336 N N . GLY A 1 298 ? 1.829 11.328 22.258 1.00 93.75 298 GLY A N 1
ATOM 2337 C CA . GLY A 1 298 ? 2.611 10.389 21.457 1.00 93.75 298 GLY A CA 1
ATOM 2338 C C . GLY A 1 298 ? 1.768 9.568 20.480 1.00 93.75 298 GLY A C 1
ATOM 2339 O O . GLY A 1 298 ? 0.778 10.043 19.924 1.00 93.75 298 GLY A O 1
ATOM 2340 N N . TRP A 1 299 ? 2.183 8.327 20.219 1.00 96.06 299 TRP A N 1
ATOM 2341 C CA . 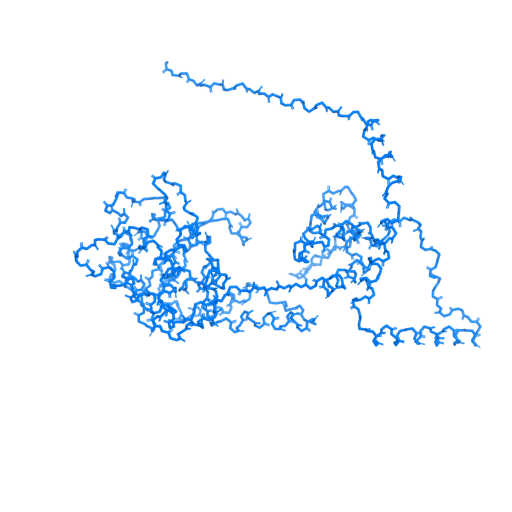TRP A 1 299 ? 1.495 7.468 19.255 1.00 96.06 299 TRP A CA 1
ATOM 2342 C C . TRP A 1 299 ? 0.291 6.791 19.907 1.00 96.06 299 TRP A C 1
ATOM 2344 O O . TRP A 1 299 ? 0.433 6.094 20.911 1.00 96.06 299 TRP A O 1
ATOM 2354 N N . ALA A 1 300 ? -0.882 6.895 19.280 1.00 95.81 300 ALA A N 1
ATOM 2355 C CA . ALA A 1 300 ? -2.076 6.198 19.764 1.00 95.81 300 ALA A CA 1
ATOM 2356 C C . ALA A 1 300 ? -1.869 4.668 19.792 1.00 95.81 300 ALA A C 1
ATOM 2358 O O . ALA A 1 300 ? -2.291 3.979 20.720 1.00 95.81 300 ALA A O 1
ATOM 2359 N N . PHE A 1 301 ? -1.139 4.139 18.804 1.00 95.94 301 PHE A N 1
ATOM 2360 C CA . PHE A 1 301 ? -0.733 2.735 18.727 1.00 95.94 301 PHE A CA 1
ATOM 2361 C C . PHE A 1 301 ? 0.730 2.571 19.155 1.00 95.94 301 PHE A C 1
ATOM 2363 O O . PHE A 1 301 ? 1.645 2.536 18.322 1.00 95.94 301 PHE A O 1
ATOM 2370 N N . GLN A 1 302 ? 0.954 2.465 20.466 1.00 94.75 302 GLN A N 1
ATOM 2371 C CA . GLN A 1 302 ? 2.292 2.342 21.050 1.00 94.75 302 GLN A CA 1
ATOM 2372 C C . GLN A 1 302 ? 2.478 1.118 21.945 1.00 94.75 302 GLN A C 1
ATOM 2374 O O . GLN A 1 302 ? 1.575 0.682 22.672 1.00 94.75 302 GLN A O 1
ATOM 2379 N N . ARG A 1 303 ? 3.700 0.586 21.903 1.00 93.50 303 ARG A N 1
ATOM 2380 C CA . ARG A 1 303 ? 4.197 -0.445 22.807 1.00 93.50 303 ARG A CA 1
ATOM 2381 C C . ARG A 1 303 ? 4.433 0.152 24.202 1.00 93.50 303 ARG A C 1
ATOM 2383 O O . ARG A 1 303 ? 4.425 1.372 24.362 1.00 93.50 303 ARG A O 1
ATOM 2390 N N . PRO A 1 304 ? 4.650 -0.685 25.232 1.00 89.56 304 PRO A N 1
ATOM 2391 C CA . PRO A 1 304 ? 4.960 -0.201 26.579 1.00 89.56 304 PRO A CA 1
ATOM 2392 C C . PRO A 1 304 ? 6.205 0.697 26.662 1.00 89.56 304 PRO A C 1
ATOM 2394 O O . PRO A 1 304 ? 6.309 1.495 27.582 1.00 89.56 304 PRO A O 1
ATOM 2397 N N . ASP A 1 305 ? 7.123 0.592 25.699 1.00 90.31 305 ASP A N 1
ATOM 2398 C CA . ASP A 1 305 ? 8.331 1.419 25.590 1.00 90.31 305 ASP A CA 1
ATOM 2399 C C . ASP A 1 305 ? 8.089 2.796 24.929 1.00 90.31 305 ASP A C 1
ATOM 2401 O O . ASP A 1 305 ? 9.037 3.550 24.726 1.00 90.31 305 ASP A O 1
ATOM 2405 N N . GLY A 1 306 ? 6.844 3.121 24.555 1.00 89.31 306 GLY A N 1
ATOM 2406 C CA . GLY A 1 306 ? 6.486 4.351 23.836 1.00 89.31 306 GLY A CA 1
ATOM 2407 C C . GLY A 1 306 ? 6.821 4.318 22.341 1.00 89.31 306 GLY A C 1
ATOM 2408 O O . GLY A 1 306 ? 6.541 5.270 21.610 1.00 89.31 306 GLY A O 1
ATOM 2409 N N . THR A 1 307 ? 7.396 3.221 21.839 1.00 93.62 307 THR A N 1
ATOM 2410 C CA . THR A 1 307 ? 7.643 3.065 20.407 1.00 93.62 307 THR A CA 1
ATOM 2411 C C . THR A 1 307 ? 6.364 2.690 19.678 1.00 93.62 307 THR A C 1
ATOM 2413 O O . THR A 1 307 ? 5.484 1.993 20.187 1.00 93.62 307 THR A O 1
ATOM 2416 N N . ARG A 1 308 ? 6.271 3.133 18.427 1.00 93.94 308 ARG A N 1
ATOM 2417 C CA . ARG A 1 308 ? 5.141 2.814 17.563 1.00 93.94 308 ARG A CA 1
ATOM 2418 C C . ARG A 1 308 ? 5.054 1.309 17.280 1.00 93.94 308 ARG A C 1
ATOM 2420 O O . ARG A 1 308 ? 6.037 0.680 16.874 1.00 93.94 308 ARG A O 1
ATOM 2427 N N . VAL A 1 309 ? 3.846 0.765 17.394 1.00 93.81 309 VAL A N 1
ATOM 2428 C CA . VAL A 1 309 ? 3.534 -0.641 17.100 1.00 93.81 309 VAL A CA 1
ATOM 2429 C C . VAL A 1 309 ? 3.572 -0.912 15.590 1.00 93.81 309 VAL A C 1
ATOM 2431 O O . VAL A 1 309 ? 3.340 -0.028 14.758 1.00 93.81 309 VAL A O 1
ATOM 2434 N N . LYS A 1 310 ? 3.908 -2.147 15.199 1.00 92.62 310 LYS A N 1
ATOM 2435 C CA . LYS A 1 310 ? 3.758 -2.602 13.809 1.00 92.62 310 LYS A CA 1
ATOM 2436 C C . LYS A 1 310 ? 2.337 -3.118 13.599 1.00 92.62 310 LYS A C 1
ATOM 2438 O O . LYS A 1 310 ? 1.868 -3.919 14.392 1.00 92.62 310 LYS A O 1
ATOM 2443 N N . ALA A 1 311 ? 1.713 -2.774 12.470 1.00 91.00 311 ALA A N 1
ATOM 2444 C CA . ALA A 1 311 ? 0.356 -3.228 12.139 1.00 91.00 311 ALA A CA 1
ATOM 2445 C C . ALA A 1 311 ? 0.165 -4.755 12.250 1.00 91.00 311 ALA A C 1
ATOM 2447 O O . ALA A 1 311 ? -0.887 -5.208 12.680 1.00 91.00 311 ALA A O 1
ATOM 2448 N N . ALA A 1 312 ? 1.200 -5.542 11.927 1.00 90.19 312 ALA A N 1
ATOM 2449 C CA . ALA A 1 312 ? 1.170 -7.001 12.043 1.00 90.19 312 ALA A CA 1
ATOM 2450 C C . ALA A 1 312 ? 0.869 -7.508 13.469 1.00 90.19 312 ALA A C 1
ATOM 2452 O O . ALA A 1 312 ? 0.273 -8.563 13.607 1.00 90.19 312 ALA A O 1
ATOM 2453 N N . GLU A 1 313 ? 1.216 -6.761 14.525 1.00 92.19 313 GLU A N 1
ATOM 2454 C CA . GLU A 1 313 ? 1.008 -7.198 15.918 1.00 92.19 313 GLU A CA 1
ATOM 2455 C C . GLU A 1 313 ? -0.471 -7.241 16.336 1.00 92.19 313 GLU A C 1
ATOM 2457 O O . GLU A 1 313 ? -0.810 -7.928 17.303 1.00 92.19 313 GLU A O 1
ATOM 2462 N N . TYR A 1 314 ? -1.337 -6.510 15.626 1.00 92.81 314 TYR A N 1
ATOM 2463 C CA . TYR A 1 314 ? -2.789 -6.507 15.831 1.00 92.81 314 TYR A CA 1
ATOM 2464 C C . TYR A 1 314 ? -3.519 -7.482 14.903 1.00 92.81 314 TYR A C 1
ATOM 2466 O O . TYR A 1 314 ? -4.670 -7.825 15.151 1.00 92.81 314 TYR A O 1
ATOM 2474 N N . MET A 1 315 ? -2.853 -7.955 13.849 1.00 90.88 315 MET A N 1
ATOM 2475 C CA . MET A 1 315 ? -3.484 -8.857 12.890 1.00 90.88 315 MET A CA 1
ATOM 2476 C C . MET A 1 315 ? -3.764 -10.228 13.468 1.00 90.88 315 MET A C 1
ATOM 2478 O O . MET A 1 315 ? -4.792 -10.790 13.134 1.00 90.88 315 MET A O 1
ATOM 2482 N N . ASP A 1 316 ? -2.912 -10.735 14.358 1.00 92.62 316 ASP A N 1
ATOM 2483 C CA . ASP A 1 316 ? -3.127 -12.050 14.969 1.00 92.62 316 ASP A CA 1
ATOM 2484 C C . ASP A 1 316 ? -4.482 -12.135 15.692 1.00 92.62 316 ASP A C 1
ATOM 2486 O O . ASP A 1 316 ? -5.122 -13.180 15.693 1.00 92.62 316 ASP A O 1
ATOM 2490 N N . ASP A 1 317 ? -4.923 -11.035 16.310 1.00 94.81 317 ASP A N 1
ATOM 2491 C CA . ASP A 1 317 ? -6.223 -10.956 16.986 1.00 94.81 317 ASP A CA 1
ATOM 2492 C C . ASP A 1 317 ? -7.374 -10.907 15.972 1.00 94.81 317 ASP A C 1
ATOM 2494 O O . ASP A 1 317 ? -8.341 -11.654 16.085 1.00 94.81 317 ASP A O 1
ATOM 2498 N N . ILE A 1 318 ? -7.222 -10.099 14.919 1.00 95.00 318 ILE A N 1
ATOM 2499 C CA . ILE A 1 318 ? -8.209 -9.985 13.839 1.00 95.00 318 ILE A CA 1
ATOM 2500 C C . ILE A 1 318 ? -8.347 -11.306 13.073 1.00 95.00 318 ILE A C 1
ATOM 2502 O O . ILE A 1 318 ? -9.461 -11.693 12.741 1.00 95.00 318 ILE A O 1
ATOM 2506 N N . TYR A 1 319 ? -7.246 -12.011 12.805 1.00 95.56 319 TYR A N 1
ATOM 2507 C CA . TYR A 1 319 ? -7.257 -13.306 12.125 1.00 95.56 319 TYR A CA 1
ATOM 2508 C C . TYR A 1 319 ? -7.977 -14.366 12.942 1.00 95.56 319 TYR A C 1
ATOM 2510 O O . TYR A 1 319 ? -8.812 -15.061 12.380 1.00 95.56 319 TYR A O 1
ATOM 2518 N N . ARG A 1 320 ? -7.751 -14.426 14.259 1.00 95.75 320 ARG A N 1
ATOM 2519 C CA . ARG A 1 320 ? -8.511 -15.330 15.136 1.00 95.75 320 ARG A CA 1
ATOM 2520 C C . ARG A 1 320 ? -10.008 -15.059 15.054 1.00 95.75 320 ARG A C 1
ATOM 2522 O O . ARG A 1 320 ? -10.783 -15.977 14.834 1.00 95.75 320 ARG A O 1
ATOM 2529 N N . HIS A 1 321 ? -10.413 -13.793 15.138 1.00 95.62 321 HIS A N 1
ATOM 2530 C CA . HIS A 1 321 ? -11.827 -13.445 15.011 1.00 95.62 321 HIS A CA 1
ATOM 2531 C C . HIS A 1 321 ? -12.386 -13.714 13.604 1.00 95.62 321 HIS A C 1
ATOM 2533 O O . HIS A 1 321 ? -13.554 -14.062 13.465 1.00 95.62 321 HIS A O 1
ATOM 2539 N N . LEU A 1 322 ? -11.577 -13.596 12.549 1.00 95.75 322 LEU A N 1
ATOM 2540 C CA . LEU A 1 322 ? -11.970 -13.984 11.192 1.00 95.75 322 LEU A CA 1
ATOM 2541 C C . LEU A 1 322 ? -12.127 -15.504 11.046 1.00 95.75 322 LEU A C 1
ATOM 2543 O O . LEU A 1 322 ? -13.064 -15.938 10.382 1.00 95.75 322 LEU A O 1
ATOM 2547 N N . GLU A 1 323 ? -11.254 -16.299 11.665 1.00 96.38 323 GLU A N 1
ATOM 2548 C CA . GLU A 1 323 ? -11.363 -17.762 11.731 1.00 96.38 323 GLU A CA 1
ATOM 2549 C C . GLU A 1 323 ? -12.623 -18.181 12.504 1.00 96.38 323 GLU A C 1
ATOM 2551 O O . GLU A 1 323 ? -13.369 -19.043 12.042 1.00 96.38 323 GLU A O 1
ATOM 2556 N N . ASP A 1 324 ? -12.934 -17.507 13.616 1.00 95.62 324 ASP A N 1
ATOM 2557 C CA . ASP A 1 324 ? -14.179 -17.720 14.364 1.00 95.62 324 ASP A CA 1
ATOM 2558 C C . ASP A 1 324 ? -15.409 -17.403 13.496 1.00 95.62 324 ASP A C 1
ATOM 2560 O O . ASP A 1 324 ? -16.368 -18.176 13.448 1.00 95.62 324 ASP A O 1
ATOM 2564 N N . VAL A 1 325 ? -15.379 -16.291 12.749 1.00 95.25 325 VAL A N 1
ATOM 2565 C CA . VAL A 1 325 ? -16.448 -15.916 11.809 1.00 95.25 325 VAL A CA 1
ATOM 2566 C C . VAL A 1 325 ? -16.564 -16.923 10.662 1.00 95.25 325 VAL A C 1
ATOM 2568 O O . VAL A 1 325 ? -17.683 -17.238 10.254 1.00 95.25 325 VAL A O 1
ATOM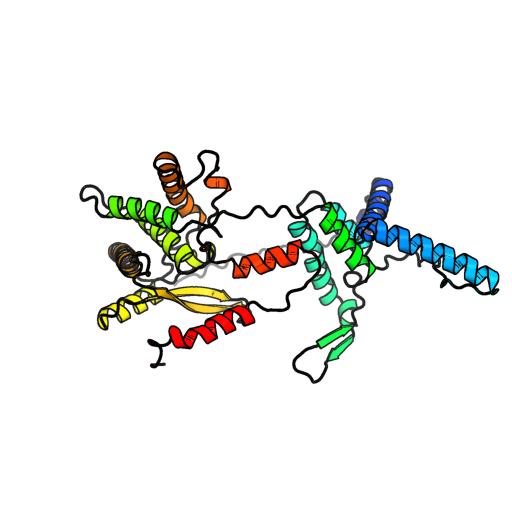 2571 N N . GLN A 1 326 ? -15.450 -17.452 10.154 1.00 96.12 326 GLN A N 1
ATOM 2572 C CA . GLN A 1 326 ? -15.428 -18.499 9.127 1.00 96.12 326 GLN A CA 1
ATOM 2573 C C . GLN A 1 326 ? -16.015 -19.819 9.649 1.00 96.12 326 GLN A C 1
ATOM 2575 O O . GLN A 1 326 ? -16.702 -20.516 8.907 1.00 96.12 326 GLN A O 1
ATOM 2580 N N . ALA A 1 327 ? -15.782 -20.156 10.920 1.00 95.38 327 ALA A N 1
ATOM 2581 C CA . ALA A 1 327 ? -16.345 -21.347 11.548 1.00 95.38 327 ALA A CA 1
ATOM 2582 C C . ALA A 1 327 ? -17.844 -21.194 11.868 1.00 95.38 327 ALA A C 1
ATOM 2584 O O . ALA A 1 327 ? -18.608 -22.150 11.732 1.00 95.38 327 ALA A O 1
ATOM 2585 N N . ALA A 1 328 ? -18.273 -20.001 12.291 1.00 94.62 328 ALA A N 1
ATOM 2586 C CA . ALA A 1 328 ? -19.646 -19.735 12.718 1.00 94.62 328 ALA A CA 1
ATOM 2587 C C . ALA A 1 328 ? -20.597 -19.363 11.568 1.00 94.62 328 ALA A C 1
ATOM 2589 O O . ALA A 1 328 ? -21.812 -19.531 11.691 1.00 94.62 328 ALA A O 1
ATOM 2590 N N . THR A 1 329 ? -20.080 -18.823 10.462 1.00 94.50 329 THR A N 1
ATOM 2591 C CA . THR A 1 329 ? -20.893 -18.258 9.377 1.00 94.50 329 THR A CA 1
ATOM 2592 C C . THR A 1 329 ? -20.404 -18.698 8.001 1.00 94.50 329 THR A C 1
ATOM 2594 O O . THR A 1 329 ? -19.247 -19.045 7.812 1.00 94.50 329 THR A O 1
ATOM 2597 N N . SER A 1 330 ? -21.270 -18.599 6.991 1.00 93.94 330 SER A N 1
ATOM 2598 C CA . SER A 1 330 ? -20.901 -18.829 5.588 1.00 93.94 330 SER A CA 1
ATOM 2599 C C . SER A 1 330 ? -20.377 -17.569 4.880 1.00 93.94 330 SER A C 1
ATOM 2601 O O . SER A 1 330 ? -20.409 -17.504 3.651 1.00 93.94 330 SER A O 1
ATOM 2603 N N . LEU A 1 331 ? -19.987 -16.524 5.626 1.00 92.25 331 LEU A N 1
ATOM 2604 C CA . LEU A 1 331 ? -19.527 -15.250 5.049 1.00 92.25 331 LEU A CA 1
ATOM 2605 C C . LEU A 1 331 ? -18.126 -15.355 4.437 1.00 92.25 331 LEU A C 1
ATOM 2607 O O . LEU A 1 331 ? -17.793 -14.603 3.519 1.00 92.25 331 LEU A O 1
ATOM 2611 N N . ILE A 1 332 ? -17.312 -16.272 4.955 1.00 92.56 332 ILE A N 1
ATOM 2612 C CA . ILE A 1 332 ? -15.967 -16.577 4.475 1.00 92.56 332 ILE A CA 1
ATOM 2613 C C . ILE A 1 332 ? -15.996 -18.019 3.971 1.00 92.56 332 ILE A C 1
ATOM 2615 O O . ILE A 1 332 ? -16.509 -18.907 4.646 1.00 92.56 332 ILE A O 1
ATOM 2619 N N . ASP A 1 333 ? -15.471 -18.244 2.767 1.00 92.88 333 ASP A N 1
ATOM 2620 C CA . ASP A 1 333 ? -15.376 -19.583 2.181 1.00 92.88 333 ASP A CA 1
ATOM 2621 C C . ASP A 1 333 ? -14.555 -20.498 3.113 1.00 92.88 333 ASP A C 1
ATOM 2623 O O . ASP A 1 333 ? -13.442 -20.109 3.472 1.00 92.88 333 ASP A O 1
ATOM 2627 N N . PRO A 1 334 ? -15.042 -21.691 3.504 1.00 92.94 334 PRO A N 1
ATOM 2628 C CA . PRO A 1 334 ? -14.293 -22.629 4.344 1.00 92.94 334 PRO A CA 1
ATOM 2629 C C . PRO A 1 334 ? -12.922 -23.041 3.786 1.00 92.94 334 PRO A C 1
ATOM 2631 O O . PRO A 1 334 ? -12.062 -23.477 4.543 1.00 92.94 334 PRO A O 1
ATOM 2634 N N . LEU A 1 335 ? -12.704 -22.918 2.472 1.00 93.44 335 LEU A N 1
ATOM 2635 C CA . LEU A 1 335 ? -11.418 -23.204 1.824 1.00 93.44 335 LEU A CA 1
ATOM 2636 C C . LEU A 1 335 ? -10.474 -21.989 1.777 1.00 93.44 335 LEU A C 1
ATOM 2638 O O . LEU A 1 335 ? -9.336 -22.114 1.326 1.00 93.44 335 LEU A O 1
ATOM 2642 N N . CYS A 1 336 ? -10.938 -20.811 2.200 1.00 92.12 336 CYS A N 1
ATOM 2643 C CA . CYS A 1 336 ? -10.141 -19.591 2.263 1.00 92.12 336 CYS A CA 1
ATOM 2644 C C . CYS A 1 336 ? -9.108 -19.692 3.391 1.00 92.12 336 CYS A C 1
ATOM 2646 O O . CYS A 1 336 ? -9.478 -19.832 4.556 1.00 92.12 336 CYS A O 1
ATOM 2648 N N . ASP A 1 337 ? -7.824 -19.545 3.068 1.00 94.00 337 ASP A N 1
ATOM 2649 C CA . ASP A 1 337 ? -6.788 -19.325 4.079 1.00 94.00 337 ASP A CA 1
ATOM 2650 C C . ASP A 1 337 ? -6.869 -17.866 4.537 1.00 94.00 337 ASP A C 1
ATOM 2652 O O . ASP A 1 337 ? -6.461 -16.952 3.819 1.00 94.00 337 ASP A O 1
ATOM 2656 N N . VAL A 1 338 ? -7.436 -17.638 5.723 1.00 93.06 338 VAL A N 1
ATOM 2657 C CA . VAL A 1 338 ? -7.667 -16.295 6.272 1.00 93.06 338 VAL A CA 1
ATOM 2658 C C . VAL A 1 338 ? -6.370 -15.489 6.373 1.00 93.06 338 VAL A C 1
ATOM 2660 O O . VAL A 1 338 ? -6.357 -14.306 6.031 1.00 93.06 338 VAL A O 1
ATOM 2663 N N . CYS A 1 339 ? -5.275 -16.118 6.801 1.00 90.88 339 CYS A N 1
ATOM 2664 C CA . CYS A 1 339 ? -3.994 -15.445 7.005 1.00 90.88 339 CYS A CA 1
ATOM 2665 C C . CYS A 1 339 ? -3.319 -15.073 5.677 1.00 90.88 339 CYS A C 1
ATOM 2667 O O . CYS A 1 339 ? -2.647 -14.041 5.593 1.00 90.88 339 CYS A O 1
ATOM 2669 N N . ALA A 1 340 ? -3.479 -15.908 4.647 1.00 89.44 340 ALA A N 1
ATOM 2670 C CA . ALA A 1 340 ? -2.921 -15.649 3.322 1.00 89.44 340 ALA A CA 1
ATOM 2671 C C . ALA A 1 340 ? -3.771 -14.666 2.504 1.00 89.44 340 ALA A C 1
ATOM 2673 O O . ALA A 1 340 ? -3.217 -13.825 1.791 1.00 89.44 340 ALA A O 1
ATOM 2674 N N . ASP A 1 341 ? -5.097 -14.761 2.614 1.00 89.88 341 ASP A N 1
ATOM 2675 C CA . ASP A 1 341 ? -6.023 -14.003 1.779 1.00 89.88 341 ASP A CA 1
ATOM 2676 C C . ASP A 1 341 ? -6.374 -12.639 2.377 1.00 89.88 341 ASP A C 1
ATOM 2678 O O . ASP A 1 341 ? -6.579 -11.695 1.619 1.00 89.88 341 ASP A O 1
ATOM 2682 N N . PHE A 1 342 ? -6.412 -12.477 3.702 1.00 91.19 342 PHE A N 1
ATOM 2683 C CA . PHE A 1 342 ? -6.621 -11.172 4.333 1.00 91.19 342 PHE A CA 1
ATOM 2684 C C . PHE A 1 342 ? -5.286 -10.613 4.843 1.00 91.19 342 PHE A C 1
ATOM 2686 O O . PHE A 1 342 ? -4.688 -11.102 5.790 1.00 91.19 342 PHE A O 1
ATOM 2693 N N . GLY A 1 343 ? -4.798 -9.530 4.240 1.00 89.25 343 GLY A N 1
ATOM 2694 C CA . GLY A 1 343 ? -3.589 -8.821 4.663 1.00 89.25 343 GLY A CA 1
ATOM 2695 C C . GLY A 1 343 ? -3.849 -7.529 5.449 1.00 89.25 343 GLY A C 1
ATOM 2696 O O . GLY A 1 343 ? -4.776 -6.763 5.168 1.00 89.25 343 GLY A O 1
ATOM 2697 N N . ALA A 1 344 ? -2.957 -7.224 6.395 1.00 82.75 344 ALA A N 1
ATOM 2698 C CA . ALA A 1 344 ? -2.997 -6.029 7.253 1.00 82.75 344 ALA A CA 1
ATOM 2699 C C . ALA A 1 344 ? -3.016 -4.693 6.504 1.00 82.75 344 ALA A C 1
ATOM 2701 O O . ALA A 1 344 ? -3.429 -3.657 7.024 1.00 82.75 344 ALA A O 1
ATOM 2702 N N . GLN A 1 345 ? -2.442 -4.668 5.302 1.00 81.69 345 GLN A N 1
ATOM 2703 C CA . GLN A 1 345 ? -2.184 -3.412 4.612 1.00 81.69 345 GLN A CA 1
ATOM 2704 C C . GLN A 1 345 ? -3.369 -2.941 3.780 1.00 81.69 345 GLN A C 1
ATOM 2706 O O . GLN A 1 345 ? -3.482 -1.730 3.556 1.00 81.69 345 GLN A O 1
ATOM 2711 N N . ARG A 1 346 ? -4.182 -3.871 3.264 1.00 83.25 346 ARG A N 1
ATOM 2712 C CA . ARG A 1 346 ? -5.160 -3.564 2.216 1.00 83.25 346 ARG A CA 1
ATOM 2713 C C . ARG A 1 346 ? -6.551 -4.134 2.451 1.00 83.25 346 ARG A C 1
ATOM 2715 O O . ARG A 1 346 ? -7.470 -3.540 1.898 1.00 83.25 346 ARG A O 1
ATOM 2722 N N . SER A 1 347 ? -6.724 -5.157 3.290 1.00 87.44 347 SER A N 1
ATOM 2723 C CA . SER A 1 347 ? -8.040 -5.790 3.502 1.00 87.44 347 SER A CA 1
ATOM 2724 C C . SER A 1 347 ? -9.080 -4.860 4.110 1.00 87.44 347 SER A C 1
ATOM 2726 O O . SER A 1 347 ? -10.254 -4.975 3.787 1.00 87.44 347 SER A O 1
ATOM 2728 N N . GLY A 1 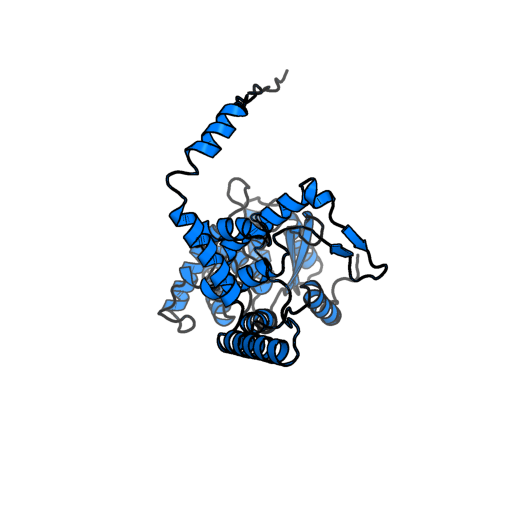348 ? -8.655 -3.884 4.922 1.00 80.69 348 GLY A N 1
ATOM 2729 C CA . GLY A 1 348 ? -9.557 -2.858 5.454 1.00 80.69 348 GLY A CA 1
ATOM 2730 C C . GLY A 1 348 ? -10.296 -2.094 4.355 1.00 80.69 348 GLY A C 1
ATOM 2731 O O . GLY A 1 348 ? -11.446 -1.717 4.510 1.00 80.69 348 GLY A O 1
ATOM 2732 N N . ARG A 1 349 ? -9.686 -1.897 3.186 1.00 79.88 349 ARG A N 1
ATOM 2733 C CA . ARG A 1 349 ? -10.240 -1.001 2.167 1.00 79.88 349 ARG A CA 1
ATOM 2734 C C . ARG A 1 349 ? -11.561 -1.559 1.620 1.00 79.88 349 ARG A C 1
ATOM 2736 O O . ARG A 1 349 ? -11.543 -2.638 1.031 1.00 79.88 349 ARG A O 1
ATOM 2743 N N . PRO A 1 350 ? -12.683 -0.831 1.757 1.00 62.47 350 PRO A N 1
ATOM 2744 C CA . PRO A 1 350 ? -13.991 -1.357 1.403 1.00 62.47 350 PRO A CA 1
ATOM 2745 C C . PRO A 1 350 ? -14.073 -1.672 -0.092 1.00 62.47 350 PRO A C 1
ATOM 2747 O O . PRO A 1 350 ? -13.544 -0.944 -0.932 1.00 62.47 350 PRO A O 1
ATOM 2750 N N . HIS A 1 351 ? -14.806 -2.736 -0.422 1.00 51.59 351 HIS A N 1
ATOM 2751 C CA . HIS A 1 351 ? -14.987 -3.246 -1.784 1.00 51.59 351 HIS A CA 1
ATOM 2752 C C . HIS A 1 351 ? -15.708 -2.274 -2.748 1.00 51.59 351 HIS A C 1
ATOM 2754 O O . HIS A 1 351 ? -15.752 -2.537 -3.948 1.00 51.59 351 HIS A O 1
ATOM 2760 N N . ILE A 1 352 ? -16.193 -1.104 -2.288 1.00 47.47 352 ILE A N 1
ATOM 2761 C CA . ILE A 1 352 ? -16.748 -0.008 -3.126 1.00 47.47 352 ILE A CA 1
ATOM 2762 C C . ILE A 1 352 ? -15.617 0.731 -3.878 1.00 47.47 352 ILE A C 1
ATOM 2764 O O . ILE A 1 352 ? -15.517 1.952 -3.959 1.00 47.47 352 ILE A O 1
ATOM 2768 N N . ILE A 1 353 ? -14.708 -0.057 -4.428 1.00 47.31 353 ILE A N 1
ATOM 2769 C CA . ILE A 1 353 ? -13.554 0.316 -5.216 1.00 47.31 353 ILE A CA 1
ATOM 2770 C C . ILE A 1 353 ? -13.760 -0.201 -6.647 1.00 47.31 353 ILE A C 1
ATOM 2772 O O . ILE A 1 353 ? -12.821 -0.294 -7.418 1.00 47.31 353 ILE A O 1
ATOM 2776 N N . GLU A 1 354 ? -14.985 -0.449 -7.110 1.00 40.19 354 GLU A N 1
ATOM 2777 C CA . GLU A 1 354 ? -15.227 -0.692 -8.545 1.00 40.19 354 GLU A CA 1
ATOM 2778 C C . GLU A 1 354 ? -14.598 0.430 -9.421 1.00 40.19 354 GLU A C 1
ATOM 2780 O O . GLU A 1 354 ? -14.055 0.187 -10.500 1.00 40.19 354 GLU A O 1
ATOM 2785 N N . LEU A 1 355 ? -14.491 1.650 -8.871 1.00 40.59 355 LEU A N 1
ATOM 2786 C CA . LEU A 1 355 ? -13.746 2.785 -9.434 1.00 40.59 355 LEU A CA 1
ATOM 2787 C C . LEU A 1 355 ? -12.201 2.693 -9.376 1.00 40.59 355 LEU A C 1
ATOM 2789 O O . LEU A 1 355 ? -11.566 3.216 -10.293 1.00 40.59 355 LEU A O 1
ATOM 2793 N N . GLN A 1 356 ? -11.561 2.042 -8.385 1.00 41.31 356 GLN A N 1
ATOM 2794 C CA . GLN A 1 356 ? -10.098 1.777 -8.446 1.00 41.31 356 GLN A CA 1
ATOM 2795 C C . GLN A 1 356 ? -9.771 0.421 -9.105 1.00 41.31 356 GLN A C 1
ATOM 2797 O O . GLN A 1 356 ? -8.686 0.282 -9.668 1.00 41.31 356 GLN A O 1
ATOM 2802 N N . TYR A 1 357 ? -10.702 -0.540 -9.142 1.00 40.34 357 TYR A N 1
ATOM 2803 C CA . TYR A 1 357 ? -10.599 -1.778 -9.924 1.00 40.34 357 TYR A CA 1
ATOM 2804 C C . TYR A 1 357 ? -10.729 -1.513 -11.435 1.00 40.34 357 TYR A C 1
ATOM 2806 O O . TYR A 1 357 ? -10.104 -2.215 -12.234 1.00 40.34 357 TYR A O 1
ATOM 2814 N N . ARG A 1 358 ? -11.406 -0.432 -11.863 1.00 41.00 358 ARG A N 1
ATOM 2815 C CA . ARG A 1 358 ? -11.374 0.039 -13.267 1.00 41.00 358 ARG A CA 1
ATOM 2816 C C . ARG A 1 358 ? -9.953 0.260 -13.789 1.00 41.00 358 ARG A C 1
ATOM 2818 O O . ARG A 1 358 ? -9.633 -0.174 -14.889 1.00 41.00 358 ARG A O 1
ATOM 2825 N N . TRP A 1 359 ? -9.063 0.817 -12.967 1.00 44.25 359 TRP A N 1
ATOM 2826 C CA . TRP A 1 359 ? -7.657 1.022 -13.338 1.00 44.25 359 TRP A CA 1
ATOM 2827 C C . TRP A 1 359 ? -6.900 -0.294 -13.556 1.00 44.25 359 TRP A C 1
ATOM 2829 O O . TRP A 1 359 ? -5.932 -0.334 -14.316 1.00 44.25 359 TRP A O 1
ATOM 2839 N N . GLN A 1 360 ? -7.311 -1.365 -12.874 1.00 46.78 360 GLN A N 1
ATOM 2840 C CA . GLN A 1 360 ? -6.735 -2.700 -13.037 1.00 46.78 360 GLN A CA 1
ATOM 2841 C C . GLN A 1 360 ? -7.304 -3.407 -14.264 1.00 46.78 360 GLN A C 1
ATOM 2843 O O . GLN A 1 360 ? -6.544 -4.020 -15.005 1.00 46.78 360 GLN A O 1
ATOM 2848 N N . THR A 1 361 ? -8.602 -3.243 -14.526 1.00 45.12 361 THR A N 1
ATOM 2849 C CA . THR A 1 361 ? -9.256 -3.749 -15.742 1.00 45.12 361 THR A CA 1
ATOM 2850 C C . THR A 1 361 ? -8.645 -3.107 -16.994 1.00 45.12 361 THR A C 1
ATOM 2852 O O . THR A 1 361 ? -8.368 -3.794 -17.973 1.00 45.12 361 THR A O 1
ATOM 2855 N N . ASP A 1 362 ? -8.341 -1.807 -16.936 1.00 45.06 362 ASP A N 1
ATOM 2856 C CA . ASP A 1 362 ? -7.703 -1.066 -18.031 1.00 45.06 362 ASP A CA 1
ATOM 2857 C C . ASP A 1 362 ? -6.206 -1.393 -18.188 1.00 45.06 362 ASP A C 1
ATOM 2859 O O . ASP A 1 362 ? -5.699 -1.417 -19.309 1.00 45.06 362 ASP A O 1
ATOM 2863 N N . ARG A 1 363 ? -5.492 -1.716 -17.096 1.00 47.56 363 ARG A N 1
ATOM 2864 C CA . ARG A 1 363 ? -4.108 -2.231 -17.161 1.00 47.56 363 ARG A CA 1
ATOM 2865 C C . ARG A 1 363 ? -4.030 -3.658 -17.695 1.00 47.56 363 ARG A C 1
ATOM 2867 O O . ARG A 1 363 ? -3.134 -3.949 -18.479 1.00 47.56 363 ARG A O 1
ATOM 2874 N N . ALA A 1 364 ? -4.952 -4.527 -17.286 1.00 46.09 364 ALA A N 1
ATOM 2875 C CA . ALA A 1 364 ? -5.051 -5.897 -17.783 1.00 46.09 364 ALA A CA 1
ATOM 2876 C C . ALA A 1 364 ? -5.388 -5.937 -19.284 1.00 46.09 364 ALA A C 1
ATOM 2878 O O . ALA A 1 364 ? -4.984 -6.862 -19.978 1.00 46.09 364 ALA A O 1
ATOM 2879 N N . LYS A 1 365 ? -6.058 -4.897 -19.801 1.00 44.94 365 LYS A N 1
ATOM 2880 C CA . LYS A 1 365 ? -6.339 -4.706 -21.232 1.00 44.94 365 LYS A CA 1
ATOM 2881 C C . LYS A 1 365 ? -5.192 -4.075 -22.036 1.00 44.94 365 LYS A C 1
ATOM 2883 O O . LYS A 1 365 ? -5.385 -3.781 -23.207 1.00 44.94 365 LYS A O 1
ATOM 2888 N N . GLY A 1 366 ? -4.015 -3.854 -21.445 1.00 40.97 366 GLY A N 1
ATOM 2889 C CA . GLY A 1 366 ? -2.760 -3.589 -22.166 1.00 40.97 366 GLY A CA 1
ATOM 2890 C C . GLY A 1 366 ? -2.626 -2.272 -22.951 1.00 40.97 366 GLY A C 1
ATOM 2891 O O . GLY A 1 366 ? -1.506 -1.922 -23.305 1.00 40.97 366 GLY A O 1
ATOM 2892 N N . GLU A 1 367 ? -3.698 -1.511 -23.202 1.00 42.47 367 GLU A N 1
ATOM 2893 C CA . GLU A 1 367 ? -3.671 -0.473 -24.252 1.00 42.47 367 GLU A CA 1
ATOM 2894 C C . GLU A 1 367 ? -3.914 0.974 -23.800 1.00 42.47 367 GLU A C 1
ATOM 2896 O O . GLU A 1 367 ? -3.752 1.892 -24.605 1.00 42.47 367 GLU A O 1
ATOM 2901 N N . ARG A 1 368 ? -4.265 1.256 -22.538 1.00 40.84 368 ARG A N 1
ATOM 2902 C CA . ARG A 1 368 ? -4.517 2.649 -22.113 1.00 40.84 368 ARG A CA 1
ATOM 2903 C C . ARG A 1 368 ? -3.779 3.025 -20.836 1.00 40.84 368 ARG A C 1
ATOM 2905 O O . ARG A 1 368 ? -4.136 2.611 -19.736 1.00 40.84 368 ARG A O 1
ATOM 2912 N N . SER A 1 369 ? -2.794 3.918 -20.965 1.00 41.09 369 SER A N 1
ATOM 2913 C CA . SER A 1 369 ? -2.354 4.742 -19.839 1.00 41.09 369 SER A CA 1
ATOM 2914 C C . SER A 1 369 ? -3.506 5.675 -19.466 1.00 41.09 369 SER A C 1
ATOM 2916 O O . SER A 1 369 ? -3.713 6.714 -20.098 1.00 41.09 369 SER A O 1
ATOM 2918 N N . VAL A 1 370 ? -4.302 5.298 -18.468 1.00 41.41 370 VAL A N 1
ATOM 2919 C CA . VAL A 1 370 ? -5.324 6.188 -17.914 1.00 41.41 370 VAL A CA 1
ATOM 2920 C C . VAL A 1 370 ? -4.600 7.352 -17.231 1.00 41.41 370 VAL A C 1
ATOM 2922 O O . VAL A 1 370 ? -4.154 7.250 -16.092 1.00 41.41 370 VAL A O 1
ATOM 2925 N N . ASN A 1 371 ? -4.452 8.469 -17.946 1.00 40.41 371 ASN A N 1
ATOM 2926 C CA . ASN A 1 371 ? -3.868 9.724 -17.461 1.00 40.41 371 ASN A CA 1
ATOM 2927 C C . ASN A 1 371 ? -4.843 10.484 -16.544 1.00 40.41 371 ASN A C 1
ATOM 2929 O O . ASN A 1 371 ? -5.070 11.681 -16.707 1.00 40.41 371 ASN A O 1
ATOM 2933 N N . ARG A 1 372 ? -5.444 9.806 -15.567 1.00 41.09 372 ARG A N 1
ATOM 2934 C CA . ARG A 1 372 ? -6.052 10.493 -14.426 1.00 41.09 372 ARG A CA 1
ATOM 2935 C C . ARG A 1 372 ? -5.094 10.313 -13.269 1.00 41.09 372 ARG A C 1
ATOM 2937 O O . ARG A 1 372 ? -4.822 9.196 -12.867 1.00 41.09 372 ARG A O 1
ATOM 2944 N N . SER A 1 373 ? -4.508 11.389 -12.763 1.00 43.69 373 SER A N 1
ATOM 2945 C CA . SER A 1 373 ? -3.719 11.309 -11.533 1.00 43.69 373 SER A CA 1
ATOM 2946 C C . SER A 1 373 ? -4.651 10.989 -10.356 1.00 43.69 373 SER A C 1
ATOM 2948 O O . SER A 1 373 ? -5.840 11.299 -10.405 1.00 43.69 373 SER A O 1
ATOM 2950 N N . MET A 1 374 ? -4.130 10.424 -9.258 1.00 42.34 374 MET A N 1
ATOM 2951 C CA . MET A 1 374 ? -4.893 10.320 -7.998 1.00 42.34 374 MET A CA 1
ATOM 2952 C C . MET A 1 374 ? -5.508 11.670 -7.588 1.00 42.34 374 MET A C 1
ATOM 2954 O O . MET A 1 374 ? -6.576 11.701 -6.992 1.00 42.34 374 MET A O 1
ATOM 2958 N N . ILE A 1 375 ? -4.870 12.782 -7.968 1.00 43.91 375 ILE A N 1
ATOM 2959 C CA . ILE A 1 375 ? -5.371 14.146 -7.765 1.00 43.91 375 ILE A CA 1
ATOM 2960 C C . ILE A 1 375 ? -6.708 14.373 -8.483 1.00 43.91 375 ILE A C 1
ATOM 2962 O O . ILE A 1 375 ? -7.561 15.039 -7.916 1.00 43.91 375 ILE A O 1
ATOM 2966 N N . HIS A 1 376 ? -6.940 13.798 -9.669 1.00 40.66 376 HIS A N 1
ATOM 2967 C CA . HIS A 1 376 ? -8.240 13.890 -10.345 1.00 40.66 376 HIS A CA 1
ATOM 2968 C C . HIS A 1 376 ? -9.343 13.141 -9.579 1.00 40.66 376 HIS A C 1
ATOM 2970 O O . HIS A 1 376 ? -10.442 13.668 -9.436 1.00 40.66 376 HIS A O 1
ATOM 2976 N N . LEU A 1 377 ? -9.034 11.971 -9.010 1.00 44.09 377 LEU A N 1
ATOM 2977 C CA . LEU A 1 377 ? -9.975 11.220 -8.170 1.00 44.09 377 LEU A CA 1
ATOM 2978 C C . LEU A 1 377 ? -10.268 11.974 -6.863 1.00 44.09 377 LEU A C 1
ATOM 2980 O O . LEU A 1 377 ? -11.424 12.166 -6.504 1.00 44.09 377 LEU A O 1
ATOM 2984 N N . TYR A 1 378 ? -9.232 12.488 -6.192 1.00 45.34 378 TYR A N 1
ATOM 2985 C CA . TYR A 1 378 ? -9.410 13.352 -5.025 1.00 45.34 378 TYR A CA 1
ATOM 2986 C C . TYR A 1 378 ? -10.118 14.659 -5.373 1.00 45.34 378 TYR A C 1
ATOM 2988 O O . TYR A 1 378 ? -10.807 15.189 -4.516 1.00 45.34 378 TYR A O 1
ATOM 2996 N N . SER A 1 379 ? -9.989 15.183 -6.596 1.00 46.03 379 SER A N 1
ATOM 2997 C CA . SER A 1 379 ? -10.718 16.375 -7.035 1.00 46.03 379 SER A CA 1
ATOM 2998 C C . SER A 1 379 ? -12.195 16.089 -7.304 1.00 46.03 379 SER A C 1
ATOM 3000 O O . SER A 1 379 ? -13.027 16.925 -6.987 1.00 46.03 379 SER A O 1
ATOM 3002 N N . GLU A 1 380 ? -12.545 14.894 -7.790 1.00 45.53 380 GLU A N 1
ATOM 3003 C CA . GLU A 1 380 ? -13.940 14.449 -7.898 1.00 45.53 380 GLU A CA 1
ATOM 3004 C C . GLU A 1 380 ? -14.540 14.209 -6.498 1.00 45.53 380 GLU A C 1
ATOM 3006 O O . GLU A 1 380 ? -15.642 14.673 -6.220 1.00 45.53 380 GLU A O 1
ATOM 3011 N N . VAL A 1 381 ? -13.776 13.637 -5.557 1.00 48.53 381 VAL A N 1
ATOM 3012 C CA . VAL A 1 381 ? -14.152 13.563 -4.127 1.00 48.53 381 VAL A CA 1
ATOM 3013 C C . VAL A 1 381 ? -14.232 14.957 -3.482 1.00 48.53 381 VAL A C 1
ATOM 3015 O O . VAL A 1 381 ? -15.126 15.231 -2.689 1.00 48.53 381 VAL A O 1
ATOM 3018 N N . ARG A 1 382 ? -13.361 15.890 -3.881 1.00 42.12 382 ARG A N 1
ATOM 3019 C CA . ARG A 1 382 ? -13.404 17.310 -3.494 1.00 42.12 382 ARG A CA 1
ATOM 3020 C C . ARG A 1 382 ? -14.575 18.060 -4.144 1.00 42.12 382 ARG A C 1
ATOM 3022 O O . ARG A 1 382 ? -14.961 19.108 -3.646 1.00 42.12 382 ARG A O 1
ATOM 3029 N N . ASN A 1 383 ? -15.163 17.536 -5.211 1.00 42.50 383 ASN A N 1
ATOM 3030 C CA . ASN A 1 383 ? -16.401 18.060 -5.784 1.00 42.50 383 ASN A CA 1
ATOM 3031 C C . ASN A 1 383 ? -17.634 17.419 -5.125 1.00 42.50 383 ASN A C 1
ATOM 3033 O O . ASN A 1 383 ? -18.670 18.065 -5.052 1.00 42.50 383 ASN A O 1
ATOM 3037 N N . MET A 1 384 ? -17.503 16.224 -4.530 1.00 42.34 384 MET A N 1
ATOM 3038 C CA . MET A 1 384 ? -18.469 15.689 -3.551 1.00 42.34 384 MET A CA 1
ATOM 3039 C C . MET A 1 384 ? -18.409 16.419 -2.200 1.00 42.34 384 MET A C 1
ATOM 3041 O O . MET A 1 384 ? -19.292 16.244 -1.359 1.00 42.34 384 MET A O 1
ATOM 3045 N N . LYS A 1 385 ? -17.393 17.269 -2.003 1.00 40.28 385 LYS A N 1
ATOM 3046 C CA . LYS A 1 385 ? -17.179 18.076 -0.801 1.00 40.28 385 LYS A CA 1
ATOM 3047 C C . LYS A 1 385 ? -18.380 18.987 -0.531 1.00 40.28 385 LYS A C 1
ATOM 3049 O O . LYS A 1 385 ? -18.715 19.130 0.621 1.00 40.28 385 LYS A O 1
ATOM 3054 N N . THR A 1 386 ? -19.117 19.528 -1.503 1.00 39.25 386 THR A N 1
ATOM 3055 C CA . THR A 1 386 ? -20.329 20.329 -1.187 1.00 39.25 386 THR A CA 1
ATOM 3056 C C . THR A 1 386 ? -21.415 19.538 -0.446 1.00 39.25 386 THR A C 1
ATOM 3058 O O . THR A 1 386 ? -22.139 20.115 0.354 1.00 39.25 386 THR A O 1
ATOM 3061 N N . THR A 1 387 ? -21.467 18.218 -0.626 1.00 39.66 387 THR A N 1
ATOM 3062 C CA . THR A 1 387 ? -22.319 17.288 0.141 1.00 39.66 387 THR A CA 1
ATOM 3063 C C . THR A 1 387 ? -21.729 16.891 1.504 1.00 39.66 387 THR A C 1
ATOM 3065 O O . THR A 1 387 ? -22.440 16.332 2.329 1.00 39.66 387 THR A O 1
ATOM 3068 N N . LEU A 1 388 ? -20.440 17.167 1.746 1.00 37.88 388 LEU A N 1
ATOM 3069 C CA . LEU A 1 388 ? -19.690 16.835 2.972 1.00 37.88 388 LEU A CA 1
ATOM 3070 C C . LEU A 1 388 ? -19.221 18.086 3.768 1.00 37.88 388 LEU A C 1
ATOM 3072 O O . LEU A 1 388 ? -18.755 17.949 4.894 1.00 37.88 388 LEU A O 1
ATOM 3076 N N . ILE A 1 389 ? -19.333 19.305 3.213 1.00 37.91 389 ILE A N 1
ATOM 3077 C CA . ILE A 1 389 ? -18.974 20.613 3.809 1.00 37.91 389 ILE A CA 1
ATOM 3078 C C . ILE A 1 389 ? -20.208 21.217 4.470 1.00 37.91 389 ILE A C 1
ATOM 3080 O O . ILE A 1 389 ? -20.740 22.231 4.029 1.00 37.91 389 ILE A O 1
ATOM 3084 N N . GLN A 1 390 ? -20.656 20.627 5.565 1.00 37.91 390 GLN A N 1
ATOM 3085 C CA . GLN A 1 390 ? -21.334 21.427 6.587 1.00 37.91 390 GLN A CA 1
ATOM 3086 C C . GLN A 1 390 ? -20.694 21.364 7.981 1.00 37.91 390 GLN A C 1
ATOM 3088 O O . GLN A 1 390 ? -21.309 21.839 8.928 1.00 37.91 390 GLN A O 1
ATOM 3093 N N . PRO A 1 391 ? -19.417 20.950 8.116 1.00 38.84 391 PRO A N 1
ATOM 3094 C CA . PRO A 1 391 ? -18.651 21.400 9.277 1.00 38.84 391 PRO A CA 1
ATOM 3095 C C . PRO A 1 391 ? -17.209 21.797 8.917 1.00 38.84 391 PRO A C 1
ATOM 3097 O O . PRO A 1 391 ? -16.271 21.069 9.215 1.00 38.84 391 PRO A O 1
ATOM 3100 N N . SER A 1 392 ? -16.991 22.941 8.254 1.00 32.75 392 SER A N 1
ATOM 3101 C CA . SER A 1 392 ? -15.638 23.543 8.199 1.00 32.75 392 SER A CA 1
ATOM 3102 C C . SER A 1 392 ? -15.623 25.045 7.858 1.00 32.75 392 SER A C 1
ATOM 3104 O O . SER A 1 392 ? -14.791 25.488 7.066 1.00 32.75 392 SER A O 1
ATOM 3106 N N . LEU A 1 393 ? -16.552 25.839 8.398 1.00 30.84 393 LEU A N 1
ATOM 3107 C CA . LEU A 1 393 ? -16.565 27.304 8.221 1.00 30.84 393 LEU A CA 1
ATOM 3108 C C . LEU A 1 393 ? -16.042 28.074 9.445 1.00 30.84 393 LEU A C 1
ATOM 3110 O O . LEU A 1 393 ? -16.503 29.176 9.714 1.00 30.84 393 LEU A O 1
ATOM 3114 N N . VAL A 1 394 ? -15.061 27.522 10.165 1.00 35.22 394 VAL A N 1
ATOM 3115 C CA . VAL A 1 394 ? -14.252 28.298 11.118 1.00 35.22 394 VAL A CA 1
ATOM 3116 C C . VAL A 1 394 ? -12.800 27.810 11.064 1.00 35.22 394 VAL A C 1
ATOM 3118 O O . VAL A 1 394 ? -12.385 26.952 11.836 1.00 35.22 394 VAL A O 1
ATOM 3121 N N . CYS A 1 395 ? -12.054 28.322 10.090 1.00 32.59 395 CYS A N 1
ATOM 3122 C CA . CYS A 1 395 ? -10.603 28.512 10.119 1.00 32.59 395 CYS A CA 1
ATOM 3123 C C . CYS A 1 395 ? -10.318 29.777 9.315 1.00 32.59 395 CYS A C 1
ATOM 3125 O O . CYS A 1 395 ? -10.797 29.832 8.156 1.00 32.59 395 CYS A O 1
#

Foldseek 3Di:
DDDDDDDDPPPPPPPPPPPVNVVVVVPPPDPPPCVVVLVVLLVLLQVLLVLLDDPVVVVVVVVVVVVQCVVCVVVVHRSDPCPDPDPPDDALCSVLSSQLVVVLVDALVVSCVSLVVVVVVCCVDPQVVPWDWDDDPDPDDTDTRHPDSCPGPSVVSSSNSSCVVSDHPDQDAAADEPVNLVLLVVVVVVVCPPPVDHDPLLQLVLNLLLCCCQQLVAFLVQLLQWKQQVQVVQLVVCVVVVHQQWGFTWGWFQDPVVVGDTDIHTRIGGCADPSGDRVSVSSCVLSVVCVVVVNNTATSQADPVSDGDHLVSSVVSVLVSSVVCVVVHPPDPVPDPSDSRHDSGRNSYYPPVPVVVVVVVVVVVPDDPPPDDVVNVVVVVVVCVVVVPPPDPDD

Sequence (395 aa):
MKSVLKLPEREITFAALSSAQIANLKTFVVEILIAPRREALVIRATLDAFWSHASSTVHSHVSEVRFLSRYGDSLGFDAIPSLGPFPLYHHGGMLQAIILLKKATVQYGTARKIRATLTRLWECSPEGGSDIVMSAASRKGCFIATRSPLESRWYGQFTLGVSARMGDIVSQDRAYTFQIIHALLQTYEEEWNNPEKEMPLKKLCSCMFLLVSSLGGMRGFEVMWTDLAALRYDLEYCEDIGNTSAVSWPIMGHFKAHNGLLCCYMIPIAGKTNLGIKFFEWTQRFVGQLASMGRVDGWAFQRPDGTRVKAAEYMDDIYRHLEDVQAATSLIDPLCDVCADFGAQRSGRPHIIELQYRWQTDRAKGERSVNRSMIHLYSEVRNMKTTLIQPSLVC